Protein 8ZXN (pdb70)

Solvent-accessible surface area: 20548 Å² total; per-residue (Å²): 176,33,100,21,2,78,59,0,7,97,9,0,0,60,1,1,0,17,4,21,0,4,2,8,1,1,1,8,20,0,29,80,68,1,65,46,16,0,56,126,4,47,85,152,102,74,70,149,102,20,85,100,74,38,27,32,86,25,4,0,43,1,0,1,36,2,3,46,0,0,25,53,0,14,81,32,13,102,148,48,35,136,121,67,2,26,18,83,8,0,27,62,3,2,44,69,1,46,53,0,0,99,49,0,16,62,0,63,138,64,17,26,15,73,49,0,30,74,0,0,58,36,2,1,15,3,4,0,3,0,47,25,5,0,57,82,0,2,43,24,2,4,39,135,151,43,97,76,66,6,57,48,35,16,41,36,36,34,8,62,0,0,65,31,1,9,61,36,5,19,53,125,76,42,7,92,132,95,31,6,16,131,0,1,20,52,1,41,83,7,0,58,67,1,65,125,27,0,66,174,18,32,17,0,0,58,11,12,11,30,42,116,148,50,99,80,140,0,47,148,2,12,71,52,3,37,56,98,82,109,5,66,144,38,14,84,69,22,50,40,72,31,128,88,64,202,95,57,161,90,19,59,45,102,62,1,85,182,10,76,65,2,136,50,2,10,43,0,5,57,41,4,1,20,13,34,10,51,0,0,10,17,0,2,5,4,13,0,38,45,3,0,36,122,0,35,4,51,123,84,100,18,31,97,26,5,34,37,0,0,22,52,13,30,102,14,6,71,110,20,19,117,43,36,121,142,98,2,41,60,66,14,0,33,31,6,0,31,84,0,3,95,52,0,22,58,1,8,95,21,9,53,79,41,131,144,24,119,158,11,11,80,82,0,25,96,8,1,32,25,0,0,36,16,17,12,39,4,0,23,29,0,2,82,68,4,1,18,48,2,3,82,61,18,7,93,62,4,2,76,44,14,0,11,42,29,14,19,83,11,1,52,31,8,0,36,89,0,18,55,38,18,125,92,77,100,30,110,2,3,78,46,6,7,87,43,0,78,88,2,8,94,43,2,123,141,19,3,18,64,3,62,144,89,86,77,77,87,2,28,105,38,2,11,164,93,17,180,27,166,136

Nearest PDB structures (foldseek):
  8y66-assembly1_A  TM=9.904E-01  e=1.473E-51  Homo sapiens
  4yb9-assembly1_D  TM=9.701E-01  e=7.821E-31  Bos taurus
  9j2n-assembly1_A  TM=8.328E-01  e=1.764E-30  Homo sapiens
  4ybq-assembly1_A  TM=8.184E-01  e=9.432E-27  Rattus norvegicus
  4ybq-assembly2_B  TM=8.078E-01  e=1.110E-26  Rattus norvegicus

B-factor: mean 96.41, std 41.53, range [41.2, 322.09]

Structure (mmCIF, N/CA/C/O backbone):
data_8ZXN
#
_entry.id   8ZXN
#
_cell.length_a   1.00
_cell.length_b   1.00
_cell.length_c   1.00
_cell.angle_alpha   90.00
_cell.angle_beta   90.00
_cell.angle_gamma   90.00
#
_symmetry.space_group_name_H-M   'P 1'
#
loop_
_entity.id
_entity.type
_entity.pdbx_description
1 polymer 'Solute carrier family 2, facilitated glucose transporter member 9'
2 branched 2-acetamido-2-deoxy-beta-D-glucopyranose-(1-4)-2-acetamido-2-deoxy-beta-D-glucopyranose
#
loop_
_atom_site.group_PDB
_atom_site.id
_atom_site.type_symbol
_atom_site.label_atom_id
_atom_site.label_alt_id
_atom_site.label_comp_id
_atom_site.label_asym_id
_atom_site.label_entity_id
_atom_site.label_seq_id
_atom_site.pdbx_PDB_ins_code
_atom_site.Cartn_x
_atom_site.Cartn_y
_atom_site.Cartn_z
_atom_site.occupancy
_atom_site.B_iso_or_equiv
_atom_site.auth_seq_id
_atom_site.auth_comp_id
_atom_site.auth_asym_id
_atom_site.auth_atom_id
_atom_site.pdbx_PDB_model_num
ATOM 1 N N . TRP A 1 52 ? 85.873 87.657 97.197 1.00 181.07 52 TRP A N 1
ATOM 2 C CA . TRP A 1 52 ? 86.839 88.358 96.312 1.00 177.27 52 TRP A CA 1
ATOM 3 C C . TRP A 1 52 ? 86.672 87.882 94.869 1.00 169.25 52 TRP A C 1
ATOM 4 O O . TRP A 1 52 ? 87.024 86.750 94.542 1.00 165.91 52 TRP A O 1
ATOM 15 N N . SER A 1 53 ? 86.138 88.769 94.017 1.00 161.93 53 SER A N 1
ATOM 16 C CA . SER A 1 53 ? 86.137 88.576 92.574 1.00 153.86 53 SER A CA 1
ATOM 17 C C . SER A 1 53 ? 87.537 88.822 92.011 1.00 142.81 53 SER A C 1
ATOM 18 O O . SER A 1 53 ? 88.420 89.315 92.711 1.00 125.28 53 SER A O 1
ATOM 21 N N . CYS A 1 54 ? 87.716 88.530 90.716 1.00 146.19 54 CYS A N 1
ATOM 22 C CA . CYS A 1 54 ? 89.018 88.614 90.072 1.00 151.44 54 CYS A CA 1
ATOM 23 C C . CYS A 1 54 ? 89.541 90.052 90.067 1.00 131.14 54 CYS A C 1
ATOM 24 O O . CYS A 1 54 ? 90.644 90.317 90.546 1.00 134.05 54 CYS A O 1
ATOM 27 N N . SER A 1 55 ? 88.741 90.984 89.532 1.00 122.39 55 SER A N 1
ATOM 28 C CA . SER A 1 55 ? 89.186 92.350 89.285 1.00 111.38 55 SER A CA 1
ATOM 29 C C . SER A 1 55 ? 89.410 93.138 90.579 1.00 96.02 55 SER A C 1
ATOM 30 O O . SER A 1 55 ? 90.130 94.134 90.562 1.00 97.24 55 SER A O 1
ATOM 33 N N . LEU A 1 56 ? 88.813 92.693 91.697 1.00 93.82 56 LEU A N 1
ATOM 34 C CA . LEU A 1 56 ? 89.002 93.331 92.994 1.00 93.39 56 LEU A CA 1
ATOM 35 C C . LEU A 1 56 ? 90.426 93.066 93.496 1.00 102.53 56 LEU A C 1
ATOM 36 O O . LEU A 1 56 ? 91.026 93.931 94.134 1.00 101.68 56 LEU A O 1
ATOM 41 N N . LEU A 1 57 ? 90.961 91.863 93.229 1.00 100.07 57 LEU A N 1
ATOM 42 C CA . LEU A 1 57 ? 92.299 91.495 93.673 1.00 95.85 57 LEU A CA 1
ATOM 43 C C . LEU A 1 57 ? 93.335 92.299 92.900 1.00 87.63 57 LEU A C 1
ATOM 44 O O . LEU A 1 57 ? 94.221 92.896 93.498 1.00 92.69 57 LEU A O 1
ATOM 49 N N . VAL A 1 58 ? 93.236 92.323 91.563 1.00 72.88 58 VAL A N 1
ATOM 50 C CA . VAL A 1 58 ? 94.218 93.023 90.739 1.00 65.68 58 VAL A CA 1
ATOM 51 C C . VAL A 1 58 ? 94.168 94.533 91.010 1.00 77.94 58 VAL A C 1
ATOM 52 O O . VAL A 1 58 ? 95.220 95.146 91.084 1.00 73.64 58 VAL A O 1
ATOM 56 N N . ALA A 1 59 ? 92.973 95.122 91.236 1.00 84.08 59 ALA A N 1
ATOM 57 C CA . ALA A 1 59 ? 92.841 96.523 91.613 1.00 74.09 59 ALA A CA 1
ATOM 58 C C . ALA A 1 59 ? 93.491 96.816 92.968 1.00 73.41 59 ALA A C 1
ATOM 59 O O . ALA A 1 59 ? 94.121 97.856 93.128 1.00 83.11 59 ALA A O 1
ATOM 61 N N . SER A 1 60 ? 93.349 95.901 93.935 1.00 78.06 60 SER A N 1
ATOM 62 C CA . SER A 1 60 ? 93.920 96.073 95.263 1.00 91.79 60 SER A CA 1
ATOM 63 C C . SER A 1 60 ? 95.442 95.919 95.247 1.00 98.68 60 SER A C 1
ATOM 64 O O . SER A 1 60 ? 96.142 96.707 95.877 1.00 94.01 60 SER A O 1
ATOM 67 N N . LEU A 1 61 ? 95.946 94.897 94.532 1.00 100.87 61 LEU A N 1
ATOM 68 C CA . LEU A 1 61 ? 97.363 94.544 94.523 1.00 87.48 61 LEU A CA 1
ATOM 69 C C . LEU A 1 61 ? 98.160 95.520 93.663 1.00 85.77 61 LEU A C 1
ATOM 70 O O . LEU A 1 61 ? 99.171 96.026 94.128 1.00 107.92 61 LEU A O 1
ATOM 75 N N . ALA A 1 62 ? 97.729 95.790 92.422 1.00 92.68 62 ALA A N 1
ATOM 76 C CA . ALA A 1 62 ? 98.423 96.721 91.532 1.00 86.65 62 ALA A CA 1
ATOM 77 C C . ALA A 1 62 ? 98.192 98.177 91.943 1.00 75.92 62 ALA A C 1
ATOM 78 O O . ALA A 1 62 ? 99.035 99.034 91.688 1.00 87.06 62 ALA A O 1
ATOM 80 N N . GLY A 1 63 ? 97.048 98.459 92.567 1.00 80.31 63 GLY A N 1
ATOM 81 C CA . GLY A 1 63 ? 96.808 99.749 93.194 1.00 83.34 63 GLY A CA 1
ATOM 82 C C . GLY A 1 63 ? 97.806 100.037 94.314 1.00 71.01 63 GLY A C 1
ATOM 83 O O . GLY A 1 63 ? 98.421 101.086 94.323 1.00 78.34 63 GLY A O 1
ATOM 84 N N . ALA A 1 64 ? 97.975 99.098 95.244 1.00 75.12 64 ALA A N 1
ATOM 85 C CA . ALA A 1 64 ? 98.857 99.269 96.386 1.00 83.02 64 ALA A CA 1
ATOM 86 C C . ALA A 1 64 ? 100.331 99.194 95.983 1.00 91.41 64 ALA A C 1
ATOM 87 O O . ALA A 1 64 ? 101.108 100.037 96.409 1.00 114.86 64 ALA A O 1
ATOM 89 N N . PHE A 1 65 ? 100.735 98.214 95.164 1.00 87.89 65 PHE A N 1
ATOM 90 C CA . PHE A 1 65 ? 102.139 97.992 94.825 1.00 89.81 65 PHE A CA 1
ATOM 91 C C . PHE A 1 65 ? 102.790 99.227 94.192 1.00 86.53 65 PHE A C 1
ATOM 92 O O . PHE A 1 65 ? 103.928 99.568 94.511 1.00 106.26 65 PHE A O 1
ATOM 100 N N . GLY A 1 66 ? 102.080 99.924 93.311 1.00 86.51 66 GLY A N 1
ATOM 101 C CA . GLY A 1 66 ? 102.643 101.095 92.663 1.00 81.53 66 GLY A CA 1
ATOM 102 C C . GLY A 1 66 ? 102.471 102.397 93.448 1.00 79.57 66 GLY A C 1
ATOM 103 O O . GLY A 1 66 ? 102.867 103.451 92.945 1.00 98.39 66 GLY A O 1
ATOM 104 N N . SER A 1 67 ? 101.906 102.348 94.666 1.00 77.18 67 SER A N 1
ATOM 105 C CA . SER A 1 67 ? 101.423 103.558 95.329 1.00 87.51 67 SER A CA 1
ATOM 106 C C . SER A 1 67 ? 101.857 103.643 96.791 1.00 72.32 67 SER A C 1
ATOM 107 O O . SER A 1 67 ? 102.644 104.514 97.140 1.00 87.98 67 SER A O 1
ATOM 110 N N . SER A 1 68 ? 101.300 102.768 97.631 1.00 69.60 68 SER A N 1
ATOM 111 C CA . SER A 1 68 ? 101.566 102.783 99.063 1.00 70.78 68 SER A CA 1
ATOM 112 C C . SER A 1 68 ? 102.871 102.047 99.372 1.00 69.38 68 SER A C 1
ATOM 113 O O . SER A 1 68 ? 103.627 102.459 100.241 1.00 56.54 68 SER A O 1
ATOM 116 N N . PHE A 1 69 ? 103.163 100.978 98.623 1.00 72.56 69 PHE A N 1
ATOM 117 C CA . PHE A 1 69 ? 104.435 100.280 98.737 1.00 64.25 69 PHE A CA 1
ATOM 118 C C . PHE A 1 69 ? 105.607 101.205 98.398 1.00 64.17 69 PHE A C 1
ATOM 119 O O . PHE A 1 69 ? 106.625 101.151 99.080 1.00 67.55 69 PHE A O 1
ATOM 127 N N . LEU A 1 70 ? 105.466 102.080 97.385 1.00 64.51 70 LEU A N 1
ATOM 128 C CA . LEU A 1 70 ? 106.517 103.030 97.051 1.00 64.30 70 LEU A CA 1
ATOM 129 C C . LEU A 1 70 ? 106.673 104.116 98.119 1.00 61.35 70 LEU A C 1
ATOM 130 O O . LEU A 1 70 ? 107.770 104.638 98.272 1.00 68.02 70 LEU A O 1
ATOM 135 N N . TYR A 1 71 ? 105.605 104.509 98.817 1.00 52.91 71 TYR A N 1
ATOM 136 C CA . TYR A 1 71 ? 105.764 105.417 99.933 1.00 56.45 71 TYR A CA 1
ATOM 137 C C . TYR A 1 71 ? 106.636 104.734 100.990 1.00 55.08 71 TYR A C 1
ATOM 138 O O . TYR A 1 71 ? 107.635 105.290 101.445 1.00 57.20 71 TYR A O 1
ATOM 147 N N . GLY A 1 72 ? 106.254 103.516 101.376 1.00 51.27 72 GLY A N 1
ATOM 148 C CA . GLY A 1 72 ? 106.978 102.755 102.375 1.00 47.45 72 GLY A CA 1
ATOM 149 C C . GLY A 1 72 ? 108.427 102.466 101.996 1.00 46.18 72 GLY A C 1
ATOM 150 O O . GLY A 1 72 ? 109.311 102.586 102.827 1.00 47.62 72 GLY A O 1
ATOM 151 N N . TYR A 1 73 ? 108.688 102.091 100.744 1.00 51.55 73 TYR A N 1
ATOM 152 C CA . TYR A 1 73 ? 110.048 101.883 100.254 1.00 48.36 73 TYR A CA 1
ATOM 153 C C . TYR A 1 73 ? 110.894 103.154 100.399 1.00 43.78 73 TYR A C 1
ATOM 154 O O . TYR A 1 73 ? 112.022 103.105 100.850 1.00 52.75 73 TYR A O 1
ATOM 163 N N . ASN A 1 74 ? 110.324 104.310 100.076 1.00 48.50 74 ASN A N 1
ATOM 164 C CA . ASN A 1 74 ? 111.048 105.563 100.090 1.00 48.06 74 ASN A CA 1
ATOM 165 C C . ASN A 1 74 ? 111.340 106.083 101.502 1.00 51.89 74 ASN A C 1
ATOM 166 O O . ASN A 1 74 ? 112.107 107.027 101.640 1.00 66.67 74 ASN A O 1
ATOM 171 N N . LEU A 1 75 ? 110.772 105.494 102.557 1.00 56.05 75 LEU A N 1
ATOM 172 C CA . LEU A 1 75 ? 111.176 105.810 103.923 1.00 60.48 75 LEU A CA 1
ATOM 173 C C . LEU A 1 75 ? 112.509 105.145 104.256 1.00 61.40 75 LEU A C 1
ATOM 174 O O . LEU A 1 75 ? 113.353 105.754 104.905 1.00 74.16 75 LEU A O 1
ATOM 179 N N . SER A 1 76 ? 112.690 103.885 103.843 1.00 61.22 76 SER A N 1
ATOM 180 C CA . SER A 1 76 ? 113.797 103.068 104.310 1.00 55.08 76 SER A CA 1
ATOM 181 C C . SER A 1 76 ? 114.925 102.913 103.283 1.00 49.48 76 SER A C 1
ATOM 182 O O . SER A 1 76 ? 116.016 102.484 103.668 1.00 61.03 76 SER A O 1
ATOM 185 N N . VAL A 1 77 ? 114.689 103.239 102.006 1.00 51.44 77 VAL A N 1
ATOM 186 C CA . VAL A 1 77 ? 115.714 103.106 100.973 1.00 61.77 77 VAL A CA 1
ATOM 187 C C . VAL A 1 77 ? 116.906 104.010 101.283 1.00 64.14 77 VAL A C 1
ATOM 188 O O . VAL A 1 77 ? 118.027 103.728 100.872 1.00 73.87 77 VAL A O 1
ATOM 192 N N . VAL A 1 78 ? 116.646 105.114 101.988 1.00 65.98 78 VAL A N 1
ATOM 193 C CA . VAL A 1 78 ? 117.612 106.193 102.158 1.00 62.63 78 VAL A CA 1
ATOM 194 C C . VAL A 1 78 ? 118.629 105.842 103.250 1.00 56.33 78 VAL A C 1
ATOM 195 O O . VAL A 1 78 ? 119.704 106.430 103.287 1.00 56.42 78 VAL A O 1
ATOM 199 N N . ASN A 1 79 ? 118.321 104.843 104.096 1.00 55.29 79 ASN A N 1
ATOM 200 C CA . ASN A 1 79 ? 119.141 104.444 105.235 1.00 51.51 79 ASN A CA 1
ATOM 201 C C . ASN A 1 79 ? 120.466 103.773 104.820 1.00 53.21 79 ASN A C 1
ATOM 202 O O . ASN A 1 79 ? 121.539 104.285 105.114 1.00 59.28 79 ASN A O 1
ATOM 207 N N . ALA A 1 80 ? 120.407 102.640 104.124 1.00 64.31 80 ALA A N 1
ATOM 208 C CA . ALA A 1 80 ? 121.581 101.803 103.866 1.00 66.14 80 ALA A CA 1
ATOM 209 C C . ALA A 1 80 ? 122.646 102.478 102.989 1.00 74.39 80 ALA A C 1
ATOM 210 O O . ALA A 1 80 ? 123.830 102.282 103.261 1.00 88.25 80 ALA A O 1
ATOM 212 N N . PRO A 1 81 ? 122.338 103.258 101.910 1.00 66.04 81 PRO A N 1
ATOM 213 C CA . PRO A 1 81 ? 123.373 103.945 101.145 1.00 61.96 81 PRO A CA 1
ATOM 214 C C . PRO A 1 81 ? 123.954 105.218 101.768 1.00 55.86 81 PRO A C 1
ATOM 215 O O . PRO A 1 81 ? 124.794 105.853 101.152 1.00 59.46 81 PRO A O 1
ATOM 219 N N . THR A 1 82 ? 123.581 105.571 103.009 1.00 59.54 82 THR A N 1
ATOM 220 C CA . THR A 1 82 ? 124.000 106.824 103.644 1.00 53.89 82 THR A CA 1
ATOM 221 C C . THR A 1 82 ? 125.509 107.094 103.535 1.00 57.35 82 THR A C 1
ATOM 222 O O . THR A 1 82 ? 125.879 108.200 103.165 1.00 65.96 82 THR A O 1
ATOM 226 N N . PRO A 1 83 ? 126.447 106.176 103.882 1.00 58.48 83 PRO A N 1
ATOM 227 C CA . PRO A 1 83 ? 127.873 106.471 103.788 1.00 60.95 83 PRO A CA 1
ATOM 228 C C . PRO A 1 83 ? 128.418 106.675 102.370 1.00 57.85 83 PRO A C 1
ATOM 229 O O . PRO A 1 83 ? 129.417 107.357 102.194 1.00 66.28 83 PRO A O 1
ATOM 233 N N . TYR A 1 84 ? 127.756 106.081 101.365 1.00 61.63 84 TYR A N 1
ATOM 234 C CA . TYR A 1 84 ? 128.121 106.198 99.965 1.00 59.42 84 TYR A CA 1
ATOM 235 C C . TYR A 1 84 ? 127.611 107.519 99.396 1.00 61.11 84 TYR A C 1
ATOM 236 O O . TYR A 1 84 ? 128.318 108.154 98.615 1.00 70.40 84 TYR A O 1
ATOM 245 N N . ILE A 1 85 ? 126.407 107.950 99.797 1.00 58.83 85 ILE A N 1
ATOM 246 C CA . ILE A 1 85 ? 125.863 109.222 99.344 1.00 60.00 85 ILE A CA 1
ATOM 247 C C . ILE A 1 85 ? 126.627 110.388 99.984 1.00 58.12 85 ILE A C 1
ATOM 248 O O . ILE A 1 85 ? 126.921 111.360 99.304 1.00 65.37 85 ILE A O 1
ATOM 253 N N . LYS A 1 86 ? 126.979 110.321 101.267 1.00 58.06 86 LYS A N 1
ATOM 254 C CA . LYS A 1 86 ? 127.746 111.392 101.894 1.00 56.91 86 LYS A CA 1
ATOM 255 C C . LYS A 1 86 ? 129.137 111.510 101.273 1.00 57.22 86 LYS A C 1
ATOM 256 O O . LYS A 1 86 ? 129.630 112.624 101.105 1.00 60.16 86 LYS A O 1
ATOM 262 N N . ALA A 1 87 ? 129.777 110.383 100.928 1.00 54.95 87 ALA A N 1
ATOM 263 C CA . ALA A 1 87 ? 131.070 110.413 100.261 1.00 59.32 87 ALA A CA 1
ATOM 264 C C . ALA A 1 87 ? 130.975 111.081 98.889 1.00 61.16 87 ALA A C 1
ATOM 265 O O . ALA A 1 87 ? 131.883 111.803 98.487 1.00 65.64 87 ALA A O 1
ATOM 267 N N . PHE A 1 88 ? 129.846 110.879 98.195 1.00 64.74 88 PHE A N 1
ATOM 268 C CA . PHE A 1 88 ? 129.540 111.516 96.916 1.00 55.96 88 PHE A CA 1
ATOM 269 C C . PHE A 1 88 ? 129.331 113.020 97.073 1.00 61.93 88 PHE A C 1
ATOM 270 O O . PHE A 1 88 ? 129.832 113.780 96.248 1.00 70.53 88 PHE A O 1
ATOM 278 N N . TYR A 1 89 ? 128.612 113.473 98.119 1.00 62.11 89 TYR A N 1
ATOM 279 C CA . TYR A 1 89 ? 128.391 114.892 98.352 1.00 49.72 89 TYR A CA 1
ATOM 280 C C . TYR A 1 89 ? 129.717 115.595 98.646 1.00 54.84 89 TYR A C 1
ATOM 281 O O . TYR A 1 89 ? 129.979 116.672 98.118 1.00 66.71 89 TYR A O 1
ATOM 290 N N . ASN A 1 90 ? 130.535 114.999 99.514 1.00 56.97 90 ASN A N 1
ATOM 291 C CA . ASN A 1 90 ? 131.846 115.500 99.879 1.00 65.94 90 ASN A CA 1
ATOM 292 C C . ASN A 1 90 ? 132.695 115.673 98.620 1.00 64.75 90 ASN A C 1
ATOM 293 O O . ASN A 1 90 ? 133.142 116.781 98.319 1.00 82.70 90 ASN A O 1
ATOM 298 N N . GLU A 1 91 ? 132.879 114.602 97.849 1.00 73.86 91 GLU A N 1
ATOM 299 C CA . GLU A 1 91 ? 133.760 114.629 96.687 1.00 99.44 91 GLU A CA 1
ATOM 300 C C . GLU A 1 91 ? 133.211 115.502 95.551 1.00 91.23 91 GLU A C 1
ATOM 301 O O . GLU A 1 91 ? 133.979 115.893 94.678 1.00 110.43 91 GLU A O 1
ATOM 307 N N . SER A 1 92 ? 131.898 115.792 95.539 1.00 90.98 92 SER A N 1
ATOM 308 C CA . SER A 1 92 ? 131.289 116.748 94.620 1.00 89.78 92 SER A CA 1
ATOM 309 C C . SER A 1 92 ? 131.569 118.189 95.043 1.00 83.52 92 SER A C 1
ATOM 310 O O . SER A 1 92 ? 131.829 119.047 94.201 1.00 94.62 92 SER A O 1
ATOM 313 N N . TRP A 1 93 ? 131.478 118.454 96.349 1.00 85.57 93 TRP A N 1
ATOM 314 C CA . TRP A 1 93 ? 131.600 119.795 96.891 1.00 81.87 93 TRP A CA 1
ATOM 315 C C . TRP A 1 93 ? 133.026 120.314 96.741 1.00 79.54 93 TRP A C 1
ATOM 316 O O . TRP A 1 93 ? 133.219 121.418 96.247 1.00 92.68 93 TRP A O 1
ATOM 327 N N . GLU A 1 94 ? 134.038 119.528 97.129 1.00 91.82 94 GLU A N 1
ATOM 328 C CA . GLU A 1 94 ? 135.418 119.991 97.053 1.00 108.02 94 GLU A CA 1
ATOM 329 C C . GLU A 1 94 ? 135.819 120.197 95.591 1.00 124.07 94 GLU A C 1
ATOM 330 O O . GLU A 1 94 ? 136.520 121.160 95.283 1.00 147.17 94 GLU A O 1
ATOM 336 N N . ARG A 1 95 ? 135.356 119.323 94.684 1.00 124.71 95 ARG A N 1
ATOM 337 C CA . ARG A 1 95 ? 135.699 119.401 93.269 1.00 137.36 95 ARG A CA 1
ATOM 338 C C . ARG A 1 95 ? 135.064 120.622 92.594 1.00 121.73 95 ARG A C 1
ATOM 339 O O . ARG A 1 95 ? 135.616 121.126 91.616 1.00 143.52 95 ARG A O 1
ATOM 347 N N . ARG A 1 96 ? 133.927 121.111 93.112 1.00 110.58 96 ARG A N 1
ATOM 348 C CA . ARG A 1 96 ? 133.240 122.273 92.555 1.00 107.82 96 ARG A CA 1
ATOM 349 C C . ARG A 1 96 ? 133.738 123.584 93.170 1.00 122.95 96 ARG A C 1
ATOM 350 O O . ARG A 1 96 ? 133.947 124.550 92.439 1.00 141.16 96 ARG A O 1
ATOM 358 N N . HIS A 1 97 ? 133.902 123.629 94.506 1.00 125.38 97 HIS A N 1
ATOM 359 C CA . HIS A 1 97 ? 134.175 124.865 95.235 1.00 106.63 97 HIS A CA 1
ATOM 360 C C . HIS A 1 97 ? 135.662 125.060 95.544 1.00 109.13 97 HIS A C 1
ATOM 361 O O . HIS A 1 97 ? 136.067 126.159 95.913 1.00 134.27 97 HIS A O 1
ATOM 368 N N . GLY A 1 98 ? 136.474 124.004 95.428 1.00 111.70 98 GLY A N 1
ATOM 369 C CA . GLY A 1 98 ? 137.917 124.116 95.602 1.00 129.88 98 GLY A CA 1
ATOM 370 C C . GLY A 1 98 ? 138.366 124.116 97.064 1.00 152.51 98 GLY A C 1
ATOM 371 O O . GLY A 1 98 ? 139.557 124.279 97.332 1.00 180.59 98 GLY A O 1
ATOM 372 N N . ARG A 1 99 ? 137.415 123.926 97.997 1.00 157.26 99 ARG A N 1
ATOM 373 C CA . ARG A 1 99 ? 137.675 123.919 99.437 1.00 140.40 99 ARG A CA 1
ATOM 374 C C . ARG A 1 99 ? 136.892 122.773 100.087 1.00 119.67 99 ARG A C 1
ATOM 375 O O . ARG A 1 99 ? 135.745 122.518 99.715 1.00 118.53 99 ARG A O 1
ATOM 383 N N . PRO A 1 100 ? 137.476 122.004 101.040 1.00 123.85 100 PRO A N 1
ATOM 384 C CA . PRO A 1 100 ? 136.783 120.852 101.632 1.00 128.02 100 PRO A CA 1
ATOM 385 C C . PRO A 1 100 ? 135.500 121.202 102.385 1.00 120.59 100 PRO A C 1
ATOM 386 O O . PRO A 1 100 ? 135.399 122.273 102.985 1.00 123.18 100 PRO A O 1
ATOM 390 N N . ILE A 1 101 ? 134.526 120.278 102.347 1.00 106.05 101 ILE A N 1
ATOM 391 C CA . ILE A 1 101 ? 133.260 120.443 103.045 1.00 91.63 101 ILE A CA 1
ATOM 392 C C . ILE A 1 101 ? 133.480 120.199 104.538 1.00 101.05 101 ILE A C 1
ATOM 393 O O . ILE A 1 101 ? 134.236 119.304 104.921 1.00 115.20 101 ILE A O 1
ATOM 398 N N . ASP A 1 102 ? 132.803 121.004 105.380 1.00 109.38 102 ASP A N 1
ATOM 399 C CA . ASP A 1 102 ? 132.875 120.875 106.831 1.00 108.10 102 ASP A CA 1
ATOM 400 C C . ASP A 1 102 ? 131.743 119.979 107.345 1.00 101.97 102 ASP A C 1
ATOM 401 O O . ASP A 1 102 ? 130.669 119.900 106.741 1.00 130.34 102 ASP A O 1
ATOM 406 N N . PRO A 1 103 ? 131.941 119.262 108.477 1.00 99.34 103 PRO A N 1
ATOM 407 C CA . PRO A 1 103 ? 130.986 118.255 108.949 1.00 112.73 103 PRO A CA 1
ATOM 408 C C . PRO A 1 103 ? 129.531 118.691 109.109 1.00 111.26 103 PRO A C 1
ATOM 409 O O . PRO A 1 103 ? 128.629 117.880 108.887 1.00 125.58 103 PRO A O 1
ATOM 413 N N . ASP A 1 104 ? 129.307 119.964 109.481 1.00 101.95 104 ASP A N 1
ATOM 414 C CA . ASP A 1 104 ? 127.969 120.475 109.737 1.00 98.23 104 ASP A CA 1
ATOM 415 C C . ASP A 1 104 ? 127.232 120.768 108.430 1.00 78.22 104 ASP A C 1
ATOM 416 O O . ASP A 1 104 ? 126.013 120.587 108.370 1.00 73.80 104 ASP A O 1
ATOM 421 N N . THR A 1 105 ? 127.957 121.214 107.389 1.00 73.40 105 THR A N 1
ATOM 422 C CA . THR A 1 105 ? 127.361 121.421 106.073 1.00 62.98 105 THR A CA 1
ATOM 423 C C . THR A 1 105 ? 126.922 120.077 105.501 1.00 64.28 105 THR A C 1
ATOM 424 O O . THR A 1 105 ? 125.826 119.972 104.955 1.00 61.96 105 THR A O 1
ATOM 428 N N . LEU A 1 106 ? 127.798 119.059 105.592 1.00 66.57 106 LEU A N 1
ATOM 429 C CA . LEU A 1 106 ? 127.519 117.737 105.064 1.00 62.70 106 LEU A CA 1
ATOM 430 C C . LEU A 1 106 ? 126.368 117.064 105.825 1.00 67.09 106 LEU A C 1
ATOM 431 O O . LEU A 1 106 ? 125.592 116.306 105.231 1.00 67.98 106 LEU A O 1
ATOM 436 N N . THR A 1 107 ? 126.243 117.325 107.135 1.00 66.46 107 THR A N 1
ATOM 437 C CA . THR A 1 107 ? 125.130 116.821 107.935 1.00 71.33 107 THR A CA 1
ATOM 438 C C . THR A 1 107 ? 123.813 117.501 107.541 1.00 62.71 107 THR A C 1
ATOM 439 O O . THR A 1 107 ? 122.772 116.850 107.488 1.00 67.36 107 THR A O 1
ATOM 443 N N . LEU A 1 108 ? 123.856 118.798 107.238 1.00 60.54 108 LEU A N 1
ATOM 444 C CA . LEU A 1 108 ? 122.668 119.502 106.780 1.00 71.21 108 LEU A CA 1
ATOM 445 C C . LEU A 1 108 ? 122.229 119.029 105.379 1.00 67.74 108 LEU A C 1
ATOM 446 O O . LEU A 1 108 ? 121.037 118.826 105.175 1.00 73.30 108 LEU A O 1
ATOM 451 N N . LEU A 1 109 ? 123.145 118.865 104.407 1.00 51.78 109 LEU A N 1
ATOM 452 C CA . LEU A 1 109 ? 122.791 118.393 103.081 1.00 51.42 109 LEU A CA 1
ATOM 453 C C . LEU A 1 109 ? 122.137 117.014 103.137 1.00 51.55 109 LEU A C 1
ATOM 454 O O . LEU A 1 109 ? 121.252 116.713 102.331 1.00 56.21 109 LEU A O 1
ATOM 459 N N . TRP A 1 110 ? 122.609 116.148 104.037 1.00 55.75 110 TRP A N 1
ATOM 460 C CA . TRP A 1 110 ? 122.031 114.826 104.174 1.00 52.43 110 TRP A CA 1
ATOM 461 C C . TRP A 1 110 ? 120.650 114.920 104.840 1.00 54.55 110 TRP A C 1
ATOM 462 O O . TRP A 1 110 ? 119.701 114.268 104.414 1.00 54.56 110 TRP A O 1
ATOM 473 N N . SER A 1 111 ? 120.508 115.761 105.871 1.00 58.54 111 SER A N 1
ATOM 474 C CA . SER A 1 111 ? 119.229 115.981 106.528 1.00 59.32 111 SER A CA 1
ATOM 475 C C . SER A 1 111 ? 118.176 116.540 105.564 1.00 60.04 111 SER A C 1
ATOM 476 O O . SER A 1 111 ? 117.006 116.188 105.657 1.00 62.56 111 SER A O 1
ATOM 479 N N . VAL A 1 112 ? 118.573 117.463 104.680 1.00 57.70 112 VAL A N 1
ATOM 480 C CA . VAL A 1 112 ? 117.703 118.007 103.644 1.00 54.56 112 VAL A CA 1
ATOM 481 C C . VAL A 1 112 ? 117.363 116.936 102.594 1.00 56.37 112 VAL A C 1
ATOM 482 O O . VAL A 1 112 ? 116.215 116.818 102.208 1.00 59.99 112 VAL A O 1
ATOM 486 N N . THR A 1 113 ? 118.322 116.114 102.155 1.00 61.59 113 THR A N 1
ATOM 487 C CA . THR A 1 113 ? 118.034 115.038 101.218 1.00 55.53 113 THR A CA 1
ATOM 488 C C . THR A 1 113 ? 116.983 114.087 101.790 1.00 50.61 113 THR A C 1
ATOM 489 O O . THR A 1 113 ? 116.078 113.666 101.084 1.00 63.24 113 THR A O 1
ATOM 493 N N . VAL A 1 114 ? 117.140 113.673 103.044 1.00 54.67 114 VAL A N 1
ATOM 494 C CA . VAL A 1 114 ? 116.226 112.742 103.702 1.00 59.34 114 VAL A CA 1
ATOM 495 C C . VAL A 1 114 ? 114.824 113.335 103.854 1.00 51.54 114 VAL A C 1
ATOM 496 O O . VAL A 1 114 ? 113.854 112.689 103.491 1.00 53.13 114 VAL A O 1
ATOM 500 N N . SER A 1 115 ? 114.727 114.576 104.344 1.00 57.80 115 SER A N 1
ATOM 501 C CA . SER A 1 115 ? 113.468 115.163 104.781 1.00 60.34 115 SER A CA 1
ATOM 502 C C . SER A 1 115 ? 112.683 115.903 103.687 1.00 53.24 115 SER A C 1
ATOM 503 O O . SER A 1 115 ? 111.487 116.068 103.848 1.00 57.79 115 SER A O 1
ATOM 506 N N . ILE A 1 116 ? 113.312 116.358 102.596 1.00 55.95 116 ILE A N 1
ATOM 507 C CA . ILE A 1 116 ? 112.631 117.123 101.547 1.00 59.75 116 ILE A CA 1
ATOM 508 C C . ILE A 1 116 ? 111.461 116.329 100.934 1.00 60.55 116 ILE A C 1
ATOM 509 O O . ILE A 1 116 ? 110.504 116.915 100.430 1.00 71.14 116 ILE A O 1
ATOM 514 N N . PHE A 1 117 ? 111.514 115.002 101.044 1.00 57.71 117 PHE A N 1
ATOM 515 C CA . PHE A 1 117 ? 110.440 114.101 100.672 1.00 57.66 117 PHE A CA 1
ATOM 516 C C . PHE A 1 117 ? 109.110 114.461 101.341 1.00 64.70 117 PHE A C 1
ATOM 517 O O . PHE A 1 117 ? 108.048 114.293 100.734 1.00 78.69 117 PHE A O 1
ATOM 525 N N . ALA A 1 118 ? 109.146 114.951 102.594 1.00 61.57 118 ALA A N 1
ATOM 526 C CA . ALA A 1 118 ? 107.940 115.293 103.331 1.00 60.33 118 ALA A CA 1
ATOM 527 C C . ALA A 1 118 ? 107.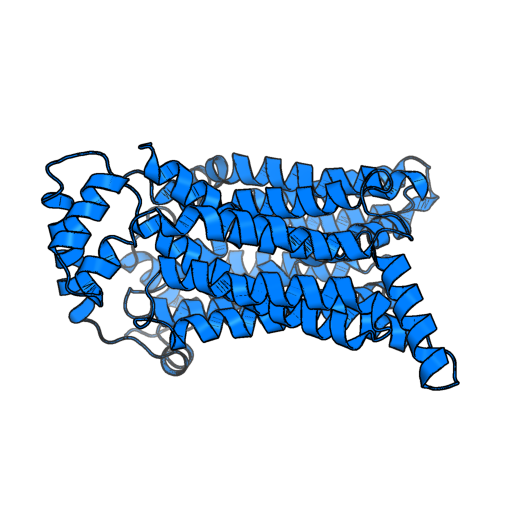331 116.613 102.849 1.00 60.23 118 ALA A C 1
ATOM 528 O O . ALA A 1 118 ? 106.108 116.789 102.933 1.00 66.10 118 ALA A O 1
ATOM 530 N N . ILE A 1 119 ? 108.161 117.544 102.348 1.00 56.49 119 ILE A N 1
ATOM 531 C CA . ILE A 1 119 ? 107.668 118.758 101.698 1.00 59.23 119 ILE A CA 1
ATOM 532 C C . ILE A 1 119 ? 107.069 118.394 100.333 1.00 58.37 119 ILE A C 1
ATOM 533 O O . ILE A 1 119 ? 106.087 118.994 99.902 1.00 65.13 119 ILE A O 1
ATOM 538 N N . GLY A 1 120 ? 107.646 117.404 99.654 1.00 55.06 120 GLY A N 1
ATOM 539 C CA . GLY A 1 120 ? 107.031 116.813 98.484 1.00 55.87 120 GLY A CA 1
ATOM 540 C C . GLY A 1 120 ? 105.642 116.270 98.780 1.00 56.18 120 GLY A C 1
ATOM 541 O O . GLY A 1 120 ? 104.689 116.592 98.076 1.00 58.64 120 GLY A O 1
ATOM 542 N N . GLY A 1 121 ? 105.526 115.459 99.836 1.00 57.33 121 GLY A N 1
ATOM 543 C CA . GLY A 1 121 ? 104.254 114.862 100.222 1.00 59.24 121 GLY A CA 1
ATOM 544 C C . GLY A 1 121 ? 103.164 115.884 100.546 1.00 55.32 121 GLY A C 1
ATOM 545 O O . GLY A 1 121 ? 101.993 115.640 100.264 1.00 61.13 121 GLY A O 1
ATOM 546 N N . LEU A 1 122 ? 103.548 117.024 101.130 1.00 53.43 122 LEU A N 1
ATOM 547 C CA . LEU A 1 122 ? 102.618 118.108 101.409 1.00 52.69 122 LEU A CA 1
ATOM 548 C C . LEU A 1 122 ? 102.103 118.734 100.107 1.00 51.82 122 LEU A C 1
ATOM 549 O O . LEU A 1 122 ? 100.899 118.965 99.975 1.00 55.40 122 LEU A O 1
ATOM 554 N N . VAL A 1 123 ? 102.993 118.991 99.136 1.00 50.93 123 VAL A N 1
ATOM 555 C CA . VAL A 1 123 ? 102.589 119.471 97.824 1.00 54.90 123 VAL A CA 1
ATOM 556 C C . VAL A 1 123 ? 101.671 118.446 97.150 1.00 56.13 123 VAL A C 1
ATOM 557 O O . VAL A 1 123 ? 100.640 118.814 96.601 1.00 67.24 123 VAL A O 1
ATOM 561 N N . GLY A 1 124 ? 102.009 117.153 97.200 1.00 63.18 124 GLY A N 1
ATOM 562 C CA . GLY A 1 124 ? 101.156 116.119 96.633 1.00 60.61 124 GLY A CA 1
ATOM 563 C C . GLY A 1 124 ? 99.779 116.031 97.294 1.00 64.84 124 GLY A C 1
ATOM 564 O O . GLY A 1 124 ? 98.796 115.814 96.613 1.00 76.95 124 GLY A O 1
ATOM 565 N N . THR A 1 125 ? 99.688 116.257 98.611 1.00 71.65 125 THR A N 1
ATOM 566 C CA . THR A 1 125 ? 98.416 116.271 99.336 1.00 64.52 125 THR A CA 1
ATOM 567 C C . THR A 1 125 ? 97.529 117.457 98.939 1.00 64.20 125 THR A C 1
ATOM 568 O O . THR A 1 125 ? 96.310 117.364 99.048 1.00 78.56 125 THR A O 1
ATOM 572 N N . LEU A 1 126 ? 98.123 118.566 98.474 1.00 59.86 126 LEU A N 1
ATOM 573 C CA . LEU A 1 126 ? 97.380 119.745 98.049 1.00 66.11 126 LEU A CA 1
ATOM 574 C C . LEU A 1 126 ? 97.030 119.687 96.557 1.00 72.98 126 LEU A C 1
ATOM 575 O O . LEU A 1 126 ? 95.965 120.155 96.158 1.00 84.70 126 LEU A O 1
ATOM 580 N N . ILE A 1 127 ? 97.885 119.085 95.716 1.00 82.60 127 ILE A N 1
ATOM 581 C CA . ILE A 1 127 ? 97.614 118.918 94.289 1.00 77.99 127 ILE A CA 1
ATOM 582 C C . ILE A 1 127 ? 96.320 118.127 94.056 1.00 86.75 127 ILE A C 1
ATOM 583 O O . ILE A 1 127 ? 95.570 118.459 93.143 1.00 99.44 127 ILE A O 1
ATOM 588 N N . VAL A 1 128 ? 96.007 117.130 94.897 1.00 87.92 128 VAL A N 1
ATOM 589 C CA . VAL A 1 128 ? 94.809 116.308 94.747 1.00 92.24 128 VAL A CA 1
ATOM 590 C C . VAL A 1 128 ? 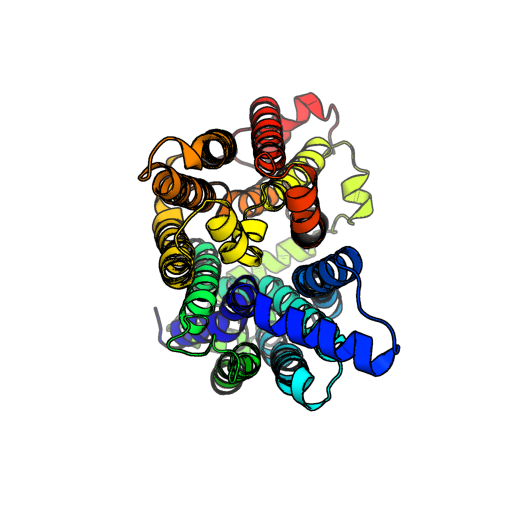93.519 117.134 94.866 1.00 118.65 128 VAL A C 1
ATOM 591 O O . VAL A 1 128 ? 92.512 116.772 94.244 1.00 137.99 128 VAL A O 1
ATOM 595 N N . LYS A 1 129 ? 93.541 118.261 95.603 1.00 126.16 129 LYS A N 1
ATOM 596 C CA . LYS A 1 129 ? 92.405 119.170 95.687 1.00 142.47 129 LYS A CA 1
ATOM 597 C C . LYS A 1 129 ? 92.189 119.899 94.354 1.00 140.44 129 LYS A C 1
ATOM 598 O O . LYS A 1 129 ? 91.045 120.076 93.934 1.00 148.65 129 LYS A O 1
ATOM 604 N N . MET A 1 130 ? 93.278 120.326 93.691 1.00 125.87 130 MET A N 1
ATOM 605 C CA . MET A 1 130 ? 93.222 121.020 92.411 1.00 130.30 130 MET A CA 1
ATOM 606 C C . MET A 1 130 ? 92.804 120.079 91.276 1.00 130.87 130 MET A C 1
ATOM 607 O O . MET A 1 130 ? 92.052 120.495 90.395 1.00 162.46 130 MET A O 1
ATOM 612 N N . ILE A 1 131 ? 93.309 118.832 91.267 1.00 128.93 131 ILE A N 1
ATOM 613 C CA . ILE A 1 131 ? 92.948 117.827 90.270 1.00 122.22 131 ILE A CA 1
ATOM 614 C C . ILE A 1 131 ? 91.472 117.456 90.437 1.00 151.48 131 ILE A C 1
ATOM 615 O O . ILE A 1 131 ? 90.708 117.577 89.487 1.00 176.85 131 ILE A O 1
ATOM 620 N N . GLY A 1 132 ? 91.078 116.987 91.630 1.00 167.24 132 GLY A N 1
ATOM 621 C CA . GLY A 1 132 ? 89.682 116.737 91.978 1.00 182.70 132 GLY A CA 1
ATOM 622 C C . GLY A 1 132 ? 88.872 116.021 90.892 1.00 189.68 132 GLY A C 1
ATOM 623 O O . GLY A 1 132 ? 89.222 114.915 90.480 1.00 194.71 132 GLY A O 1
ATOM 624 N N . LYS A 1 133 ? 87.790 116.683 90.441 1.00 180.71 133 LYS A N 1
ATOM 625 C CA . LYS A 1 133 ? 86.793 116.150 89.521 1.00 183.82 133 LYS A CA 1
ATOM 626 C C . LYS A 1 133 ? 87.346 115.855 88.116 1.00 161.94 133 LYS A C 1
ATOM 627 O O . LYS A 1 133 ? 86.723 115.101 87.367 1.00 163.35 133 LYS A O 1
ATOM 633 N N . VAL A 1 134 ? 88.509 116.423 87.742 1.00 133.53 134 VAL A N 1
ATOM 634 C CA . VAL A 1 134 ? 88.991 116.448 86.358 1.00 120.04 134 VAL A CA 1
ATOM 635 C C . VAL A 1 134 ? 89.399 115.056 85.831 1.00 132.24 134 VAL A C 1
ATOM 636 O O . VAL A 1 134 ? 88.965 114.688 84.733 1.00 134.51 134 VAL A O 1
ATOM 640 N N . LEU A 1 135 ? 90.229 114.283 86.559 1.00 104.36 135 LEU A N 1
ATOM 641 C CA . LEU A 1 135 ? 90.720 113.004 86.055 1.00 96.30 135 LEU A CA 1
ATOM 642 C C . LEU A 1 135 ? 89.880 111.801 86.515 1.00 108.01 135 LEU A C 1
ATOM 643 O O . LEU A 1 135 ? 89.665 110.871 85.731 1.00 132.42 135 LEU A O 1
ATOM 648 N N . GLY A 1 136 ? 89.446 111.770 87.777 1.00 90.99 136 GLY A N 1
ATOM 649 C C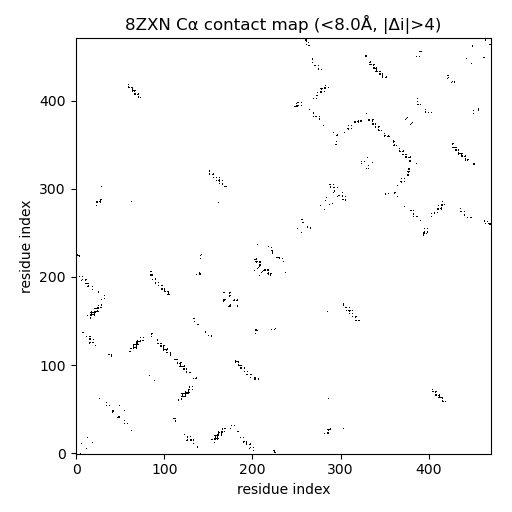A . GLY A 1 136 ? 88.903 110.534 88.329 1.00 88.81 136 GLY A CA 1
ATOM 650 C C . GLY A 1 136 ? 89.989 109.706 89.021 1.00 87.25 136 GLY A C 1
ATOM 651 O O . GLY A 1 136 ? 91.169 110.025 88.928 1.00 86.81 136 GLY A O 1
ATOM 652 N N . ARG A 1 137 ? 89.591 108.642 89.744 1.00 89.18 137 ARG A N 1
ATOM 653 C CA . ARG A 1 137 ? 90.476 108.032 90.730 1.00 78.45 137 ARG A CA 1
ATOM 654 C C . ARG A 1 137 ? 91.517 107.146 90.042 1.00 82.09 137 ARG A C 1
ATOM 655 O O . ARG A 1 137 ? 92.662 107.114 90.473 1.00 87.42 137 ARG A O 1
ATOM 663 N N . LYS A 1 138 ? 91.144 106.423 88.973 1.00 90.06 138 LYS A N 1
ATOM 664 C CA . LYS A 1 138 ? 92.090 105.545 88.296 1.00 78.42 138 LYS A CA 1
ATOM 665 C C . LYS A 1 138 ? 93.143 106.380 87.570 1.00 76.01 138 LYS A C 1
ATOM 666 O O . LYS A 1 138 ? 94.335 106.139 87.737 1.00 88.14 138 LYS A O 1
ATOM 672 N N . HIS A 1 139 ? 92.712 107.340 86.738 1.00 73.07 139 HIS A N 1
ATOM 673 C CA . HIS A 1 139 ? 93.609 108.128 85.914 1.00 64.88 139 HIS A CA 1
ATOM 674 C C . HIS A 1 139 ? 94.530 109.004 86.760 1.00 73.99 139 HIS A C 1
ATOM 675 O O . HIS A 1 139 ? 95.641 109.286 86.318 1.00 94.18 139 HIS A O 1
ATOM 682 N N . THR A 1 140 ? 94.117 109.444 87.958 1.00 65.58 140 THR A N 1
ATOM 683 C CA . THR A 1 140 ? 95.052 110.088 88.868 1.00 59.11 140 THR A CA 1
ATOM 684 C C . THR A 1 140 ? 96.144 109.112 89.314 1.00 57.22 140 THR A C 1
ATOM 685 O O . THR A 1 140 ? 97.297 109.506 89.355 1.00 76.83 140 THR A O 1
ATOM 689 N N . LEU A 1 141 ? 95.836 107.841 89.613 1.00 62.23 141 LEU A N 1
ATOM 690 C CA . LEU A 1 141 ? 96.862 106.875 89.986 1.00 64.33 141 LEU A CA 1
ATOM 691 C C . LEU A 1 141 ? 97.746 106.490 88.793 1.00 73.30 141 LEU A C 1
ATOM 692 O O . LEU A 1 141 ? 98.931 106.250 88.991 1.00 80.10 141 LEU A O 1
ATOM 697 N N . LEU A 1 142 ? 97.211 106.419 87.560 1.00 76.82 142 LEU A N 1
ATOM 698 C CA . LEU A 1 142 ? 98.047 106.209 86.387 1.00 70.67 142 LEU A CA 1
ATOM 699 C C . LEU A 1 142 ? 98.998 107.398 86.198 1.00 79.37 142 LEU A C 1
ATOM 700 O O . LEU A 1 142 ? 100.201 107.201 86.089 1.00 78.87 142 LEU A O 1
ATOM 705 N N . ALA A 1 143 ? 98.463 108.626 86.147 1.00 72.65 143 ALA A N 1
ATOM 706 C CA . ALA A 1 143 ? 99.231 109.827 85.862 1.00 78.92 143 ALA A CA 1
ATOM 707 C C . ALA A 1 143 ? 100.304 110.094 86.919 1.00 67.16 143 ALA A C 1
ATOM 708 O O . ALA A 1 143 ? 101.322 110.723 86.639 1.00 82.02 143 ALA A O 1
ATOM 710 N N . ASN A 1 144 ? 100.093 109.608 88.136 1.00 66.53 144 ASN A N 1
ATOM 711 C CA . ASN A 1 144 ? 101.021 109.733 89.248 1.00 70.45 144 ASN A CA 1
ATOM 712 C C . ASN A 1 144 ? 102.369 109.063 88.965 1.00 71.95 144 ASN A C 1
ATOM 713 O O . ASN A 1 144 ? 103.388 109.469 89.522 1.00 74.33 144 ASN A O 1
ATOM 718 N N . ASN A 1 145 ? 102.400 108.056 88.086 1.00 83.65 145 ASN A N 1
ATOM 719 C CA . ASN A 1 145 ? 103.642 107.372 87.730 1.00 78.39 145 ASN A CA 1
ATOM 720 C C . ASN A 1 145 ? 104.583 108.268 86.916 1.00 79.11 145 ASN A C 1
ATOM 721 O O . ASN A 1 145 ? 105.737 107.921 86.740 1.00 84.29 145 ASN A O 1
ATOM 726 N N . GLY A 1 146 ? 104.122 109.423 86.433 1.00 77.05 146 GLY A N 1
ATOM 727 C CA . GLY A 1 146 ? 105.020 110.409 85.861 1.00 78.59 146 GLY A CA 1
ATOM 728 C C . GLY A 1 146 ? 106.035 110.930 86.879 1.00 71.59 146 GLY A C 1
ATOM 729 O O . GLY A 1 146 ? 107.123 111.340 86.502 1.00 90.01 146 GLY A O 1
ATOM 730 N N . PHE A 1 147 ? 105.643 110.993 88.158 1.00 66.45 147 PHE A N 1
ATOM 731 C CA . PHE A 1 147 ? 106.495 111.460 89.233 1.00 69.39 147 PHE A CA 1
ATOM 732 C C . PHE A 1 147 ? 107.391 110.330 89.743 1.00 74.80 147 PHE A C 1
ATOM 733 O O . PHE A 1 147 ? 108.562 110.554 90.014 1.00 99.61 147 PHE A O 1
ATOM 741 N N . ALA A 1 148 ? 106.884 109.100 89.838 1.00 77.82 148 ALA A N 1
ATOM 742 C CA . ALA A 1 148 ? 107.690 107.952 90.238 1.00 65.39 148 ALA A CA 1
ATOM 743 C C . ALA A 1 148 ? 108.849 107.729 89.273 1.00 60.18 148 ALA A C 1
ATOM 744 O O . ALA A 1 148 ? 109.978 107.551 89.707 1.00 71.81 148 ALA A O 1
ATOM 746 N N . ILE A 1 149 ? 108.575 107.687 87.963 1.00 65.99 149 ILE A N 1
ATOM 747 C CA . ILE A 1 149 ? 109.567 107.331 86.962 1.00 63.31 149 ILE A CA 1
ATOM 748 C C . ILE A 1 149 ? 110.573 108.473 86.779 1.00 73.29 149 ILE A C 1
ATOM 749 O O . ILE A 1 149 ? 111.765 108.219 86.650 1.00 86.68 149 ILE A O 1
ATOM 754 N N . SER A 1 150 ? 110.120 109.735 86.799 1.00 73.21 150 SER A N 1
ATOM 755 C CA . SER A 1 150 ? 110.996 110.882 86.668 1.00 70.33 150 SER A CA 1
ATOM 756 C C . SER A 1 150 ? 111.915 111.008 87.878 1.00 72.12 150 SER A C 1
ATOM 757 O O . SER A 1 150 ? 113.088 111.336 87.727 1.00 91.62 150 SER A O 1
ATOM 760 N N . ALA A 1 151 ? 111.392 110.782 89.082 1.00 70.68 151 ALA A N 1
ATOM 761 C CA . ALA A 1 151 ? 112.185 110.872 90.297 1.00 66.70 151 ALA A CA 1
ATOM 762 C C . ALA A 1 151 ? 113.184 109.722 90.378 1.00 73.67 151 ALA A C 1
ATOM 763 O O . ALA A 1 151 ? 114.336 109.948 90.727 1.00 96.47 151 ALA A O 1
ATOM 765 N N . ALA A 1 152 ? 112.773 108.497 90.030 1.00 73.22 152 ALA A N 1
ATOM 766 C CA . ALA A 1 152 ? 113.672 107.356 89.961 1.00 64.63 152 ALA A CA 1
ATOM 767 C C . ALA A 1 152 ? 114.848 107.624 89.020 1.00 70.66 152 ALA A C 1
ATOM 768 O O . ALA A 1 152 ? 115.982 107.325 89.379 1.00 93.86 152 ALA A O 1
ATOM 770 N N . LEU A 1 153 ? 114.610 108.231 87.851 1.00 76.29 153 LEU A N 1
ATOM 771 C CA . LEU A 1 153 ? 115.671 108.523 86.896 1.00 80.88 153 LEU A CA 1
ATOM 772 C C . LEU A 1 153 ? 116.554 109.695 87.342 1.00 69.92 153 LEU A C 1
ATOM 773 O O . LEU A 1 153 ? 117.753 109.669 87.093 1.00 86.71 153 LEU A O 1
ATOM 778 N N . LEU A 1 154 ? 115.999 110.710 88.007 1.00 69.23 154 LEU A N 1
ATOM 779 C CA . LEU A 1 154 ? 116.806 111.808 88.544 1.00 74.62 154 LEU A CA 1
ATOM 780 C C . LEU A 1 154 ? 117.747 111.307 89.639 1.00 73.62 154 LEU A C 1
ATOM 781 O O . LEU A 1 154 ? 118.898 111.709 89.694 1.00 85.80 154 LEU A O 1
ATOM 786 N N . MET A 1 155 ? 117.259 110.433 90.528 1.00 63.25 155 MET A N 1
ATOM 787 C CA . MET A 1 155 ? 118.044 109.983 91.657 1.00 59.38 155 MET A CA 1
ATOM 788 C C . MET A 1 155 ? 119.103 108.965 91.221 1.00 60.14 155 MET A C 1
ATOM 789 O O . MET A 1 155 ? 120.243 109.042 91.664 1.00 68.27 155 MET A O 1
ATOM 794 N N . ALA A 1 156 ? 118.754 108.049 90.318 1.00 62.14 156 ALA A N 1
ATOM 795 C CA . ALA A 1 156 ? 119.682 107.047 89.822 1.00 69.16 156 ALA A CA 1
ATOM 796 C C . ALA A 1 156 ? 120.835 107.679 89.040 1.00 82.78 156 ALA A C 1
ATOM 797 O O . ALA A 1 156 ? 121.995 107.300 89.241 1.00 100.20 156 ALA A O 1
ATOM 799 N N . CYS A 1 157 ? 120.544 108.633 88.144 1.00 75.65 157 CYS A N 1
ATOM 800 C CA . CYS A 1 157 ? 121.568 109.203 87.280 1.00 80.92 157 CYS A CA 1
ATOM 801 C C . CYS A 1 157 ? 122.307 110.386 87.908 1.00 78.81 157 CYS A C 1
ATOM 802 O O . CYS A 1 157 ? 123.136 111.010 87.240 1.00 95.38 157 CYS A O 1
ATOM 805 N N . SER A 1 158 ? 122.064 110.664 89.196 1.00 78.75 158 SER A N 1
ATOM 806 C CA . SER A 1 158 ? 122.701 111.773 89.892 1.00 80.24 158 SER A CA 1
ATOM 807 C C . SER A 1 158 ? 124.217 111.588 89.954 1.00 77.81 158 SER A C 1
ATOM 808 O O . SER A 1 158 ? 124.965 112.539 89.774 1.00 85.44 158 SER A O 1
ATOM 811 N N . LEU A 1 159 ? 124.671 110.358 90.217 1.00 82.69 159 LEU A N 1
ATOM 812 C CA . LEU A 1 159 ? 126.087 110.061 90.378 1.00 75.44 159 LEU A CA 1
ATOM 813 C C . LEU A 1 159 ? 126.849 110.184 89.054 1.00 66.86 159 LEU A C 1
ATOM 814 O O . LEU A 1 159 ? 128.005 110.594 89.055 1.00 70.56 159 LEU A O 1
ATOM 819 N N . GLN A 1 160 ? 126.220 109.832 87.926 1.00 79.06 160 GLN A N 1
ATOM 820 C CA . GLN A 1 160 ? 126.856 109.936 86.616 1.00 87.61 160 GLN A CA 1
ATOM 821 C C . GLN A 1 160 ? 126.915 111.390 86.150 1.00 86.37 160 GLN A C 1
ATOM 822 O O . GLN A 1 160 ? 127.896 111.788 85.513 1.00 95.54 160 GLN A O 1
ATOM 828 N N . ALA A 1 161 ? 125.865 112.170 86.451 1.00 91.05 161 ALA A N 1
ATOM 829 C CA . ALA A 1 161 ? 125.840 113.601 86.180 1.00 93.74 161 ALA A CA 1
ATOM 830 C C . ALA A 1 161 ? 126.899 114.335 87.002 1.00 85.64 161 ALA A C 1
ATOM 831 O O . ALA A 1 161 ? 127.438 115.349 86.556 1.00 96.84 161 ALA A O 1
ATOM 833 N N . GLY A 1 162 ? 127.158 113.842 88.219 1.00 100.18 162 GLY A N 1
ATOM 834 C CA . GLY A 1 162 ? 128.125 114.429 89.134 1.00 98.62 162 GLY A CA 1
ATOM 835 C C . GLY A 1 162 ? 127.569 115.650 89.866 1.00 95.07 162 GLY A C 1
ATOM 836 O O . GLY A 1 162 ? 128.327 116.549 90.256 1.00 116.02 162 GLY A O 1
ATOM 837 N N . ALA A 1 163 ? 126.244 115.665 90.059 1.00 82.27 163 ALA A N 1
ATOM 838 C CA . ALA A 1 163 ? 125.538 116.772 90.694 1.00 82.82 163 ALA A CA 1
ATOM 839 C C . ALA A 1 163 ? 124.658 116.250 91.819 1.00 73.62 163 ALA A C 1
ATOM 840 O O . ALA A 1 163 ? 123.774 115.446 91.562 1.00 66.00 163 ALA A O 1
ATOM 842 N N . PHE A 1 164 ? 124.870 116.748 93.050 1.00 77.44 164 PHE A N 1
ATOM 843 C CA . PHE A 1 164 ? 124.094 116.298 94.198 1.00 76.26 164 PHE A CA 1
ATOM 844 C C . PHE A 1 164 ? 122.692 116.917 94.213 1.00 83.37 164 PHE A C 1
ATOM 845 O O . PHE A 1 164 ? 121.798 116.374 94.850 1.00 84.64 164 PHE A O 1
ATOM 853 N N . GLU A 1 165 ? 122.474 118.026 93.485 1.00 84.36 165 GLU A N 1
ATOM 854 C CA . GLU A 1 165 ? 121.171 118.664 93.450 1.00 75.31 165 GLU A CA 1
ATOM 855 C C . GLU A 1 165 ? 120.121 117.738 92.826 1.00 75.39 165 GLU A C 1
ATOM 856 O O . GLU A 1 165 ? 118.954 117.817 93.196 1.00 96.46 165 GLU A O 1
ATOM 862 N N . MET A 1 166 ? 120.516 116.869 91.891 1.00 61.00 166 MET A N 1
ATOM 863 C CA . MET A 1 166 ? 119.588 115.952 91.256 1.00 56.52 166 MET A CA 1
ATOM 864 C C . MET A 1 166 ? 118.991 114.979 92.270 1.00 55.13 166 MET A C 1
ATOM 865 O O . MET A 1 166 ? 117.870 114.511 92.088 1.00 75.77 166 MET A O 1
ATOM 870 N N . LEU A 1 167 ? 119.746 114.609 93.306 1.00 58.76 167 LEU A N 1
ATOM 871 C CA . LEU A 1 167 ? 119.287 113.647 94.294 1.00 59.31 167 LEU A CA 1
ATOM 872 C C . LEU A 1 167 ? 118.354 114.320 95.299 1.00 58.60 167 LEU A C 1
ATOM 873 O O . LEU A 1 167 ? 117.413 113.682 95.770 1.00 64.55 167 LEU A O 1
ATOM 878 N N . ILE A 1 168 ? 118.558 115.617 95.591 1.00 72.40 168 ILE A N 1
ATOM 879 C CA . ILE A 1 168 ? 117.645 116.393 96.438 1.00 71.62 168 ILE A CA 1
ATOM 880 C C . ILE A 1 168 ? 116.341 116.698 95.689 1.00 69.62 168 ILE A C 1
ATOM 881 O O . ILE A 1 168 ? 115.263 116.554 96.261 1.00 74.62 168 ILE A O 1
ATOM 886 N N . VAL A 1 169 ? 116.424 117.081 94.406 1.00 68.25 169 VAL A N 1
ATOM 887 C CA . VAL A 1 169 ? 115.257 117.332 93.561 1.00 60.40 169 VAL A CA 1
ATOM 888 C C . VAL A 1 169 ? 114.495 116.030 93.260 1.00 54.84 169 VAL A C 1
ATOM 889 O O . VAL A 1 169 ? 113.276 116.042 93.154 1.00 68.97 169 VAL A O 1
ATOM 893 N N . GLY A 1 170 ? 115.188 114.901 93.150 1.00 57.74 170 GLY A N 1
ATOM 894 C CA . GLY A 1 170 ? 114.539 113.614 92.961 1.00 57.18 170 GLY A CA 1
ATOM 895 C C . GLY A 1 170 ? 113.743 113.173 94.190 1.00 54.86 170 GLY A C 1
ATOM 896 O O . GLY A 1 170 ? 112.626 112.702 94.057 1.00 57.08 170 GLY A O 1
ATOM 897 N N . ARG A 1 171 ? 114.295 113.345 95.397 1.00 53.73 171 ARG A N 1
ATOM 898 C CA . ARG A 1 171 ? 113.582 113.038 96.626 1.00 48.73 171 ARG A CA 1
ATOM 899 C C . ARG A 1 171 ? 112.320 113.875 96.751 1.00 50.41 171 ARG A C 1
ATOM 900 O O . ARG A 1 171 ? 111.316 113.392 97.274 1.00 57.77 171 ARG A O 1
ATOM 908 N N . PHE A 1 172 ? 112.366 115.137 96.301 1.00 55.39 172 PHE A N 1
ATOM 909 C CA . PHE A 1 172 ? 111.204 116.019 96.336 1.00 50.36 172 PHE A CA 1
ATOM 910 C C . PHE A 1 172 ? 110.070 115.470 95.479 1.00 54.54 172 PHE A C 1
ATOM 911 O O . PHE A 1 172 ? 108.956 115.303 95.987 1.00 60.04 172 PHE A O 1
ATOM 919 N N . ILE A 1 173 ? 110.335 115.173 94.189 1.00 60.13 173 ILE A N 1
ATOM 920 C CA . ILE A 1 173 ? 109.310 114.722 93.251 1.00 53.37 173 ILE A CA 1
ATOM 921 C C . ILE A 1 173 ? 108.732 113.376 93.690 1.00 50.62 173 ILE A C 1
ATOM 922 O O . ILE A 1 173 ? 107.527 113.166 93.559 1.00 65.26 173 ILE A O 1
ATOM 927 N N . MET A 1 174 ? 109.571 112.482 94.211 1.00 52.34 174 MET A N 1
ATOM 928 C CA . MET A 1 174 ? 109.134 111.219 94.783 1.00 59.14 174 MET A CA 1
ATOM 929 C C . MET A 1 174 ? 108.233 111.460 96.006 1.00 55.61 174 MET A C 1
ATOM 930 O O . MET A 1 174 ? 107.389 110.628 96.341 1.00 59.69 174 MET A O 1
ATOM 935 N N . GLY A 1 175 ? 108.420 112.591 96.687 1.00 52.49 175 GLY A N 1
ATOM 936 C CA . GLY A 1 175 ? 107.528 113.018 97.753 1.00 51.49 175 GLY A CA 1
ATOM 937 C C . GLY A 1 175 ? 106.147 113.380 97.226 1.00 50.06 175 GLY A C 1
ATOM 938 O O . GLY A 1 175 ? 105.158 112.949 97.801 1.00 61.95 175 GLY A O 1
ATOM 939 N N . ILE A 1 176 ? 106.083 114.170 96.146 1.00 51.53 176 ILE A N 1
ATOM 940 C CA . ILE A 1 176 ? 104.816 114.542 95.530 1.00 55.00 176 ILE A CA 1
ATOM 941 C C . ILE A 1 176 ? 104.027 113.280 95.196 1.00 56.50 176 ILE A C 1
ATOM 942 O O . ILE A 1 176 ? 102.849 113.193 95.527 1.00 64.57 176 ILE A O 1
ATOM 947 N N . ASP A 1 177 ? 104.675 112.319 94.537 1.00 62.61 177 ASP A N 1
ATOM 948 C CA . ASP A 1 177 ? 104.122 111.004 94.242 1.00 66.61 177 ASP A CA 1
ATOM 949 C C . ASP A 1 177 ? 103.495 110.391 95.502 1.00 55.71 177 ASP A C 1
ATOM 950 O O . ASP A 1 177 ? 102.327 110.025 95.521 1.00 56.24 177 ASP A O 1
ATOM 955 N N . GLY A 1 178 ? 104.271 110.261 96.573 1.00 62.10 178 GLY A N 1
ATOM 956 C CA . GLY A 1 178 ? 103.767 109.680 97.803 1.00 63.40 178 GLY A CA 1
ATOM 957 C C . GLY A 1 178 ? 102.577 110.427 98.399 1.00 58.70 178 GLY A C 1
ATOM 958 O O . GLY A 1 178 ? 101.775 109.821 99.085 1.00 62.25 178 GLY A O 1
ATOM 959 N N . GLY A 1 179 ? 102.479 111.749 98.183 1.00 56.84 179 GLY A N 1
ATOM 960 C CA . GLY A 1 179 ? 101.364 112.549 98.664 1.00 60.42 179 GLY A CA 1
ATOM 961 C C . GLY A 1 179 ? 100.068 112.297 97.889 1.00 63.00 179 GLY A C 1
ATOM 962 O O . GLY A 1 179 ? 98.997 112.208 98.487 1.00 79.04 179 GLY A O 1
ATOM 963 N N . VAL A 1 180 ? 100.172 112.178 96.558 1.00 58.11 180 VAL A N 1
ATOM 964 C CA . VAL A 1 180 ? 99.052 111.850 95.689 1.00 57.58 180 VAL A CA 1
ATOM 965 C C . VAL A 1 180 ? 98.631 110.385 95.874 1.00 68.28 180 VAL A C 1
ATOM 966 O O . VAL A 1 180 ? 97.445 110.093 95.949 1.00 78.01 180 VAL A O 1
ATOM 970 N N . ALA A 1 181 ? 99.591 109.464 95.982 1.00 75.69 181 ALA A N 1
ATOM 971 C CA . ALA A 1 181 ? 99.336 108.049 96.198 1.00 71.50 181 ALA A CA 1
ATOM 972 C C . ALA A 1 181 ? 98.482 107.810 97.435 1.00 73.67 181 ALA A C 1
ATOM 973 O O . ALA A 1 181 ? 97.517 107.044 97.359 1.00 90.46 181 ALA A O 1
ATOM 975 N N . LEU A 1 182 ? 98.831 108.434 98.573 1.00 63.14 182 LEU A N 1
ATOM 976 C CA . LEU A 1 182 ? 98.184 108.164 99.851 1.00 56.91 182 LEU A CA 1
ATOM 977 C C . LEU A 1 182 ? 96.845 108.877 99.993 1.00 57.56 182 LEU A C 1
ATOM 978 O O . LEU A 1 182 ? 96.087 108.544 100.906 1.00 73.38 182 LEU A O 1
ATOM 983 N N . SER A 1 183 ? 96.564 109.872 99.141 1.00 59.76 183 SER A N 1
ATOM 984 C CA . SER A 1 183 ? 95.309 110.611 99.172 1.00 66.35 183 SER A CA 1
ATOM 985 C C . SER A 1 183 ? 94.254 109.942 98.299 1.00 67.96 183 SER A C 1
ATOM 986 O O . SER A 1 183 ? 93.078 109.946 98.659 1.00 91.39 183 SER A O 1
ATOM 989 N N . VAL A 1 184 ? 94.661 109.366 97.154 1.00 68.34 184 VAL A N 1
ATOM 990 C CA . VAL A 1 184 ? 93.747 108.820 96.152 1.00 60.24 184 VAL A CA 1
ATOM 991 C C . VAL A 1 184 ? 93.578 107.305 96.290 1.00 67.94 184 VAL A C 1
ATOM 992 O O . VAL A 1 184 ? 92.534 106.790 95.897 1.00 73.55 184 VAL A O 1
ATOM 996 N N . LEU A 1 185 ? 94.546 106.554 96.843 1.00 75.35 185 LEU A N 1
ATOM 997 C CA . LEU A 1 185 ? 94.381 105.103 96.883 1.00 76.93 185 LEU A CA 1
ATOM 998 C C . LEU A 1 185 ? 93.275 104.732 97.879 1.00 80.96 185 LEU A C 1
ATOM 999 O O . LEU A 1 185 ? 92.446 103.894 97.555 1.00 89.41 185 LEU A O 1
ATOM 1004 N N . PRO A 1 186 ? 93.183 105.297 99.114 1.00 71.96 186 PRO A N 1
ATOM 1005 C CA . PRO A 1 186 ? 92.047 105.027 99.990 1.00 73.35 186 PRO A CA 1
ATOM 1006 C C . PRO A 1 186 ? 90.676 105.364 99.398 1.00 76.17 186 PRO A C 1
ATOM 1007 O O . PRO A 1 186 ? 89.713 104.663 99.684 1.00 76.73 186 PRO A O 1
ATOM 1011 N N . MET A 1 187 ? 90.582 106.431 98.583 1.00 68.95 187 MET A N 1
ATOM 1012 C CA . MET A 1 187 ? 89.361 106.741 97.855 1.00 69.14 187 MET A CA 1
ATOM 1013 C C . MET A 1 187 ? 89.040 105.604 96.880 1.00 66.94 187 MET A C 1
ATOM 1014 O O . MET A 1 187 ? 87.980 105.006 96.969 1.00 65.75 187 MET A O 1
ATOM 1019 N N . TYR A 1 188 ? 89.976 105.244 95.998 1.00 77.33 188 TYR A N 1
ATOM 1020 C CA . TYR A 1 188 ? 89.742 104.222 94.981 1.00 75.37 188 TYR A CA 1
ATOM 1021 C C . TYR A 1 188 ? 89.338 102.886 95.617 1.00 75.75 188 TYR A C 1
ATOM 1022 O O . TYR A 1 188 ? 88.353 102.295 95.203 1.00 74.07 188 TYR A O 1
ATOM 1031 N N . LEU A 1 189 ? 90.075 102.405 96.630 1.00 73.95 189 LEU A N 1
ATOM 1032 C CA . LEU A 1 189 ? 89.836 101.095 97.220 1.00 71.70 189 LEU A CA 1
ATOM 1033 C C . LEU A 1 189 ? 88.505 101.044 97.976 1.00 77.09 189 LEU A C 1
ATOM 1034 O O . LEU A 1 189 ? 87.833 100.028 97.920 1.00 79.28 189 LEU A O 1
ATOM 1039 N N . SER A 1 190 ? 88.115 102.110 98.685 1.00 74.70 190 SER A N 1
ATOM 1040 C CA . SER A 1 190 ? 86.831 102.116 99.374 1.00 74.75 190 SER A CA 1
ATOM 1041 C C . SER A 1 190 ? 85.665 102.249 98.393 1.00 73.22 190 SER A C 1
ATOM 1042 O O . SER A 1 190 ? 84.583 101.764 98.686 1.00 95.91 190 SER A O 1
ATOM 1045 N N . GLU A 1 191 ? 85.864 102.870 97.222 1.00 71.57 191 GLU A N 1
ATOM 1046 C CA . GLU A 1 191 ? 84.786 103.089 96.265 1.00 72.20 191 GLU A CA 1
ATOM 1047 C C . GLU A 1 191 ? 84.487 101.842 95.428 1.00 62.65 191 GLU A C 1
ATOM 1048 O O . GLU A 1 191 ? 83.326 101.636 95.069 1.00 64.47 191 GLU A O 1
ATOM 1054 N N . ILE A 1 192 ? 85.496 101.020 95.097 1.00 69.92 192 ILE A N 1
ATOM 1055 C CA . ILE A 1 192 ? 85.297 99.847 94.236 1.00 92.54 192 ILE A CA 1
ATOM 1056 C C . ILE A 1 192 ? 84.750 98.654 95.025 1.00 93.56 192 ILE A C 1
ATOM 1057 O O . ILE A 1 192 ? 84.146 97.762 94.427 1.00 93.79 192 ILE A O 1
ATOM 1062 N N . SER A 1 193 ? 84.945 98.639 96.353 1.00 82.46 193 SER A N 1
ATOM 1063 C CA . SER A 1 193 ? 84.782 97.434 97.156 1.00 85.28 193 SER A CA 1
ATOM 1064 C C . SER A 1 193 ? 83.337 97.183 97.595 1.00 90.78 193 SER A C 1
ATOM 1065 O O . SER A 1 193 ? 82.539 98.114 97.750 1.00 89.27 193 SER A O 1
ATOM 1068 N N . PRO A 1 194 ? 82.982 95.898 97.861 1.00 73.49 194 PRO A N 1
ATOM 1069 C CA . PRO A 1 194 ? 81.711 95.552 98.480 1.00 76.33 194 PRO A CA 1
ATOM 1070 C C . PRO A 1 194 ? 81.536 96.265 99.821 1.00 102.43 194 PRO A C 1
ATOM 1071 O O . PRO A 1 194 ? 82.509 96.512 100.529 1.00 117.53 194 PRO A O 1
ATOM 1075 N N . LYS A 1 195 ? 80.279 96.537 100.180 1.00 116.62 195 LYS A N 1
ATOM 1076 C CA . LYS A 1 195 ? 79.930 97.249 101.399 1.00 124.25 195 LYS A CA 1
ATOM 1077 C C . LYS A 1 195 ? 80.529 96.569 102.631 1.00 123.74 195 LYS A C 1
ATOM 1078 O O . LYS A 1 195 ? 80.900 97.251 103.588 1.00 125.09 195 LYS A O 1
ATOM 1084 N N . GLU A 1 196 ? 80.606 95.227 102.612 1.00 137.37 196 GLU A N 1
ATOM 1085 C CA . GLU A 1 196 ? 80.964 94.429 103.779 1.00 135.02 196 GLU A CA 1
ATOM 1086 C C . GLU A 1 196 ? 82.435 94.587 104.167 1.00 118.15 196 GLU A C 1
ATOM 1087 O O . GLU A 1 196 ? 82.767 94.387 105.338 1.00 143.00 196 GLU A O 1
ATOM 1093 N N . ILE A 1 197 ? 83.320 94.913 103.209 1.00 100.70 197 ILE A N 1
ATOM 1094 C CA . ILE A 1 197 ? 84.759 94.823 103.452 1.00 91.99 197 ILE A CA 1
ATOM 1095 C C . ILE A 1 197 ? 85.449 96.200 103.436 1.00 86.83 197 ILE A C 1
ATOM 1096 O O . ILE A 1 197 ? 86.662 96.261 103.577 1.00 97.79 197 ILE A O 1
ATOM 1101 N N . ARG A 1 198 ? 84.709 97.311 103.325 1.00 77.88 198 ARG A N 1
ATOM 1102 C CA . ARG A 1 198 ? 85.314 98.635 103.314 1.00 84.51 198 ARG A CA 1
ATOM 1103 C C . ARG A 1 198 ? 86.056 98.931 104.622 1.00 104.86 198 ARG A C 1
ATOM 1104 O O . ARG A 1 198 ? 86.889 99.841 104.662 1.00 121.09 198 ARG A O 1
ATOM 1112 N N . GLY A 1 199 ? 85.751 98.181 105.695 1.00 118.56 199 GLY A N 1
ATOM 1113 C CA . GLY A 1 199 ? 86.419 98.324 106.982 1.00 127.21 199 GLY A CA 1
ATOM 1114 C C . GLY A 1 199 ? 87.825 97.718 107.016 1.00 110.60 199 GLY A C 1
ATOM 1115 O O . GLY A 1 199 ? 88.672 98.201 107.769 1.00 121.04 199 GLY A O 1
ATOM 1116 N N . SER A 1 200 ? 88.058 96.667 106.217 1.00 93.62 200 SER A N 1
ATOM 1117 C CA . SER A 1 200 ? 89.328 95.953 106.170 1.00 98.53 200 SER A CA 1
ATOM 1118 C C . SER A 1 200 ? 90.412 96.733 105.419 1.00 97.78 200 SER A C 1
ATOM 1119 O O . SER A 1 200 ? 91.602 96.549 105.674 1.00 107.75 200 SER A O 1
ATOM 1122 N N . LEU A 1 201 ? 90.011 97.586 104.472 1.00 98.32 201 LEU A N 1
ATOM 1123 C CA . LEU A 1 201 ? 90.931 98.097 103.468 1.00 105.29 201 LEU A CA 1
ATOM 1124 C C . LEU A 1 201 ? 91.767 99.270 103.991 1.00 95.82 201 LEU A C 1
ATOM 1125 O O . LEU A 1 201 ? 92.798 99.595 103.397 1.00 116.31 201 LEU A O 1
ATOM 1130 N N . GLY A 1 202 ? 91.364 99.889 105.102 1.00 96.90 202 GLY A N 1
ATOM 1131 C CA . GLY A 1 202 ? 92.239 100.829 105.791 1.00 126.88 202 GLY A CA 1
ATOM 1132 C C . GLY A 1 202 ? 93.505 100.157 106.335 1.00 126.27 202 GLY A C 1
ATOM 1133 O O . GLY A 1 202 ? 94.494 100.837 106.626 1.00 101.32 202 GLY A O 1
ATOM 1134 N N . GLN A 1 203 ? 93.446 98.826 106.496 1.00 122.77 203 GLN A N 1
ATOM 1135 C CA . GLN A 1 203 ? 94.565 98.030 106.971 1.00 119.31 203 GLN A CA 1
ATOM 1136 C C . GLN A 1 203 ? 95.405 97.516 105.795 1.00 97.39 203 GLN A C 1
ATOM 1137 O O . GLN A 1 203 ? 96.609 97.331 105.964 1.00 107.78 203 GLN A O 1
ATOM 1143 N N . VAL A 1 204 ? 94.811 97.324 104.612 1.00 81.33 204 VAL A N 1
ATOM 1144 C CA . VAL A 1 204 ? 95.563 96.932 103.424 1.00 93.07 204 VAL A CA 1
ATOM 1145 C C . VAL A 1 204 ? 96.531 98.042 102.998 1.00 85.64 204 VAL A C 1
ATOM 1146 O O . VAL A 1 204 ? 97.672 97.746 102.658 1.00 96.11 204 VAL A O 1
ATOM 1150 N N . THR A 1 205 ? 96.135 99.317 103.052 1.00 88.57 205 THR A N 1
ATOM 1151 C CA . THR A 1 205 ? 97.065 100.386 102.691 1.00 89.15 205 THR A CA 1
ATOM 1152 C C . THR A 1 205 ? 98.128 100.583 103.775 1.00 87.55 205 THR A C 1
ATOM 1153 O O . THR A 1 205 ? 99.124 101.247 103.511 1.00 100.29 205 THR A O 1
ATOM 1157 N N . ALA A 1 206 ? 97.915 100.044 104.992 1.00 76.78 206 ALA A N 1
ATOM 1158 C CA . ALA A 1 206 ? 98.891 100.107 106.073 1.00 69.27 206 ALA A CA 1
ATOM 1159 C C . ALA A 1 206 ? 99.914 98.980 105.958 1.00 63.41 206 ALA A C 1
ATOM 1160 O O . ALA A 1 206 ? 101.109 99.224 106.135 1.00 59.29 206 ALA A O 1
ATOM 1162 N N . ILE A 1 207 ? 99.452 97.756 105.646 1.00 70.72 207 ILE A N 1
ATOM 1163 C CA . ILE A 1 207 ? 100.314 96.594 105.478 1.00 63.99 207 ILE A CA 1
ATOM 1164 C C . ILE A 1 207 ? 101.282 96.812 104.324 1.00 67.76 207 ILE A C 1
ATOM 1165 O O . ILE A 1 207 ? 102.464 96.500 104.466 1.00 76.40 207 ILE A O 1
ATOM 1170 N N . PHE A 1 208 ? 100.815 97.355 103.192 1.00 73.95 208 PHE A N 1
ATOM 1171 C CA . PHE A 1 208 ? 101.692 97.516 102.038 1.00 75.88 208 PHE A CA 1
ATOM 1172 C C . PHE A 1 208 ? 102.762 98.582 102.272 1.00 67.90 208 PHE A C 1
ATOM 1173 O O . PHE A 1 208 ? 103.835 98.475 101.688 1.00 79.35 208 PHE A O 1
ATOM 1181 N N . ILE A 1 209 ? 102.521 99.568 103.144 1.00 59.87 209 ILE A N 1
ATOM 1182 C CA . ILE A 1 209 ? 103.581 100.489 103.544 1.00 54.36 209 ILE A CA 1
ATOM 1183 C C . ILE A 1 209 ? 104.685 99.739 104.290 1.00 58.19 209 ILE A C 1
ATOM 1184 O O . ILE A 1 209 ? 105.862 99.948 104.017 1.00 63.62 209 ILE A O 1
ATOM 1189 N N . CYS A 1 210 ? 104.304 98.806 105.177 1.00 62.49 210 CYS A N 1
ATOM 1190 C CA . CYS A 1 210 ? 105.247 98.031 105.960 1.00 63.24 210 CYS A CA 1
ATOM 1191 C C . CYS A 1 210 ? 106.054 97.058 105.092 1.00 64.34 210 CYS A C 1
ATOM 1192 O O . CYS A 1 210 ? 107.263 96.908 105.302 1.00 59.98 210 CYS A O 1
ATOM 1195 N N . ILE A 1 211 ? 105.402 96.381 104.135 1.00 56.92 211 ILE A N 1
ATOM 1196 C CA . ILE A 1 211 ? 106.106 95.541 103.169 1.00 57.03 211 ILE A CA 1
ATOM 1197 C C . ILE A 1 211 ? 107.052 96.403 102.330 1.00 51.25 211 ILE A C 1
ATOM 1198 O O . ILE A 1 211 ? 108.092 95.928 101.873 1.00 43.31 211 ILE A O 1
ATOM 1203 N N . GLY A 1 212 ? 106.692 97.682 102.147 1.00 54.17 212 GLY A N 1
ATOM 1204 C CA . GLY A 1 212 ? 107.568 98.688 101.556 1.00 52.35 212 GLY A CA 1
ATOM 1205 C C . GLY A 1 212 ? 108.820 98.944 102.386 1.00 51.04 212 GLY A C 1
ATOM 1206 O O . GLY A 1 212 ? 109.914 98.758 101.872 1.00 57.56 212 GLY A O 1
ATOM 1207 N N . VAL A 1 213 ? 108.678 99.331 103.673 1.00 55.42 213 VAL A N 1
ATOM 1208 C CA . VAL A 1 213 ? 109.848 99.642 104.493 1.00 56.75 213 VAL A CA 1
ATOM 1209 C C . VAL A 1 213 ? 110.733 98.402 104.636 1.00 51.75 213 VAL A C 1
ATOM 1210 O O . VAL A 1 213 ? 111.946 98.543 104.606 1.00 57.72 213 VAL A O 1
ATOM 1214 N N . PHE A 1 214 ? 110.142 97.212 104.748 1.00 48.21 214 PHE A N 1
ATOM 1215 C CA . PHE A 1 214 ? 110.910 95.978 104.806 1.00 52.86 214 PHE A CA 1
ATOM 1216 C C . PHE A 1 214 ? 111.707 95.764 103.521 1.00 49.82 214 PHE A C 1
ATOM 1217 O O . PHE A 1 214 ? 112.887 95.430 103.582 1.00 62.32 214 PHE A O 1
ATOM 1225 N N . THR A 1 215 ? 111.088 95.939 102.346 1.00 55.95 215 THR A N 1
ATOM 1226 C CA . THR A 1 215 ? 111.765 95.683 101.075 1.00 52.86 215 THR A CA 1
ATOM 1227 C C . THR A 1 215 ? 112.913 96.673 100.843 1.00 53.26 215 THR A C 1
ATOM 1228 O O . THR A 1 215 ? 113.947 96.281 100.319 1.00 55.31 215 THR A O 1
ATOM 1232 N N . GLY A 1 216 ? 112.755 97.940 101.250 1.00 51.25 216 GLY A N 1
ATOM 1233 C CA . GLY A 1 216 ? 113.843 98.901 101.223 1.00 49.34 216 GLY A CA 1
ATOM 1234 C C . GLY A 1 216 ? 115.038 98.448 102.056 1.00 55.42 216 GLY A C 1
ATOM 1235 O O . GLY A 1 216 ? 116.185 98.633 101.639 1.00 69.84 216 GLY A O 1
ATOM 1236 N N . GLN A 1 217 ? 114.772 97.861 103.237 1.00 52.18 217 GLN A N 1
ATOM 1237 C CA . GLN A 1 217 ? 115.798 97.347 104.127 1.00 49.95 217 GLN A CA 1
ATOM 1238 C C . GLN A 1 217 ? 116.414 96.044 103.622 1.00 54.98 217 GLN A C 1
ATOM 1239 O O . GLN A 1 217 ? 117.594 95.796 103.883 1.00 67.88 217 GLN A O 1
ATOM 1245 N N . LEU A 1 218 ? 115.629 95.215 102.926 1.00 53.02 218 LEU A N 1
ATOM 1246 C CA . LEU A 1 218 ? 116.116 93.990 102.315 1.00 59.23 218 LEU A CA 1
ATOM 1247 C C . LEU A 1 218 ? 117.050 94.279 101.130 1.00 67.48 218 LEU A C 1
ATOM 1248 O O . LEU A 1 218 ? 118.157 93.752 101.113 1.00 75.75 218 LEU A O 1
ATOM 1253 N N . LEU A 1 219 ? 116.665 95.104 100.143 1.00 66.26 219 LEU A N 1
ATOM 1254 C CA . LEU A 1 219 ? 117.545 95.412 99.013 1.00 64.95 219 LEU A CA 1
ATOM 1255 C C . LEU A 1 219 ? 118.827 96.134 99.450 1.00 61.03 219 LEU A C 1
ATOM 1256 O O . LEU A 1 219 ? 119.861 95.985 98.809 1.00 65.84 219 LEU A O 1
ATOM 1261 N N . GLY A 1 220 ? 118.768 96.891 100.545 1.00 60.14 220 GLY A N 1
ATOM 1262 C CA . GLY A 1 220 ? 119.920 97.588 101.101 1.00 56.60 220 GLY A CA 1
ATOM 1263 C C . GLY A 1 220 ? 120.915 96.697 101.852 1.00 59.66 220 GLY A C 1
ATOM 1264 O O . GLY A 1 220 ? 121.892 97.221 102.377 1.00 75.41 220 GLY A O 1
ATOM 1265 N N . LEU A 1 221 ? 120.715 95.371 101.925 1.00 61.47 221 LEU A N 1
ATOM 1266 C CA . LEU A 1 221 ? 121.734 94.470 102.458 1.00 57.56 221 LEU A CA 1
ATOM 1267 C C . LEU A 1 221 ? 122.962 94.501 101.544 1.00 74.05 221 LEU A C 1
ATOM 1268 O O . LEU A 1 221 ? 122.831 94.630 100.324 1.00 74.89 221 LEU A O 1
ATOM 1273 N N . PRO A 1 222 ? 124.196 94.304 102.077 1.00 79.33 222 PRO A N 1
ATOM 1274 C CA . PRO A 1 222 ? 125.406 94.340 101.259 1.00 85.38 222 PRO A CA 1
ATOM 1275 C C . PRO A 1 222 ? 125.562 93.169 100.291 1.00 91.95 222 PRO A C 1
ATOM 1276 O O . PRO A 1 222 ? 126.428 93.218 99.409 1.00 124.81 222 PRO A O 1
ATOM 1280 N N . GLU A 1 223 ? 124.704 92.145 100.425 1.00 91.55 223 GLU A N 1
ATOM 1281 C CA . GLU A 1 223 ? 124.661 91.011 99.507 1.00 103.16 223 GLU A CA 1
ATOM 1282 C C . GLU A 1 223 ? 123.760 91.268 98.297 1.00 82.45 223 GLU A C 1
ATOM 1283 O O . GLU A 1 223 ? 123.874 90.556 97.303 1.00 86.36 223 GLU A O 1
ATOM 1289 N N . LEU A 1 224 ? 122.850 92.253 98.392 1.00 83.06 224 LEU A N 1
ATOM 1290 C CA . LEU A 1 224 ? 122.036 92.694 97.260 1.00 82.64 224 LEU A CA 1
ATOM 1291 C C . LEU A 1 224 ? 122.585 94.020 96.692 1.00 73.42 224 LEU A C 1
ATOM 1292 O O . LEU A 1 224 ? 123.651 93.993 96.075 1.00 90.35 224 LEU A O 1
ATOM 1297 N N . LEU A 1 225 ? 121.900 95.160 96.887 1.00 53.66 225 LEU A N 1
ATOM 1298 C CA . LEU A 1 225 ? 122.235 96.385 96.180 1.00 63.98 225 LEU A CA 1
ATOM 1299 C C . LEU A 1 225 ? 122.973 97.422 97.055 1.00 73.49 225 LEU A C 1
ATOM 1300 O O . LEU A 1 225 ? 123.494 98.405 96.528 1.00 74.88 225 LEU A O 1
ATOM 1305 N N . GLY A 1 226 ? 123.081 97.212 98.366 1.00 76.26 226 GLY A N 1
ATOM 1306 C CA . GLY A 1 226 ? 123.686 98.194 99.253 1.00 75.56 226 GLY A CA 1
ATOM 1307 C C . GLY A 1 226 ? 125.221 98.140 99.295 1.00 73.16 226 GLY A C 1
ATOM 1308 O O . GLY A 1 226 ? 125.822 98.290 100.359 1.00 91.60 226 GLY A O 1
ATOM 1309 N N . LYS A 1 227 ? 125.855 98.011 98.125 1.00 65.97 227 LYS A N 1
ATOM 1310 C CA . LYS A 1 227 ? 127.300 98.082 97.962 1.00 70.79 227 LYS A CA 1
ATOM 1311 C C . LYS A 1 227 ? 127.709 99.460 97.432 1.00 74.61 227 LYS A C 1
ATOM 1312 O O . LYS A 1 227 ? 126.902 100.194 96.876 1.00 77.80 227 LYS A O 1
ATOM 1318 N N . GLU A 1 228 ? 129.009 99.766 97.477 1.00 90.35 228 GLU A N 1
ATOM 1319 C CA . GLU A 1 228 ? 129.522 101.053 97.025 1.00 97.09 228 GLU A CA 1
ATOM 1320 C C . GLU A 1 228 ? 129.300 101.227 95.519 1.00 100.07 228 GLU A C 1
ATOM 1321 O O . GLU A 1 228 ? 128.994 102.327 95.056 1.00 121.01 228 GLU A O 1
ATOM 1327 N N . SER A 1 229 ? 129.437 100.140 94.744 1.00 101.16 229 SER A N 1
ATOM 1328 C CA . SER A 1 229 ? 129.393 100.178 93.284 1.00 104.19 229 SER A CA 1
ATOM 1329 C C . SER A 1 229 ? 127.982 100.033 92.707 1.00 83.11 229 SER A C 1
ATOM 1330 O O . SER A 1 229 ? 127.821 100.134 91.494 1.00 101.29 229 SER A O 1
ATOM 1333 N N . THR A 1 230 ? 126.959 99.804 93.554 1.00 75.48 230 THR A N 1
ATOM 1334 C CA . THR A 1 230 ? 125.595 99.568 93.092 1.00 68.38 230 THR A CA 1
ATOM 1335 C C . THR A 1 230 ? 124.538 100.344 93.891 1.00 57.64 230 THR A C 1
ATOM 1336 O O . THR A 1 230 ? 123.348 100.092 93.721 1.00 65.55 230 THR A O 1
ATOM 1340 N N . TRP A 1 231 ? 124.916 101.347 94.676 1.00 46.90 231 TRP A N 1
ATOM 1341 C CA . TRP A 1 231 ? 123.907 102.098 95.409 1.00 52.83 231 TRP A CA 1
ATOM 1342 C C . TRP A 1 231 ? 122.941 102.839 94.487 1.00 58.05 231 TRP A C 1
ATOM 1343 O O . TRP A 1 231 ? 121.771 102.944 94.846 1.00 64.73 231 TRP A O 1
ATOM 1354 N N . PRO A 1 232 ? 123.308 103.366 93.283 1.00 63.09 232 PRO A N 1
ATOM 1355 C CA . PRO A 1 232 ? 122.335 104.047 92.424 1.00 57.79 232 PRO A CA 1
ATOM 1356 C C . PRO A 1 232 ? 121.124 103.205 91.999 1.00 60.94 232 PRO A C 1
ATOM 1357 O O . PRO A 1 232 ? 120.055 103.752 91.749 1.00 63.63 232 PRO A O 1
ATOM 1361 N N . TYR A 1 233 ? 121.275 101.874 91.941 1.00 52.48 233 TYR A N 1
ATOM 1362 C CA . TYR A 1 233 ? 120.166 101.015 91.590 1.00 53.08 233 TYR A CA 1
ATOM 1363 C C . TYR A 1 233 ? 119.121 100.927 92.703 1.00 49.38 233 TYR A C 1
ATOM 1364 O O . TYR A 1 233 ? 117.987 100.578 92.421 1.00 63.82 233 TYR A O 1
ATOM 1373 N N . LEU A 1 234 ? 119.445 101.258 93.958 1.00 60.02 234 LEU A N 1
ATOM 1374 C CA . LEU A 1 234 ? 118.440 101.308 95.014 1.00 61.08 234 LEU A CA 1
ATOM 1375 C C . LEU A 1 234 ? 117.327 102.304 94.668 1.00 60.10 234 LEU A C 1
ATOM 1376 O O . LEU 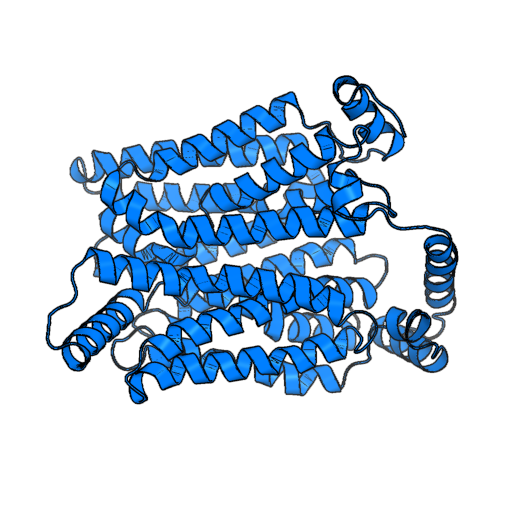A 1 234 ? 116.167 102.052 94.986 1.00 58.61 234 LEU A O 1
ATOM 1381 N N . PHE A 1 235 ? 117.677 103.409 94.001 1.00 62.27 235 PHE A N 1
ATOM 1382 C CA . PHE A 1 235 ? 116.711 104.400 93.534 1.00 69.29 235 PHE A CA 1
ATOM 1383 C C . PHE A 1 235 ? 116.201 104.057 92.128 1.00 65.55 235 PHE A C 1
ATOM 1384 O O . PHE A 1 235 ? 115.045 104.292 91.822 1.00 65.17 235 PHE A O 1
ATOM 1392 N N . GLY A 1 236 ? 117.055 103.492 91.278 1.00 71.06 236 GLY A N 1
ATOM 1393 C CA . GLY A 1 236 ? 116.659 103.098 89.939 1.00 76.95 236 GLY A CA 1
ATOM 1394 C C . GLY A 1 236 ? 115.591 102.002 89.884 1.00 65.31 236 GLY A C 1
ATOM 1395 O O . GLY A 1 236 ? 114.842 101.940 88.921 1.00 70.29 236 GLY A O 1
ATOM 1396 N N . VAL A 1 237 ? 115.542 101.104 90.876 1.00 77.88 237 VAL A N 1
ATOM 1397 C CA . VAL A 1 237 ? 114.603 99.976 90.925 1.00 71.63 237 VAL A CA 1
ATOM 1398 C C . VAL A 1 237 ? 113.163 100.457 91.163 1.00 76.88 237 VAL A C 1
ATOM 1399 O O . VAL A 1 237 ? 112.222 99.712 90.899 1.00 68.79 237 VAL A O 1
ATOM 1403 N N . ILE A 1 238 ? 112.967 101.717 91.588 1.00 76.02 238 ILE A N 1
ATOM 1404 C CA . ILE A 1 238 ? 111.632 102.269 91.801 1.00 67.10 238 ILE A CA 1
ATOM 1405 C C . ILE A 1 238 ? 110.829 102.313 90.495 1.00 71.53 238 ILE A C 1
ATOM 1406 O O . ILE A 1 238 ? 109.609 102.458 90.530 1.00 84.22 238 ILE A O 1
ATOM 1411 N N . VAL A 1 239 ? 111.492 102.177 89.334 1.00 74.60 239 VAL A N 1
ATOM 1412 C CA . VAL A 1 239 ? 110.818 102.092 88.049 1.00 77.54 239 VAL A CA 1
ATOM 1413 C C . VAL A 1 239 ? 109.953 100.822 87.949 1.00 86.00 239 VAL A C 1
ATOM 1414 O O . VAL A 1 239 ? 108.970 100.824 87.214 1.00 98.40 239 VAL A O 1
ATOM 1418 N N . VAL A 1 240 ? 110.268 99.739 88.680 1.00 80.07 240 VAL A N 1
ATOM 1419 C CA . VAL A 1 240 ? 109.552 98.479 88.501 1.00 78.94 240 VAL A CA 1
ATOM 1420 C C . VAL A 1 240 ? 108.138 98.536 89.102 1.00 87.82 240 VAL A C 1
ATOM 1421 O O . VAL A 1 240 ? 107.192 98.196 88.397 1.00 94.18 240 VAL A O 1
ATOM 1425 N N . PRO A 1 241 ? 107.892 98.955 90.370 1.00 88.74 241 PRO A N 1
ATOM 1426 C CA . PRO A 1 241 ? 106.530 99.198 90.844 1.00 83.16 241 PRO A CA 1
ATOM 1427 C C . PRO A 1 241 ? 105.679 100.111 89.969 1.00 87.61 241 PRO A C 1
ATOM 1428 O O . PRO A 1 241 ? 104.485 99.866 89.815 1.00 109.07 241 PRO A O 1
ATOM 1432 N N . ALA A 1 242 ? 106.287 101.161 89.405 1.00 85.04 242 ALA A N 1
ATOM 1433 C CA . ALA A 1 242 ? 105.593 102.091 88.532 1.00 75.40 242 ALA A CA 1
ATOM 1434 C C . ALA A 1 242 ? 105.189 101.409 87.223 1.00 73.24 242 ALA A C 1
ATOM 1435 O O . ALA A 1 242 ? 104.052 101.548 86.792 1.00 102.25 242 ALA A O 1
ATOM 1437 N N . VAL A 1 243 ? 106.081 100.632 86.601 1.00 72.07 243 VAL A N 1
ATOM 1438 C CA . VAL A 1 243 ? 105.783 99.984 85.330 1.00 76.75 243 VAL A CA 1
ATOM 1439 C C . VAL A 1 243 ? 104.789 98.832 85.511 1.00 75.35 243 VAL A C 1
ATOM 1440 O O . VAL A 1 243 ? 103.935 98.632 84.648 1.00 94.47 243 VAL A O 1
ATOM 1444 N N . VAL A 1 244 ? 104.839 98.104 86.635 1.00 81.55 244 VAL A N 1
ATOM 1445 C CA . VAL A 1 244 ? 103.874 97.039 86.913 1.00 90.56 244 VAL A CA 1
ATOM 1446 C C . VAL A 1 244 ? 102.467 97.608 87.149 1.00 87.40 244 VAL A C 1
ATOM 1447 O O . VAL A 1 244 ? 101.478 96.965 86.818 1.00 77.19 244 VAL A O 1
ATOM 1451 N N . GLN A 1 245 ? 102.369 98.837 87.663 1.00 87.79 245 GLN A N 1
ATOM 1452 C CA . GLN A 1 245 ? 101.082 99.500 87.791 1.00 81.16 245 GLN A CA 1
ATOM 1453 C C . GLN A 1 245 ? 100.582 99.992 86.431 1.00 74.62 245 GLN A C 1
ATOM 1454 O O . GLN A 1 245 ? 99.448 99.705 86.072 1.00 84.86 245 GLN A O 1
ATOM 1460 N N . LEU A 1 246 ? 101.423 100.695 85.662 1.00 78.33 246 LEU A N 1
ATOM 1461 C CA . LEU A 1 246 ? 101.055 101.233 84.353 1.00 82.66 246 LEU A CA 1
ATOM 1462 C C . LEU A 1 246 ? 100.616 100.145 83.373 1.00 84.44 246 LEU A C 1
ATOM 1463 O O . LEU A 1 246 ? 99.853 100.442 82.458 1.00 94.47 246 LEU A O 1
ATOM 1468 N N . LEU A 1 247 ? 101.123 98.912 83.521 1.00 86.68 247 LEU A N 1
ATOM 1469 C CA . LEU A 1 247 ? 100.778 97.828 82.611 1.00 105.14 247 LEU A CA 1
ATOM 1470 C C . LEU A 1 247 ? 99.525 97.072 83.054 1.00 97.61 247 LEU A C 1
ATOM 1471 O O . LEU A 1 247 ? 99.037 96.257 82.277 1.00 117.39 247 LEU A O 1
ATOM 1476 N N . SER A 1 248 ? 99.007 97.313 84.271 1.00 94.75 248 SER A N 1
ATOM 1477 C CA . SER A 1 248 ? 97.885 96.528 84.793 1.00 110.23 248 SER A CA 1
ATOM 1478 C C . SER A 1 248 ? 96.636 97.354 85.124 1.00 109.24 248 SER A C 1
ATOM 1479 O O . SER A 1 248 ? 95.536 96.840 84.922 1.00 124.56 248 SER A O 1
ATOM 1482 N N . LEU A 1 249 ? 96.762 98.612 85.585 1.00 107.01 249 LEU A N 1
ATOM 1483 C CA . LEU A 1 249 ? 95.579 99.394 85.935 1.00 91.91 249 LEU A CA 1
ATOM 1484 C C . LEU A 1 249 ? 94.753 99.730 84.690 1.00 95.26 249 LEU A C 1
ATOM 1485 O O . LEU A 1 249 ? 93.533 99.714 84.784 1.00 118.53 249 LEU A O 1
ATOM 1490 N N . PRO A 1 250 ? 95.319 100.095 83.514 1.00 81.79 250 PRO A N 1
ATOM 1491 C CA . PRO A 1 250 ? 94.492 100.458 82.364 1.00 87.04 250 PRO A CA 1
ATOM 1492 C C . PRO A 1 250 ? 93.461 99.436 81.876 1.00 98.14 250 PRO A C 1
ATOM 1493 O O . PRO A 1 250 ? 92.549 99.810 81.140 1.00 122.31 250 PRO A O 1
ATOM 1497 N N . PHE A 1 251 ? 93.585 98.166 82.283 1.00 98.12 251 PHE A N 1
ATOM 1498 C CA . PHE A 1 251 ? 92.636 97.129 81.894 1.00 110.49 251 PHE A CA 1
ATOM 1499 C C . PHE A 1 251 ? 91.448 97.017 82.854 1.00 98.76 251 PHE A C 1
ATOM 1500 O O . PHE A 1 251 ? 90.470 96.353 82.523 1.00 122.59 251 PHE A O 1
ATOM 1508 N N . LEU A 1 252 ? 91.523 97.653 84.030 1.00 90.76 252 LEU A N 1
ATOM 1509 C CA . LEU A 1 252 ? 90.460 97.595 85.025 1.00 99.65 252 LEU A CA 1
ATOM 1510 C C . LEU A 1 252 ? 89.481 98.762 84.852 1.00 120.22 252 LEU A C 1
ATOM 1511 O O . LEU A 1 252 ? 89.838 99.826 84.336 1.00 128.76 252 LEU A O 1
ATOM 1516 N N . PRO A 1 253 ? 88.215 98.620 85.319 1.00 107.58 253 PRO A N 1
ATOM 1517 C CA . PRO A 1 253 ? 87.271 99.736 85.332 1.00 101.96 253 PRO A CA 1
ATOM 1518 C C . PRO A 1 253 ? 87.678 100.887 86.251 1.00 102.66 253 PRO A C 1
ATOM 1519 O O . PRO A 1 253 ? 88.413 100.689 87.219 1.00 95.29 253 PRO A O 1
ATOM 1523 N N . ASP A 1 254 ? 87.221 102.099 85.894 1.00 104.27 254 ASP A N 1
ATOM 1524 C CA . ASP A 1 254 ? 87.303 103.258 86.771 1.00 103.73 254 ASP A CA 1
ATOM 1525 C C . ASP A 1 254 ? 86.339 103.066 87.943 1.00 92.47 254 ASP A C 1
ATOM 1526 O O . ASP A 1 254 ? 85.483 102.183 87.914 1.00 109.47 254 ASP A O 1
ATOM 1531 N N . SER A 1 255 ? 86.466 103.890 88.989 1.00 89.79 255 SER A N 1
ATOM 1532 C CA . SER A 1 255 ? 85.610 103.787 90.165 1.00 81.69 255 SER A CA 1
ATOM 1533 C C . SER A 1 255 ? 84.134 103.960 89.797 1.00 81.46 255 SER A C 1
ATOM 1534 O O . SER A 1 255 ? 83.754 104.920 89.126 1.00 83.53 255 SER A O 1
ATOM 1537 N N . PRO A 1 256 ? 83.232 103.057 90.251 1.00 95.17 256 PRO A N 1
ATOM 1538 C CA . PRO A 1 256 ? 81.832 103.109 89.832 1.00 89.52 256 PRO A CA 1
ATOM 1539 C C . PRO A 1 256 ? 81.013 104.240 90.442 1.00 80.52 256 PRO A C 1
ATOM 1540 O O . PRO A 1 256 ? 79.866 104.415 90.049 1.00 90.89 256 PRO A O 1
ATOM 1544 N N . ARG A 1 257 ? 81.581 104.977 91.410 1.00 79.22 257 ARG A N 1
ATOM 1545 C CA . ARG A 1 257 ? 80.939 106.172 91.955 1.00 85.78 257 ARG A CA 1
ATOM 1546 C C . ARG A 1 257 ? 81.276 107.375 91.075 1.00 88.10 257 ARG A C 1
ATOM 1547 O O . ARG A 1 257 ? 80.372 108.078 90.626 1.00 81.37 257 ARG A O 1
ATOM 1555 N N . TYR A 1 258 ? 82.578 107.573 90.815 1.00 86.62 258 TYR A N 1
ATOM 1556 C CA . TYR A 1 258 ? 83.058 108.610 89.919 1.00 84.37 258 TYR A CA 1
ATOM 1557 C C . TYR A 1 258 ? 82.329 108.524 88.574 1.00 72.81 258 TYR A C 1
ATOM 1558 O O . TYR A 1 258 ? 81.805 109.521 88.093 1.00 98.71 258 TYR A O 1
ATOM 1567 N N . LEU A 1 259 ? 82.233 107.338 87.981 1.00 72.73 259 LEU A N 1
ATOM 1568 C CA . LEU A 1 259 ? 81.522 107.184 86.720 1.00 82.85 259 LEU A CA 1
ATOM 1569 C C . LEU A 1 259 ? 80.068 107.649 86.825 1.00 87.05 259 LEU A C 1
ATOM 1570 O O . LEU A 1 259 ? 79.522 108.143 85.847 1.00 101.14 259 LEU A O 1
ATOM 1575 N N . LEU A 1 260 ? 79.429 107.445 87.986 1.00 86.44 260 LEU A N 1
ATOM 1576 C CA . LEU A 1 260 ? 78.011 107.713 88.170 1.00 89.35 260 LEU A CA 1
ATOM 1577 C C . LEU A 1 260 ? 77.753 109.174 88.555 1.00 90.93 260 LEU A C 1
ATOM 1578 O O . LEU A 1 260 ? 76.899 109.823 87.952 1.00 105.04 260 LEU A O 1
ATOM 1583 N N . LEU A 1 261 ? 78.471 109.688 89.562 1.00 92.00 261 LEU A N 1
ATOM 1584 C CA . LEU A 1 261 ? 78.207 111.008 90.129 1.00 96.48 261 LEU A CA 1
ATOM 1585 C C . LEU A 1 261 ? 78.902 112.121 89.343 1.00 107.32 261 LEU A C 1
ATOM 1586 O O . LEU A 1 261 ? 78.287 113.150 89.068 1.00 122.66 261 LEU A O 1
ATOM 1591 N N . GLU A 1 262 ? 80.192 111.920 89.029 1.00 123.54 262 GLU A N 1
ATOM 1592 C CA . GLU A 1 262 ? 81.080 112.977 88.556 1.00 116.56 262 GLU A CA 1
ATOM 1593 C C . GLU A 1 262 ? 81.223 112.939 87.027 1.00 113.01 262 GLU A C 1
ATOM 1594 O O . GLU A 1 262 ? 81.441 113.985 86.419 1.00 127.29 262 GLU A O 1
ATOM 1600 N N . LYS A 1 263 ? 81.071 111.755 86.404 1.00 114.40 263 LYS A N 1
ATOM 1601 C CA . LYS A 1 263 ? 81.138 111.600 84.953 1.00 120.31 263 LYS A CA 1
ATOM 1602 C C . LYS A 1 263 ? 79.756 111.496 84.292 1.00 116.97 263 LYS A C 1
ATOM 1603 O O . LYS A 1 263 ? 79.674 111.566 83.066 1.00 98.57 263 LYS A O 1
ATOM 1609 N N . HIS A 1 264 ? 78.693 111.319 85.098 1.00 129.02 264 HIS A N 1
ATOM 1610 C CA . HIS A 1 264 ? 77.291 111.265 84.676 1.00 133.31 264 HIS A CA 1
ATOM 1611 C C . HIS A 1 264 ? 77.000 110.145 83.671 1.00 132.09 264 HIS A C 1
ATOM 1612 O O . HIS A 1 264 ? 76.070 110.264 82.871 1.00 149.19 264 HIS A O 1
ATOM 1619 N N . ASN A 1 265 ? 77.732 109.024 83.766 1.00 146.60 265 ASN A N 1
ATOM 1620 C CA . ASN A 1 265 ? 77.632 107.938 82.798 1.00 144.92 265 ASN A CA 1
ATOM 1621 C C . ASN A 1 265 ? 77.160 106.661 83.498 1.00 135.43 265 ASN A C 1
ATOM 1622 O O . ASN A 1 265 ? 77.975 105.819 83.883 1.00 135.92 265 ASN A O 1
ATOM 1627 N N . GLU A 1 266 ? 75.832 106.489 83.594 1.00 136.60 266 GLU A N 1
ATOM 1628 C CA . GLU A 1 266 ? 75.233 105.447 84.417 1.00 146.00 266 GLU A CA 1
ATOM 1629 C C . GLU A 1 266 ? 75.508 104.055 83.842 1.00 141.14 266 GLU A C 1
ATOM 1630 O O . GLU A 1 266 ? 75.690 103.103 84.601 1.00 145.38 266 GLU A O 1
ATOM 1636 N N . ALA A 1 267 ? 75.572 103.936 82.507 1.00 138.79 267 ALA A N 1
ATOM 1637 C CA . ALA A 1 267 ? 75.786 102.653 81.848 1.00 131.73 267 ALA A CA 1
ATOM 1638 C C . ALA A 1 267 ? 77.171 102.083 82.171 1.00 106.19 267 ALA A C 1
ATOM 1639 O O . ALA A 1 267 ? 77.308 100.878 82.370 1.00 113.01 267 ALA A O 1
ATOM 1641 N N . ARG A 1 268 ? 78.197 102.945 82.232 1.00 100.54 268 ARG A N 1
ATOM 1642 C CA . ARG A 1 268 ? 79.541 102.533 82.607 1.00 106.55 268 ARG A CA 1
ATOM 1643 C C . ARG A 1 268 ? 79.618 102.210 84.098 1.00 99.48 268 ARG A C 1
ATOM 1644 O O . ARG A 1 268 ? 80.315 101.270 84.478 1.00 107.86 268 ARG A O 1
ATOM 1652 N N . ALA A 1 269 ? 78.912 102.979 84.937 1.00 89.06 269 ALA A N 1
ATOM 1653 C CA . ALA A 1 269 ? 78.884 102.737 86.374 1.00 87.54 269 ALA A CA 1
ATOM 1654 C C . ALA A 1 269 ? 78.274 101.367 86.679 1.00 93.14 269 ALA A C 1
ATOM 1655 O O . ALA A 1 269 ? 78.795 100.633 87.512 1.00 97.50 269 ALA A O 1
ATOM 1657 N N . VAL A 1 270 ? 77.178 101.006 85.998 1.00 94.65 270 VAL A N 1
ATOM 1658 C CA . VAL A 1 270 ? 76.591 99.682 86.129 1.00 90.23 270 VAL A CA 1
ATOM 1659 C C . VAL A 1 270 ? 77.615 98.617 85.736 1.00 105.07 270 VAL A C 1
ATOM 1660 O O . VAL A 1 270 ? 77.791 97.652 86.475 1.00 118.55 270 VAL A O 1
ATOM 1664 N N . LYS A 1 271 ? 78.313 98.794 84.604 1.00 110.47 271 LYS A N 1
ATOM 1665 C CA . LYS A 1 271 ? 79.261 97.801 84.109 1.00 116.64 271 LYS A CA 1
ATOM 1666 C C . LYS A 1 271 ? 80.468 97.644 85.046 1.00 100.05 271 LYS A C 1
ATOM 1667 O O . LYS A 1 271 ? 81.028 96.552 85.159 1.00 94.12 271 LYS A O 1
ATOM 1673 N N . ALA A 1 272 ? 80.861 98.728 85.731 1.00 83.50 272 ALA A N 1
ATOM 1674 C CA . ALA A 1 272 ? 81.943 98.688 86.701 1.00 76.25 272 ALA A CA 1
ATOM 1675 C C . ALA A 1 272 ? 81.506 97.982 87.990 1.00 83.39 272 ALA A C 1
ATOM 1676 O O . ALA A 1 272 ? 82.248 97.152 88.504 1.00 91.35 272 ALA A O 1
ATOM 1678 N N . PHE A 1 273 ? 80.301 98.273 88.509 1.00 92.24 273 PHE A N 1
ATOM 1679 C CA . PHE A 1 273 ? 79.744 97.530 89.634 1.00 90.59 273 PHE A CA 1
ATOM 1680 C C . PHE A 1 273 ? 79.630 96.039 89.295 1.00 96.20 273 PHE A C 1
ATOM 1681 O O . PHE A 1 273 ? 80.007 95.200 90.108 1.00 96.16 273 PHE A O 1
ATOM 1689 N N . GLN A 1 274 ? 79.113 95.704 88.103 1.00 92.54 274 GLN A N 1
ATOM 1690 C CA . GLN A 1 274 ? 78.953 94.319 87.685 1.00 99.95 274 GLN A CA 1
ATOM 1691 C C . GLN A 1 274 ? 80.301 93.600 87.602 1.00 98.24 274 GLN A C 1
ATOM 1692 O O . GLN A 1 274 ? 80.363 92.396 87.839 1.00 124.87 274 GLN A O 1
ATOM 1698 N N . THR A 1 275 ? 81.377 94.319 87.251 1.00 92.97 275 THR A N 1
ATOM 1699 C CA . THR A 1 275 ? 82.712 93.738 87.129 1.00 89.45 275 THR A CA 1
ATOM 1700 C C . THR A 1 275 ? 83.362 93.526 88.501 1.00 82.73 275 THR A C 1
ATOM 1701 O O . THR A 1 275 ? 83.883 92.446 88.766 1.00 106.65 275 THR A O 1
ATOM 1705 N N . PHE A 1 276 ? 83.338 94.543 89.369 1.00 75.61 276 PHE A N 1
ATOM 1706 C CA . PHE A 1 276 ? 83.997 94.475 90.660 1.00 81.31 276 PHE A CA 1
ATOM 1707 C C . PHE A 1 276 ? 83.238 93.591 91.658 1.00 86.08 276 PHE A C 1
ATOM 1708 O O . PHE A 1 276 ? 83.867 92.854 92.412 1.00 104.94 276 PHE A O 1
ATOM 1716 N N . LEU A 1 277 ? 81.902 93.651 91.698 1.00 88.57 277 LEU A N 1
ATOM 1717 C CA . LEU A 1 277 ? 81.144 92.881 92.681 1.00 99.44 277 LEU A CA 1
ATOM 1718 C C . LEU A 1 277 ? 80.887 91.449 92.197 1.00 109.71 277 LEU A C 1
ATOM 1719 O O . LEU A 1 277 ? 80.640 90.565 93.017 1.00 105.92 277 LEU A O 1
ATOM 1724 N N . GLY A 1 278 ? 80.930 91.222 90.877 1.00 108.66 278 GLY A N 1
ATOM 1725 C CA . GLY A 1 278 ? 80.818 89.890 90.299 1.00 122.15 278 GLY A CA 1
ATOM 1726 C C . GLY A 1 278 ? 79.383 89.356 90.275 1.00 139.99 278 GLY A C 1
ATOM 1727 O O . GLY A 1 278 ? 79.176 88.147 90.393 1.00 161.07 278 GLY A O 1
ATOM 1728 N N . LYS A 1 279 ? 78.402 90.259 90.095 1.00 132.60 279 LYS A N 1
ATOM 1729 C CA . LYS A 1 279 ? 76.989 89.899 90.052 1.00 139.36 279 LYS A CA 1
ATOM 1730 C C . LYS A 1 279 ? 76.247 90.763 89.025 1.00 150.82 279 LYS A C 1
ATOM 1731 O O . LYS A 1 279 ? 76.722 91.830 88.651 1.00 148.66 279 LYS A O 1
ATOM 1737 N N . ALA A 1 280 ? 75.054 90.311 88.608 1.00 161.08 280 ALA A N 1
ATOM 1738 C CA . ALA A 1 280 ? 74.306 90.947 87.529 1.00 167.52 280 ALA A CA 1
ATOM 1739 C C . ALA A 1 280 ? 73.415 92.079 88.051 1.00 169.13 280 ALA A C 1
ATOM 1740 O O . ALA A 1 280 ? 73.419 93.170 87.485 1.00 169.09 280 ALA A O 1
ATOM 1742 N N . ASP A 1 281 ? 72.632 91.819 89.109 1.00 177.42 281 ASP A N 1
ATOM 1743 C CA . ASP A 1 281 ? 71.639 92.774 89.588 1.00 181.96 281 ASP A CA 1
ATOM 1744 C C . ASP A 1 281 ? 72.271 93.724 90.607 1.00 141.37 281 ASP A C 1
ATOM 1745 O O . ASP A 1 281 ? 72.101 93.547 91.816 1.00 141.88 281 ASP A O 1
ATOM 1750 N N . VAL A 1 282 ? 72.945 94.770 90.104 1.00 103.14 282 VAL A N 1
ATOM 1751 C CA . VAL A 1 282 ? 73.622 95.743 90.953 1.00 103.67 282 VAL A CA 1
ATOM 1752 C C . VAL A 1 282 ? 72.713 96.945 91.252 1.00 120.08 282 VAL A C 1
ATOM 1753 O O . VAL A 1 282 ? 73.205 97.984 91.701 1.00 122.95 282 VAL A O 1
ATOM 1757 N N . SER A 1 283 ? 71.388 96.794 91.083 1.00 124.22 283 SER A N 1
ATOM 1758 C CA . SER A 1 283 ? 70.441 97.900 91.170 1.00 128.15 283 SER A CA 1
ATOM 1759 C C . SER A 1 283 ? 70.532 98.623 92.515 1.00 125.43 283 SER A C 1
ATOM 1760 O O . SER A 1 283 ? 70.437 99.855 92.568 1.00 145.96 283 SER A O 1
ATOM 1763 N N . GLN A 1 284 ? 70.702 97.849 93.596 1.00 121.32 284 GLN A N 1
ATOM 1764 C CA . GLN A 1 284 ? 70.724 98.371 94.955 1.00 135.70 284 GLN A CA 1
ATOM 1765 C C . GLN A 1 284 ? 72.018 99.136 95.242 1.00 133.33 284 GLN A C 1
ATOM 1766 O O . GLN A 1 284 ? 72.056 99.966 96.149 1.00 151.61 284 GLN A O 1
ATOM 1772 N N . GLU A 1 285 ? 73.080 98.848 94.476 1.00 131.74 285 GLU A N 1
ATOM 1773 C CA . GLU A 1 285 ? 74.382 99.481 94.643 1.00 129.85 285 GLU A CA 1
ATOM 1774 C C . GLU A 1 285 ? 74.357 100.887 94.039 1.00 107.83 285 GLU A C 1
ATOM 1775 O O . GLU A 1 285 ? 74.867 101.830 94.639 1.00 94.12 285 GLU A O 1
ATOM 1781 N N . VAL A 1 286 ? 73.749 101.016 92.851 1.00 101.03 286 VAL A N 1
ATOM 1782 C CA . VAL A 1 286 ? 73.600 102.289 92.160 1.00 96.16 286 VAL A CA 1
ATOM 1783 C C . VAL A 1 286 ? 72.717 103.228 92.980 1.00 112.10 286 VAL A C 1
ATOM 1784 O O . VAL A 1 286 ? 73.089 104.383 93.179 1.00 109.30 286 VAL A O 1
ATOM 1788 N N . GLU A 1 287 ? 71.568 102.745 93.482 1.00 123.90 287 GLU A N 1
ATOM 1789 C CA . GLU A 1 287 ? 70.629 103.613 94.182 1.00 125.16 287 GLU A CA 1
ATOM 1790 C C . GLU A 1 287 ? 71.205 104.081 95.522 1.00 113.70 287 GLU A C 1
ATOM 1791 O O . GLU A 1 287 ? 70.918 105.199 95.945 1.00 129.93 287 GLU A O 1
ATOM 1797 N N . GLU A 1 288 ? 72.030 103.263 96.190 1.00 118.70 288 GLU A N 1
ATOM 1798 C CA . GLU A 1 288 ? 72.680 103.664 97.433 1.00 129.77 288 GLU A CA 1
ATOM 1799 C C . GLU A 1 288 ? 73.630 104.847 97.205 1.00 122.27 288 GLU A C 1
ATOM 1800 O O . GLU A 1 288 ? 73.687 105.762 98.028 1.00 136.18 288 GLU A O 1
ATOM 1806 N N . VAL A 1 289 ? 74.366 104.841 96.086 1.00 106.43 289 VAL A N 1
ATOM 1807 C CA . VAL A 1 289 ? 75.308 105.905 95.762 1.00 103.52 289 VAL A CA 1
ATOM 1808 C C . VAL A 1 289 ? 74.564 107.171 95.325 1.00 86.94 289 VAL A C 1
ATOM 1809 O O . VAL A 1 289 ? 74.966 108.268 95.704 1.00 96.45 289 VAL A O 1
ATOM 1813 N N . LEU A 1 290 ? 73.485 107.043 94.544 1.00 84.83 290 LEU A N 1
ATOM 1814 C CA . LEU A 1 290 ? 72.678 108.199 94.180 1.00 91.88 290 LEU A CA 1
ATOM 1815 C C . LEU A 1 290 ? 72.026 108.812 95.423 1.00 112.20 290 LEU A C 1
ATOM 1816 O O . LEU A 1 290 ? 71.980 110.034 95.531 1.00 126.42 290 LEU A O 1
ATOM 1821 N N . ALA A 1 291 ? 71.542 107.978 96.360 1.00 116.33 291 ALA A N 1
ATOM 1822 C CA . ALA A 1 291 ? 70.936 108.456 97.595 1.00 121.24 291 ALA A CA 1
ATOM 1823 C C . ALA A 1 291 ? 71.925 109.294 98.405 1.00 110.79 291 ALA A C 1
ATOM 1824 O O . ALA A 1 291 ? 71.594 110.407 98.812 1.00 109.47 291 ALA A O 1
ATOM 1826 N N . GLU A 1 292 ? 73.138 108.768 98.623 1.00 106.09 292 GLU A N 1
ATOM 1827 C CA . GLU A 1 292 ? 74.151 109.441 99.424 1.00 103.72 292 GLU A CA 1
ATOM 1828 C C . GLU A 1 292 ? 74.578 110.758 98.765 1.00 97.39 292 GLU A C 1
ATOM 1829 O O . GLU A 1 292 ? 74.840 111.737 99.465 1.00 135.41 292 GLU A O 1
ATOM 1835 N N . SER A 1 293 ? 74.591 110.815 97.429 1.00 98.76 293 SER A N 1
ATOM 1836 C CA . SER A 1 293 ? 74.853 112.052 96.702 1.00 110.11 293 SER A CA 1
ATOM 1837 C C . SER A 1 293 ? 73.707 113.060 96.855 1.00 116.30 293 SER A C 1
ATOM 1838 O O . SER A 1 293 ? 73.973 114.243 97.060 1.00 124.20 293 SER A O 1
ATOM 1841 N N . ARG A 1 294 ? 72.443 112.611 96.765 1.00 132.58 294 ARG A N 1
ATOM 1842 C CA . ARG A 1 294 ? 71.291 113.489 96.961 1.00 151.20 294 ARG A CA 1
ATOM 1843 C C . ARG A 1 294 ? 71.314 114.117 98.360 1.00 146.32 294 ARG A C 1
ATOM 1844 O O . ARG A 1 294 ? 70.858 115.248 98.530 1.00 158.00 294 ARG A O 1
ATOM 1852 N N . VAL A 1 295 ? 71.842 113.389 99.360 1.00 139.29 295 VAL A N 1
ATOM 1853 C CA . VAL A 1 295 ? 72.077 11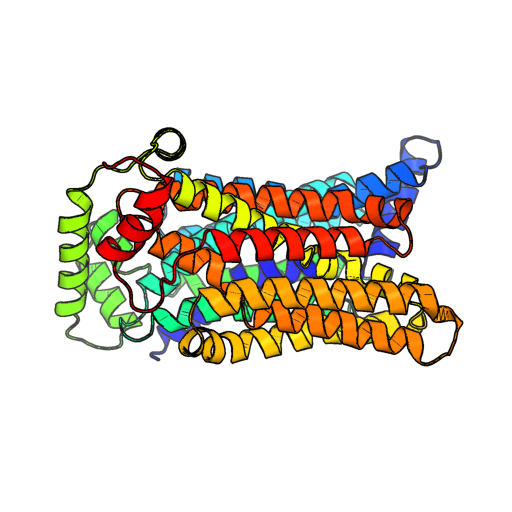3.927 100.697 1.00 126.40 295 VAL A CA 1
ATOM 1854 C C . VAL A 1 295 ? 73.216 114.949 100.661 1.00 124.13 295 VAL A C 1
ATOM 1855 O O . VAL A 1 295 ? 73.015 116.083 101.092 1.00 132.35 295 VAL A O 1
ATOM 1859 N N . GLN A 1 296 ? 74.390 114.575 100.121 1.00 125.52 296 GLN A N 1
ATOM 1860 C CA . GLN A 1 296 ? 75.589 115.406 100.185 1.00 127.96 296 GLN A CA 1
ATOM 1861 C C . GLN A 1 296 ? 75.428 116.715 99.394 1.00 123.37 296 GLN A C 1
ATOM 1862 O O . GLN A 1 296 ? 76.021 117.726 99.761 1.00 115.41 296 GLN A O 1
ATOM 1868 N N . ARG A 1 297 ? 74.607 116.720 98.333 1.00 148.76 297 ARG A N 1
ATOM 1869 C CA . ARG A 1 297 ? 74.361 117.911 97.525 1.00 168.54 297 ARG A CA 1
ATOM 1870 C C . ARG A 1 297 ? 73.707 119.027 98.349 1.00 163.23 297 ARG A C 1
ATOM 1871 O O . ARG A 1 297 ? 73.816 120.201 97.992 1.00 176.22 297 ARG A O 1
ATOM 1879 N N . SER A 1 298 ? 73.026 118.668 99.449 1.00 170.70 298 SER A N 1
ATOM 1880 C CA . SER A 1 298 ? 72.320 119.628 100.294 1.00 184.64 298 SER A CA 1
ATOM 1881 C C . SER A 1 298 ? 73.255 120.379 101.251 1.00 175.47 298 SER A C 1
ATOM 1882 O O . SER A 1 298 ? 72.822 121.339 101.889 1.00 178.19 298 SER A O 1
ATOM 1885 N N . ILE A 1 299 ? 74.532 119.966 101.334 1.00 164.02 299 ILE A N 1
ATOM 1886 C CA . ILE A 1 299 ? 75.458 120.392 102.382 1.00 147.11 299 ILE A CA 1
ATOM 1887 C C . ILE A 1 299 ? 76.460 121.413 101.836 1.00 142.12 299 ILE A C 1
ATOM 1888 O O . ILE A 1 299 ? 77.055 121.202 100.775 1.00 169.22 299 ILE A O 1
ATOM 1893 N N . ARG A 1 300 ? 76.658 122.507 102.594 1.00 136.41 300 ARG A N 1
ATOM 1894 C CA . ARG A 1 300 ? 77.652 123.532 102.294 1.00 132.85 300 ARG A CA 1
ATOM 1895 C C . ARG A 1 300 ? 78.869 123.330 103.201 1.00 102.48 300 ARG A C 1
ATOM 1896 O O . ARG A 1 300 ? 78.726 123.303 104.420 1.00 115.37 300 ARG A O 1
ATOM 1904 N N . LEU A 1 301 ? 80.064 123.194 102.602 1.00 84.84 301 LEU A N 1
ATOM 1905 C CA . LEU A 1 301 ? 81.259 122.768 103.314 1.00 82.29 301 LEU A CA 1
ATOM 1906 C C . LEU A 1 301 ? 81.878 123.921 104.115 1.00 91.77 301 LEU A C 1
ATOM 1907 O O . LEU A 1 301 ? 81.978 125.047 103.634 1.00 100.13 301 LEU A O 1
ATOM 1912 N N . VAL A 1 302 ? 82.332 123.608 105.341 1.00 90.93 302 VAL A N 1
ATOM 1913 C CA . VAL A 1 302 ? 83.016 124.558 106.197 1.00 85.68 302 VAL A CA 1
ATOM 1914 C C . VAL A 1 302 ? 84.460 124.673 105.710 1.00 105.97 302 VAL A C 1
ATOM 1915 O O . VAL A 1 302 ? 85.154 123.661 105.611 1.00 119.36 302 VAL A O 1
ATOM 1919 N N . SER A 1 303 ? 84.911 125.912 105.431 1.00 103.83 303 SER A N 1
ATOM 1920 C CA . SER A 1 303 ? 86.243 126.168 104.894 1.00 95.44 303 SER A CA 1
ATOM 1921 C C . SER A 1 303 ? 87.307 126.033 105.983 1.00 83.78 303 SER A C 1
ATOM 1922 O O . SER A 1 303 ? 86.989 126.108 107.168 1.00 98.65 303 SER A O 1
ATOM 1925 N N . VAL A 1 304 ? 88.588 125.879 105.602 1.00 81.95 304 VAL A N 1
ATOM 1926 C CA . VAL A 1 304 ? 89.638 125.510 106.550 1.00 73.60 304 VAL A CA 1
ATOM 1927 C C . VAL A 1 304 ? 89.858 126.604 107.592 1.00 70.04 304 VAL A C 1
ATOM 1928 O O . VAL A 1 304 ? 90.012 126.302 108.772 1.00 76.13 304 VAL A O 1
ATOM 1932 N N . LEU A 1 305 ? 89.851 127.873 107.169 1.00 83.26 305 LEU A N 1
ATOM 1933 C CA . LEU A 1 305 ? 90.074 128.994 108.072 1.00 86.22 305 LEU A CA 1
ATOM 1934 C C . LEU A 1 305 ? 88.868 129.192 109.000 1.00 92.97 305 LEU A C 1
ATOM 1935 O O . LEU A 1 305 ? 89.016 129.661 110.130 1.00 109.72 305 LEU A O 1
ATOM 1940 N N . GLU A 1 306 ? 87.677 128.826 108.519 1.00 94.58 306 GLU A N 1
ATOM 1941 C CA . GLU A 1 306 ? 86.408 128.943 109.228 1.00 102.61 306 GLU A CA 1
ATOM 1942 C C . GLU A 1 306 ? 86.262 127.828 110.271 1.00 86.09 306 GLU A C 1
ATOM 1943 O O . GLU A 1 306 ? 85.682 128.047 111.333 1.00 82.21 306 GLU A O 1
ATOM 1949 N N . LEU A 1 307 ? 86.820 126.643 109.984 1.00 77.52 307 LEU A N 1
ATOM 1950 C CA . LEU A 1 307 ? 86.919 125.547 110.945 1.00 68.25 307 LEU A CA 1
ATOM 1951 C C . LEU A 1 307 ? 87.899 125.900 112.062 1.00 75.67 307 LEU A C 1
ATOM 1952 O O . LEU A 1 307 ? 87.604 125.633 113.217 1.00 95.26 307 LEU A O 1
ATOM 1957 N N . LEU A 1 308 ? 89.040 126.534 111.747 1.00 81.09 308 LEU A N 1
ATOM 1958 C CA . LEU A 1 308 ? 89.984 127.002 112.760 1.00 74.28 308 LEU A CA 1
ATOM 1959 C C . LEU A 1 308 ? 89.350 128.050 113.677 1.00 76.81 308 LEU A C 1
ATOM 1960 O O . LEU A 1 308 ? 89.532 127.975 114.892 1.00 96.82 308 LEU A O 1
ATOM 1965 N N . ARG A 1 309 ? 88.612 129.009 113.105 1.00 81.66 309 ARG A N 1
ATOM 1966 C CA . ARG A 1 309 ? 88.047 130.130 113.850 1.00 108.54 309 ARG A CA 1
ATOM 1967 C C . ARG A 1 309 ? 86.837 129.752 114.710 1.00 111.63 309 ARG A C 1
ATOM 1968 O O . ARG A 1 309 ? 86.616 130.379 115.743 1.00 127.10 309 ARG A O 1
ATOM 1976 N N . ALA A 1 310 ? 86.043 128.758 114.288 1.00 121.51 310 ALA A N 1
ATOM 1977 C CA . ALA A 1 310 ? 84.809 128.377 114.976 1.00 121.31 310 ALA A CA 1
ATOM 1978 C C . ALA A 1 310 ? 85.075 127.901 116.408 1.00 108.52 310 ALA A C 1
ATOM 1979 O O . ALA A 1 310 ? 85.807 126.931 116.615 1.00 115.21 310 ALA A O 1
ATOM 1981 N N . PRO A 1 311 ? 84.477 128.532 117.451 1.00 98.60 311 PRO A N 1
ATOM 1982 C CA . PRO A 1 311 ? 84.701 128.105 118.834 1.00 99.79 311 PRO A CA 1
ATOM 1983 C C . PRO A 1 311 ? 84.027 126.783 119.204 1.00 88.38 311 PRO A C 1
ATOM 1984 O O . PRO A 1 311 ? 84.533 126.058 120.046 1.00 83.69 311 PRO A O 1
ATOM 1988 N N . TYR A 1 312 ? 82.909 126.464 118.541 1.00 96.77 312 TYR A N 1
ATOM 1989 C CA . TYR A 1 312 ? 82.107 125.287 118.843 1.00 86.91 312 TYR A CA 1
ATOM 1990 C C . TYR A 1 312 ? 82.755 123.996 118.328 1.00 73.79 312 TYR A C 1
ATOM 1991 O O . TYR A 1 312 ? 82.135 122.937 118.446 1.00 87.23 312 TYR A O 1
ATOM 2000 N N . VAL A 1 313 ? 83.988 124.060 117.787 1.00 69.51 313 VAL A N 1
ATOM 2001 C CA . VAL A 1 313 ? 84.794 122.875 117.499 1.00 71.25 313 VAL A CA 1
ATOM 2002 C C . VAL A 1 313 ? 86.254 123.037 117.980 1.00 87.57 313 VAL A C 1
ATOM 2003 O O . VAL A 1 313 ? 87.120 122.263 117.578 1.00 89.10 313 VAL A O 1
ATOM 2007 N N . ARG A 1 314 ? 86.536 123.983 118.884 1.00 79.57 314 ARG A N 1
ATOM 2008 C CA . ARG A 1 314 ? 87.907 124.332 119.229 1.00 78.81 314 ARG A CA 1
ATOM 2009 C C . ARG A 1 314 ? 88.713 123.128 119.729 1.00 75.27 314 ARG A C 1
ATOM 2010 O O . ARG A 1 314 ? 89.801 122.876 119.213 1.00 85.26 314 ARG A O 1
ATOM 2018 N N . TRP A 1 315 ? 88.221 122.383 120.720 1.00 68.99 315 TRP A N 1
ATOM 2019 C CA . TRP A 1 315 ? 88.997 121.283 121.288 1.00 60.49 315 TRP A CA 1
ATOM 2020 C C . TRP A 1 315 ? 89.043 120.032 120.396 1.00 62.00 315 TRP A C 1
ATOM 2021 O O . TRP A 1 315 ? 89.905 119.181 120.605 1.00 58.53 315 TRP A O 1
ATOM 2032 N N . GLN A 1 316 ? 88.163 119.936 119.382 1.00 53.23 316 GLN A N 1
ATOM 2033 C CA . GLN A 1 316 ? 88.284 118.909 118.368 1.00 53.78 316 GLN A CA 1
ATOM 2034 C C . GLN A 1 316 ? 89.450 119.233 117.440 1.00 55.36 316 GLN A C 1
ATOM 2035 O O . GLN A 1 316 ? 90.238 118.346 117.092 1.00 59.85 316 GLN A O 1
ATOM 2041 N N . VAL A 1 317 ? 89.574 120.505 117.046 1.00 56.04 317 VAL A N 1
ATOM 2042 C CA . VAL A 1 317 ? 90.674 120.951 116.194 1.00 62.76 317 VAL A CA 1
ATOM 2043 C C . VAL A 1 317 ? 92.002 120.796 116.933 1.00 60.20 317 VAL A C 1
ATOM 2044 O O . VAL A 1 317 ? 92.940 120.205 116.389 1.00 61.79 317 VAL A O 1
ATOM 2048 N N . VAL A 1 318 ? 92.071 121.284 118.185 1.00 57.63 318 VAL A N 1
ATOM 2049 C CA . VAL A 1 318 ? 93.286 121.179 118.986 1.00 56.79 318 VAL A CA 1
ATOM 2050 C C . VAL A 1 318 ? 93.680 119.712 119.235 1.00 56.25 318 VAL A C 1
ATOM 2051 O O . VAL A 1 318 ? 94.859 119.399 119.162 1.00 57.79 318 VAL A O 1
ATOM 2055 N N . THR A 1 319 ? 92.714 118.807 119.462 1.00 60.80 319 THR A N 1
ATOM 2056 C CA . THR A 1 319 ? 93.003 117.391 119.669 1.00 64.21 319 THR A CA 1
ATOM 2057 C C . THR A 1 319 ? 93.546 116.727 118.401 1.00 57.86 319 THR A C 1
ATOM 2058 O O . THR A 1 319 ? 94.374 115.819 118.495 1.00 58.85 319 THR A O 1
ATOM 2062 N N . VAL A 1 320 ? 93.104 117.180 117.215 1.00 60.56 320 VAL A N 1
ATOM 2063 C CA . VAL A 1 320 ? 93.614 116.651 115.953 1.00 60.63 320 VAL A CA 1
ATOM 2064 C C . VAL A 1 320 ? 95.041 117.147 115.704 1.00 64.60 320 VAL A C 1
ATOM 2065 O O . VAL A 1 320 ? 95.908 116.366 115.313 1.00 64.73 320 VAL A O 1
ATOM 2069 N N . ILE A 1 321 ? 95.311 118.431 115.981 1.00 71.28 321 ILE A N 1
ATOM 2070 C CA . ILE A 1 321 ? 96.641 118.989 115.769 1.00 62.78 321 ILE A CA 1
ATOM 2071 C C . ILE A 1 321 ? 97.630 118.322 116.730 1.00 65.73 321 ILE A C 1
ATOM 2072 O O . ILE A 1 321 ? 98.700 117.911 116.302 1.00 84.56 321 ILE A O 1
ATOM 2077 N N . VAL A 1 322 ? 97.284 118.171 118.0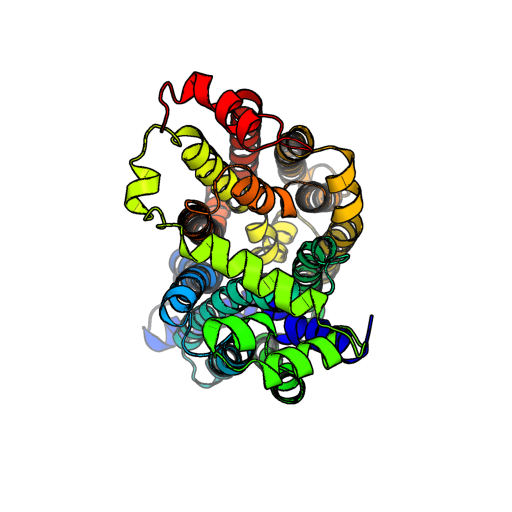17 1.00 67.28 322 VAL A N 1
ATOM 2078 C CA . VAL A 1 322 ? 98.177 117.565 119.005 1.00 59.02 322 VAL A CA 1
ATOM 2079 C C . VAL A 1 322 ? 98.429 116.083 118.691 1.00 59.44 322 VAL A C 1
ATOM 2080 O O . VAL A 1 322 ? 99.549 115.612 118.874 1.00 74.20 322 VAL A O 1
ATOM 2084 N N . THR A 1 323 ? 97.412 115.343 118.226 1.00 60.14 323 THR A N 1
ATOM 2085 C CA . THR A 1 323 ? 97.557 113.923 117.969 1.00 67.46 323 THR A CA 1
ATOM 2086 C C . THR A 1 323 ? 98.385 113.689 116.707 1.00 67.17 323 THR A C 1
ATOM 2087 O O . THR A 1 323 ? 99.204 112.775 116.682 1.00 66.76 323 THR A O 1
ATOM 2091 N N . MET A 1 324 ? 98.173 114.496 115.657 1.00 69.57 324 MET A N 1
ATOM 2092 C CA . MET A 1 324 ? 98.910 114.348 114.405 1.00 72.56 324 MET A CA 1
ATOM 2093 C C . MET A 1 324 ? 100.362 114.833 114.536 1.00 66.95 324 MET A C 1
ATOM 2094 O O . MET A 1 324 ? 101.236 114.327 113.844 1.00 70.21 324 MET A O 1
ATOM 2099 N N . ALA A 1 325 ? 100.617 115.794 115.428 1.00 62.24 325 ALA A N 1
ATOM 2100 C CA . ALA A 1 325 ? 101.966 116.172 115.796 1.00 65.69 325 ALA A CA 1
ATOM 2101 C C . ALA A 1 325 ? 102.664 115.012 116.528 1.00 72.70 325 ALA A C 1
ATOM 2102 O O . ALA A 1 325 ? 103.723 114.580 116.094 1.00 82.63 325 ALA A O 1
ATOM 2104 N N . CYS A 1 326 ? 102.081 114.467 117.600 1.00 66.88 326 CYS A N 1
ATOM 2105 C CA . CYS A 1 326 ? 102.743 113.429 118.376 1.00 69.96 326 CYS A CA 1
ATOM 2106 C C . CYS A 1 326 ? 102.895 112.117 117.597 1.00 67.56 326 CYS A C 1
ATOM 2107 O O . CYS A 1 326 ? 103.831 111.372 117.845 1.00 79.59 326 CYS A O 1
ATOM 2110 N N . TYR A 1 327 ? 102.027 111.852 116.623 1.00 66.42 327 TYR A N 1
ATOM 2111 C CA . TYR A 1 327 ? 102.132 110.685 115.755 1.00 64.46 327 TYR A CA 1
ATOM 2112 C C . TYR A 1 327 ? 103.426 110.700 114.947 1.00 64.42 327 TYR A C 1
ATOM 2113 O O . TYR A 1 327 ? 103.974 109.636 114.659 1.00 82.06 327 TYR A O 1
ATOM 2122 N N . GLN A 1 328 ? 103.919 111.892 114.571 1.00 65.01 328 GLN A N 1
ATOM 2123 C CA . GLN A 1 328 ? 105.156 112.034 113.813 1.00 76.58 328 GLN A CA 1
ATOM 2124 C C . GLN A 1 328 ? 106.339 112.394 114.721 1.00 71.64 328 GLN A C 1
ATOM 2125 O O . GLN A 1 328 ? 107.412 111.807 114.577 1.00 83.77 328 GLN A O 1
ATOM 2131 N N . LEU A 1 329 ? 106.146 113.359 115.623 1.00 69.10 329 LEU A N 1
ATOM 2132 C CA . LEU A 1 329 ? 107.204 113.854 116.499 1.00 67.20 329 LEU A CA 1
ATOM 2133 C C . LEU A 1 329 ? 107.584 112.833 117.572 1.00 70.88 329 LEU A C 1
ATOM 2134 O O . LEU A 1 329 ? 108.553 113.073 118.287 1.00 87.31 329 LEU A O 1
ATOM 2139 N N . CYS A 1 330 ? 106.864 111.704 117.693 1.00 73.91 330 CYS A N 1
ATOM 2140 C CA . CYS A 1 330 ? 107.332 110.594 118.523 1.00 82.86 330 CYS A CA 1
ATOM 2141 C C . CYS A 1 330 ? 108.589 109.947 117.925 1.00 85.65 330 CYS A C 1
ATOM 2142 O O . CYS A 1 330 ? 109.186 109.078 118.557 1.00 92.15 330 CYS A O 1
ATOM 2145 N N . GLY A 1 331 ? 108.967 110.328 116.696 1.00 80.04 331 GLY A N 1
ATOM 2146 C CA . GLY A 1 331 ? 110.271 110.009 116.134 1.00 80.94 331 GLY A CA 1
ATOM 2147 C C . GLY A 1 331 ? 110.350 108.618 115.498 1.00 81.36 331 GLY A C 1
ATOM 2148 O O . GLY A 1 331 ? 111.451 108.125 115.264 1.00 93.98 331 GLY A O 1
ATOM 2149 N N . LEU A 1 332 ? 109.219 107.990 115.178 1.00 78.37 332 LEU A N 1
ATOM 2150 C CA . LEU A 1 332 ? 109.285 106.662 114.595 1.00 84.40 332 LEU A CA 1
ATOM 2151 C C . LEU A 1 332 ? 109.880 106.718 113.181 1.00 90.89 332 LEU A C 1
ATOM 2152 O O . LEU A 1 332 ? 110.550 105.773 112.757 1.00 85.46 332 LEU A O 1
ATOM 2157 N N . ASN A 1 333 ? 109.671 107.819 112.448 1.00 93.28 333 ASN A N 1
ATOM 2158 C CA . ASN A 1 333 ? 110.285 107.964 111.135 1.00 88.34 333 ASN A CA 1
ATOM 2159 C C . ASN A 1 333 ? 111.806 108.142 111.239 1.00 78.37 333 ASN A C 1
ATOM 2160 O O . ASN A 1 333 ? 112.520 107.728 110.331 1.00 89.63 333 ASN A O 1
ATOM 2165 N N . ALA A 1 334 ? 112.314 108.728 112.329 1.00 65.09 334 ALA A N 1
ATOM 2166 C CA . ALA A 1 334 ? 113.749 108.789 112.544 1.00 73.51 334 ALA A CA 1
ATOM 2167 C C . ALA A 1 334 ? 114.338 107.386 112.684 1.00 74.65 334 ALA A C 1
ATOM 2168 O O . ALA A 1 334 ? 115.534 107.204 112.501 1.00 80.81 334 ALA A O 1
ATOM 2170 N N . ILE A 1 335 ? 113.533 106.380 113.050 1.00 76.30 335 ILE A N 1
ATOM 2171 C CA . ILE A 1 335 ? 113.994 104.998 113.091 1.00 74.44 335 ILE A CA 1
ATOM 2172 C C . ILE A 1 335 ? 114.120 104.439 111.664 1.00 66.31 335 ILE A C 1
ATOM 2173 O O . ILE A 1 335 ? 115.009 103.630 111.437 1.00 69.04 335 ILE A O 1
ATOM 2178 N N . TRP A 1 336 ? 113.285 104.863 110.696 1.00 57.10 336 TRP A N 1
ATOM 2179 C CA . TRP A 1 336 ? 113.398 104.340 109.337 1.00 54.63 336 TRP A CA 1
ATOM 2180 C C . TRP A 1 336 ? 114.501 105.059 108.556 1.00 65.73 336 TRP A C 1
ATOM 2181 O O . TRP A 1 336 ? 115.263 104.411 107.841 1.00 68.60 336 TRP A O 1
ATOM 2192 N N . PHE A 1 337 ? 114.584 106.392 108.678 1.00 62.37 337 PHE A N 1
ATOM 2193 C CA . PHE A 1 337 ? 115.544 107.183 107.936 1.00 51.90 337 PHE A CA 1
ATOM 2194 C C . PHE A 1 337 ? 116.974 106.972 108.433 1.00 54.85 337 PHE A C 1
ATOM 2195 O O . PHE A 1 337 ? 117.916 107.199 107.662 1.00 74.24 337 PHE A O 1
ATOM 2203 N N . TYR A 1 338 ? 117.168 106.588 109.710 1.00 49.62 338 TYR A N 1
ATOM 2204 C CA . TYR A 1 338 ? 118.477 106.694 110.351 1.00 53.56 338 TYR A CA 1
ATOM 2205 C C . TYR A 1 338 ? 118.885 105.440 111.123 1.00 52.75 338 TYR A C 1
ATOM 2206 O O . TYR A 1 338 ? 119.799 105.535 111.934 1.00 54.18 338 TYR A O 1
ATOM 2215 N N . THR A 1 339 ? 118.324 104.260 110.801 1.00 55.79 339 THR A N 1
ATOM 2216 C CA . THR A 1 339 ? 118.456 103.084 111.660 1.00 60.99 339 THR A CA 1
ATOM 2217 C C . THR A 1 339 ? 119.911 102.648 111.849 1.00 55.20 339 THR A C 1
ATOM 2218 O O . THR A 1 339 ? 120.297 102.292 112.957 1.00 67.66 339 THR A O 1
ATOM 2222 N N . ASN A 1 340 ? 120.706 102.613 110.779 1.00 54.51 340 ASN A N 1
ATOM 2223 C CA . ASN A 1 340 ? 122.040 102.037 110.838 1.00 56.56 340 ASN A CA 1
ATOM 2224 C C . ASN A 1 340 ? 122.982 102.931 111.644 1.00 60.83 340 ASN A C 1
ATOM 2225 O O . ASN A 1 340 ? 123.987 102.434 112.161 1.00 66.85 340 ASN A O 1
ATOM 2230 N N . SER A 1 341 ? 122.691 104.239 111.751 1.00 67.27 341 SER A N 1
ATOM 2231 C CA . SER A 1 341 ? 123.468 105.131 112.608 1.00 77.08 341 SER A CA 1
ATOM 2232 C C . SER A 1 341 ? 123.109 104.924 114.082 1.00 70.04 341 SER A C 1
ATOM 2233 O O . SER A 1 341 ? 123.993 104.943 114.938 1.00 78.71 341 SER A O 1
ATOM 2236 N N . ILE A 1 342 ? 121.817 104.703 114.364 1.00 61.28 342 ILE A N 1
ATOM 2237 C CA . ILE A 1 342 ? 121.328 104.467 115.714 1.00 60.59 342 ILE A CA 1
ATOM 2238 C C . ILE A 1 342 ? 121.931 103.177 116.270 1.00 58.73 342 ILE A C 1
ATOM 2239 O O . ILE A 1 342 ? 122.418 103.181 117.399 1.00 63.63 342 ILE A O 1
ATOM 2244 N N . PHE A 1 343 ? 121.922 102.083 115.492 1.00 59.79 343 PHE A N 1
ATOM 2245 C CA . PHE A 1 343 ? 122.516 100.823 115.923 1.00 62.72 343 PHE A CA 1
ATOM 2246 C C . PHE A 1 343 ? 124.045 100.918 116.007 1.00 68.84 343 PHE A C 1
ATOM 2247 O O . PHE A 1 343 ? 124.651 100.245 116.834 1.00 76.04 343 PHE A O 1
ATOM 2255 N N . GLY A 1 344 ? 124.668 101.762 115.186 1.00 63.40 344 GLY A N 1
ATOM 2256 C CA . GLY A 1 344 ? 126.097 102.007 115.284 1.00 67.52 344 GLY A CA 1
ATOM 2257 C C . GLY A 1 344 ? 126.504 102.655 116.601 1.00 69.64 344 GLY A C 1
ATOM 2258 O O . GLY A 1 344 ? 127.480 102.216 117.211 1.00 90.78 344 GLY A O 1
ATOM 2259 N N . LYS A 1 345 ? 125.781 103.709 117.017 1.00 75.14 345 LYS A N 1
ATOM 2260 C CA . LYS A 1 345 ? 126.009 104.389 118.288 1.00 81.71 345 LYS A CA 1
ATOM 2261 C C . LYS A 1 345 ? 125.663 103.490 119.480 1.00 91.33 345 LYS A C 1
ATOM 2262 O O . LYS A 1 345 ? 126.225 103.665 120.560 1.00 95.18 345 LYS A O 1
ATOM 2268 N N . ALA A 1 346 ? 124.723 102.551 119.292 1.00 80.51 346 ALA A N 1
ATOM 2269 C CA . ALA A 1 346 ? 124.316 101.615 120.326 1.00 71.03 346 ALA A CA 1
ATOM 2270 C C . ALA A 1 346 ? 125.374 100.554 120.606 1.00 77.31 346 ALA A C 1
ATOM 2271 O O . ALA A 1 346 ? 125.260 99.844 121.602 1.00 104.65 346 ALA A O 1
ATOM 2273 N N . GLY A 1 347 ? 126.360 100.395 119.716 1.00 84.31 347 GLY A N 1
ATOM 2274 C CA . GLY A 1 347 ? 127.481 99.492 119.946 1.00 85.87 347 GLY A CA 1
ATOM 2275 C C . GLY A 1 347 ? 127.292 98.104 119.343 1.00 70.96 347 GLY A C 1
ATOM 2276 O O . GLY A 1 347 ? 128.013 97.182 119.713 1.00 73.26 347 GLY A O 1
ATOM 2277 N N . ILE A 1 348 ? 126.352 97.968 118.400 1.00 74.11 348 ILE A N 1
ATOM 2278 C CA . ILE A 1 348 ? 126.183 96.727 117.647 1.00 76.83 348 ILE A CA 1
ATOM 2279 C C . ILE A 1 348 ? 127.382 96.590 116.711 1.00 85.76 348 ILE A C 1
ATOM 2280 O O . ILE A 1 348 ? 127.728 97.557 116.035 1.00 95.41 348 ILE A O 1
ATOM 2285 N N . PRO A 1 349 ? 128.090 95.428 116.653 1.00 97.31 349 PRO A N 1
ATOM 2286 C CA . PRO A 1 349 ? 129.276 95.284 115.801 1.00 97.31 349 PRO A CA 1
ATOM 2287 C C . PRO A 1 349 ? 129.049 95.704 114.350 1.00 97.52 349 PRO A C 1
ATOM 2288 O O . PRO A 1 349 ? 128.064 95.287 113.747 1.00 121.25 349 PRO A O 1
ATOM 2292 N N . PRO A 1 350 ? 129.963 96.495 113.733 1.00 96.37 350 PRO A N 1
ATOM 2293 C CA . PRO A 1 350 ? 129.745 97.062 112.397 1.00 102.75 350 PRO A CA 1
ATOM 2294 C C . PRO A 1 350 ? 129.284 96.122 111.282 1.00 107.60 350 PRO A C 1
ATOM 2295 O O . PRO A 1 350 ? 128.618 96.578 110.356 1.00 102.45 350 PRO A O 1
ATOM 2299 N N . ALA A 1 351 ? 129.663 94.832 111.358 1.00 105.39 351 ALA A N 1
ATOM 2300 C CA . ALA A 1 351 ? 129.356 93.842 110.334 1.00 95.78 351 ALA A CA 1
ATOM 2301 C C . ALA A 1 351 ? 127.939 93.287 110.481 1.00 84.04 351 ALA A C 1
ATOM 2302 O O . ALA A 1 351 ? 127.399 92.731 109.524 1.00 93.42 351 ALA A O 1
ATOM 2304 N N . LYS A 1 352 ? 127.332 93.432 111.671 1.00 77.12 352 LYS A N 1
ATOM 2305 C CA . LYS A 1 352 ? 126.023 92.867 111.968 1.00 74.74 352 LYS A CA 1
ATOM 2306 C C . LYS A 1 352 ? 124.892 93.844 111.655 1.00 67.17 352 LYS A C 1
ATOM 2307 O O . LYS A 1 352 ? 123.764 93.414 111.460 1.00 78.94 352 LYS A O 1
ATOM 2313 N N . ILE A 1 353 ? 125.185 95.143 111.566 1.00 65.67 353 ILE A N 1
ATOM 2314 C CA . ILE A 1 353 ? 124.143 96.161 111.568 1.00 68.49 353 ILE A CA 1
ATOM 2315 C C . ILE A 1 353 ? 123.167 95.990 110.399 1.00 68.65 353 ILE A C 1
ATOM 2316 O O . ILE A 1 353 ? 121.968 96.113 110.626 1.00 79.90 353 ILE A O 1
ATOM 2321 N N . PRO A 1 354 ? 123.571 95.712 109.134 1.00 69.47 354 PRO A N 1
ATOM 2322 C CA . PRO A 1 354 ? 122.605 95.609 108.040 1.00 76.39 354 PRO A CA 1
ATOM 2323 C C . PRO A 1 354 ? 121.542 94.531 108.241 1.00 84.30 354 PRO A C 1
ATOM 2324 O O . PRO A 1 354 ? 120.393 94.728 107.854 1.00 92.05 354 PRO A O 1
ATOM 2328 N N . TYR A 1 355 ? 121.928 93.410 108.884 1.00 91.69 355 TYR A N 1
ATOM 2329 C CA . TYR A 1 355 ? 121.061 92.267 109.152 1.00 73.14 355 TYR A CA 1
ATOM 2330 C C . TYR A 1 355 ? 120.235 92.463 110.424 1.00 73.85 355 TYR A C 1
ATOM 2331 O O . TYR A 1 355 ? 119.134 91.931 110.512 1.00 89.43 355 TYR A O 1
ATOM 2340 N N . VAL A 1 356 ? 120.744 93.213 111.413 1.00 67.10 356 VAL A N 1
ATOM 2341 C CA . VAL A 1 356 ? 119.999 93.544 112.621 1.00 61.15 356 VAL A CA 1
ATOM 2342 C C . VAL A 1 356 ? 118.901 94.547 112.281 1.00 59.46 356 VAL A C 1
ATOM 2343 O O . VAL A 1 356 ? 117.784 94.413 112.756 1.00 66.69 356 VAL A O 1
ATOM 2347 N N . THR A 1 357 ? 119.192 95.543 111.442 1.00 59.95 357 THR A N 1
ATOM 2348 C CA . THR A 1 357 ? 118.215 96.534 110.994 1.00 62.64 357 THR A CA 1
ATOM 2349 C C . THR A 1 357 ? 117.013 95.886 110.304 1.00 67.78 357 THR A C 1
ATOM 2350 O O . THR A 1 357 ? 115.894 96.359 110.458 1.00 67.29 357 THR A O 1
ATOM 2354 N N . LEU A 1 358 ? 117.234 94.794 109.564 1.00 76.04 358 LEU A N 1
ATOM 2355 C CA . LEU A 1 358 ? 116.193 94.097 108.815 1.00 71.78 358 LEU A CA 1
ATOM 2356 C C . LEU A 1 358 ? 115.086 93.554 109.726 1.00 71.16 358 LEU A C 1
ATOM 2357 O O . LEU A 1 358 ? 113.979 93.295 109.269 1.00 80.10 358 LEU A O 1
ATOM 2362 N N . SER A 1 359 ? 115.351 93.422 111.030 1.00 69.16 359 SER A N 1
ATOM 2363 C CA . SER A 1 359 ? 114.343 92.983 111.981 1.00 67.54 359 SER A CA 1
ATOM 2364 C C . SER A 1 359 ? 113.337 94.091 112.296 1.00 60.01 359 SER A C 1
ATOM 2365 O O . SER A 1 359 ? 112.240 93.785 112.770 1.00 72.54 359 SER A O 1
ATOM 2368 N N . THR A 1 360 ? 113.684 95.359 112.032 1.00 54.34 360 THR A N 1
ATOM 2369 C CA . THR A 1 360 ? 112.824 96.480 112.392 1.00 60.26 360 THR A CA 1
ATOM 2370 C C . THR A 1 360 ? 111.634 96.593 111.429 1.00 62.71 360 THR A C 1
ATOM 2371 O O . THR A 1 360 ? 110.522 96.861 111.880 1.00 77.12 360 THR A O 1
ATOM 2375 N N . GLY A 1 361 ? 111.846 96.383 110.121 1.00 63.73 361 GLY A N 1
ATOM 2376 C CA . GLY A 1 361 ? 110.767 96.274 109.147 1.00 61.32 361 GLY A CA 1
ATOM 2377 C C . GLY A 1 361 ? 109.956 94.979 109.276 1.00 70.84 361 GLY A C 1
ATOM 2378 O O . GLY A 1 361 ? 108.772 94.935 108.910 1.00 87.85 361 GLY A O 1
ATOM 2379 N N . GLY A 1 362 ? 110.609 93.928 109.790 1.00 65.92 362 GLY A N 1
ATOM 2380 C CA . GLY A 1 362 ? 109.959 92.656 110.061 1.00 73.56 362 GLY A CA 1
ATOM 2381 C C . GLY A 1 362 ? 108.902 92.761 111.164 1.00 73.42 362 GLY A C 1
ATOM 2382 O O . GLY A 1 362 ? 107.754 92.360 110.960 1.00 85.83 362 GLY A O 1
ATOM 2383 N N . ILE A 1 363 ? 109.297 93.284 112.332 1.00 68.04 363 ILE A N 1
ATOM 2384 C CA . ILE A 1 363 ? 108.392 93.452 113.460 1.00 67.90 363 ILE A CA 1
ATOM 2385 C C . ILE A 1 363 ? 107.318 94.488 113.129 1.00 59.10 363 ILE A C 1
ATOM 2386 O O . ILE A 1 363 ? 106.182 94.345 113.578 1.00 75.71 363 ILE A O 1
ATOM 2391 N N . GLU A 1 364 ? 107.626 95.524 112.351 1.00 59.36 364 GLU A N 1
ATOM 2392 C CA . GLU A 1 364 ? 106.595 96.465 111.935 1.00 65.91 364 GLU A CA 1
ATOM 2393 C C . GLU A 1 364 ? 105.523 95.754 111.101 1.00 75.57 364 GLU A C 1
ATOM 2394 O O . GLU A 1 364 ? 104.333 95.960 111.319 1.00 81.66 364 GLU A O 1
ATOM 2400 N N . THR A 1 365 ? 105.935 94.897 110.154 1.00 90.05 365 THR A N 1
ATOM 2401 C CA . THR A 1 365 ? 104.990 94.161 109.324 1.00 81.92 365 THR A CA 1
ATOM 2402 C C . THR A 1 365 ? 104.162 93.173 110.156 1.00 70.92 365 THR A C 1
ATOM 2403 O O . THR A 1 365 ? 102.968 93.043 109.922 1.00 75.66 365 THR A O 1
ATOM 2407 N N . LEU A 1 366 ? 104.772 92.461 111.113 1.00 65.67 366 LEU A N 1
ATOM 2408 C CA . LEU A 1 366 ? 104.032 91.582 112.010 1.00 71.66 366 LEU A CA 1
ATOM 2409 C C . LEU A 1 366 ? 102.977 92.364 112.787 1.00 68.19 366 LEU A C 1
ATOM 2410 O O . LEU A 1 366 ? 101.832 91.924 112.887 1.00 80.15 366 LEU A O 1
ATOM 2415 N N . ALA A 1 367 ? 103.375 93.496 113.372 1.00 69.15 367 ALA A N 1
ATOM 2416 C CA . ALA A 1 367 ? 102.497 94.295 114.201 1.00 72.01 367 ALA A CA 1
ATOM 2417 C C . ALA A 1 367 ? 101.377 94.929 113.378 1.00 70.18 367 ALA A C 1
ATOM 2418 O O . ALA A 1 367 ? 100.263 95.044 113.885 1.00 104.36 367 ALA A O 1
ATOM 2420 N N . ALA A 1 368 ? 101.639 95.296 112.119 1.00 74.76 368 ALA A N 1
ATOM 2421 C CA . ALA A 1 368 ? 100.631 95.865 111.229 1.00 79.11 368 ALA A CA 1
ATOM 2422 C C . ALA A 1 368 ? 99.568 94.837 110.825 1.00 73.67 368 ALA A C 1
ATOM 2423 O O . ALA A 1 368 ? 98.414 95.213 110.627 1.00 89.93 368 ALA A O 1
ATOM 2425 N N . VAL A 1 369 ? 99.940 93.559 110.684 1.00 74.24 369 VAL A N 1
ATOM 2426 C CA . VAL A 1 369 ? 99.016 92.496 110.305 1.00 75.63 369 VAL A CA 1
ATOM 2427 C C . VAL A 1 369 ? 98.027 92.211 111.440 1.00 74.08 369 VAL A C 1
ATOM 2428 O O . VAL A 1 369 ? 96.844 92.001 111.178 1.00 89.78 369 VAL A O 1
ATOM 2432 N N . PHE A 1 370 ? 98.489 92.218 112.696 1.00 79.46 370 PHE A N 1
ATOM 2433 C CA . PHE A 1 370 ? 97.620 91.966 113.837 1.00 91.01 370 PHE A CA 1
ATOM 2434 C C . PHE A 1 370 ? 96.978 93.246 114.380 1.00 91.00 370 PHE A C 1
ATOM 2435 O O . PHE A 1 370 ? 96.162 93.156 115.286 1.00 98.65 370 PHE A O 1
ATOM 2443 N N . SER A 1 371 ? 97.287 94.413 113.799 1.00 96.40 371 SER A N 1
ATOM 2444 C CA . SER A 1 371 ? 96.760 95.708 114.227 1.00 96.81 371 SER A CA 1
ATOM 2445 C C . SER A 1 371 ? 95.232 95.714 114.254 1.00 98.93 371 SER A C 1
ATOM 2446 O O . SER A 1 371 ? 94.627 96.255 115.175 1.00 109.47 371 SER A O 1
ATOM 2449 N N . GLY A 1 372 ? 94.608 95.080 113.257 1.00 109.52 372 GLY A N 1
ATOM 2450 C CA . GLY A 1 372 ? 93.156 95.016 113.159 1.00 110.98 372 GLY A CA 1
ATOM 2451 C C . GLY A 1 372 ? 92.479 94.238 114.291 1.00 103.09 372 GLY A C 1
ATOM 2452 O O . GLY A 1 372 ? 91.303 94.451 114.539 1.00 103.54 372 GLY A O 1
ATOM 2453 N N . LEU A 1 373 ? 93.193 93.320 114.951 1.00 103.04 373 LEU A N 1
ATOM 2454 C CA . LEU A 1 373 ? 92.619 92.523 116.027 1.00 105.72 373 LEU A CA 1
ATOM 2455 C C . LEU A 1 373 ? 92.629 93.277 117.355 1.00 98.77 373 LEU A C 1
ATOM 2456 O O . LEU A 1 373 ? 91.926 92.876 118.281 1.00 124.35 373 LEU A O 1
ATOM 2461 N N . VAL A 1 374 ? 93.454 94.325 117.469 1.00 84.11 374 VAL A N 1
ATOM 2462 C CA . VAL A 1 374 ? 93.583 95.070 118.713 1.00 81.58 374 VAL A CA 1
ATOM 2463 C C . VAL A 1 374 ? 92.605 96.248 118.689 1.00 80.54 374 VAL A C 1
ATOM 2464 O O . VAL A 1 374 ? 91.952 96.526 119.684 1.00 102.70 374 VAL A O 1
ATOM 2468 N N . ILE A 1 375 ? 92.483 96.922 117.541 1.00 78.97 375 ILE A N 1
ATOM 2469 C CA . ILE A 1 375 ? 91.690 98.134 117.401 1.00 79.48 375 ILE A CA 1
ATOM 2470 C C . ILE A 1 375 ? 90.188 97.858 117.522 1.00 92.47 375 ILE A C 1
ATOM 2471 O O . ILE A 1 375 ? 89.435 98.765 117.883 1.00 115.52 375 ILE A O 1
ATOM 2476 N N . GLU A 1 376 ? 89.751 96.617 117.256 1.00 103.96 376 GLU A N 1
ATOM 2477 C CA . GLU A 1 376 ? 88.354 96.223 117.392 1.00 111.47 376 GLU A CA 1
ATOM 2478 C C . GLU A 1 376 ? 87.997 95.878 118.838 1.00 98.48 376 GLU A C 1
ATOM 2479 O O . GLU A 1 376 ? 86.813 95.880 119.185 1.00 129.19 376 GLU A O 1
ATOM 2485 N N . HIS A 1 377 ? 88.995 95.607 119.689 1.00 94.83 377 HIS A N 1
ATOM 2486 C CA . HIS A 1 377 ? 88.754 95.095 121.034 1.00 123.44 377 HIS A CA 1
ATOM 2487 C C . HIS A 1 377 ? 88.819 96.188 122.107 1.00 113.54 377 HIS A C 1
ATOM 2488 O O . HIS A 1 377 ? 87.921 96.270 122.943 1.00 127.69 377 HIS A O 1
ATOM 2495 N N . LEU A 1 378 ? 89.862 97.026 122.094 1.00 99.33 378 LEU A N 1
ATOM 2496 C CA . LEU A 1 378 ? 90.160 97.882 123.232 1.00 112.08 378 LEU A CA 1
ATOM 2497 C C . LEU A 1 378 ? 89.390 99.206 123.182 1.00 122.03 378 LEU A C 1
ATOM 2498 O O . LEU A 1 378 ? 89.095 99.779 124.238 1.00 129.49 378 LEU A O 1
ATOM 2503 N N . GLY A 1 379 ? 89.104 99.715 121.979 1.00 104.81 379 GLY A N 1
ATOM 2504 C CA . GLY A 1 379 ? 88.540 101.053 121.865 1.00 121.78 379 GLY A CA 1
ATOM 2505 C C . GLY A 1 379 ? 89.636 102.117 121.847 1.00 110.21 379 GLY A C 1
ATOM 2506 O O . GLY A 1 379 ? 90.762 101.854 122.253 1.00 120.75 379 GLY A O 1
ATOM 2507 N N . ARG A 1 380 ? 89.295 103.335 121.402 1.00 105.47 380 ARG A N 1
ATOM 2508 C CA . ARG A 1 380 ? 90.288 104.277 120.911 1.00 92.56 380 ARG A CA 1
ATOM 2509 C C . ARG A 1 380 ? 91.087 104.878 122.064 1.00 86.84 380 ARG A C 1
ATOM 2510 O O . ARG A 1 380 ? 92.291 105.086 121.938 1.00 92.08 380 ARG A O 1
ATOM 2518 N N . ARG A 1 381 ? 90.433 105.178 123.190 1.00 84.42 381 ARG A N 1
ATOM 2519 C CA . ARG A 1 381 ? 91.068 105.954 124.253 1.00 73.69 381 ARG A CA 1
ATOM 2520 C C . ARG A 1 381 ? 92.211 105.180 124.920 1.00 74.37 381 ARG A C 1
ATOM 2521 O O . ARG A 1 381 ? 93.315 105.709 124.971 1.00 86.39 381 ARG A O 1
ATOM 2529 N N . PRO A 1 382 ? 92.056 103.937 125.460 1.00 84.31 382 PRO A N 1
ATOM 2530 C CA . PRO A 1 382 ? 93.189 103.216 126.042 1.00 73.87 382 PRO A CA 1
ATOM 2531 C C . PRO A 1 382 ? 94.266 102.726 125.073 1.00 62.01 382 PRO A C 1
ATOM 2532 O O . PRO A 1 382 ? 95.401 102.544 125.505 1.00 66.99 382 PRO A O 1
ATOM 2536 N N . LEU A 1 383 ? 93.949 102.547 123.783 1.00 60.00 383 LEU A N 1
ATOM 2537 C CA . LEU A 1 383 ? 94.963 102.239 122.781 1.00 67.68 383 LEU A CA 1
ATOM 2538 C C . LEU A 1 383 ? 95.850 103.440 122.473 1.00 71.50 383 LEU A C 1
ATOM 2539 O O . LEU A 1 383 ? 97.052 103.281 122.306 1.00 86.41 383 LEU A O 1
ATOM 2544 N N . LEU A 1 384 ? 95.268 104.632 122.360 1.00 87.94 384 LEU A N 1
ATOM 2545 C CA . LEU A 1 384 ? 96.044 105.807 121.990 1.00 84.54 384 LEU A CA 1
ATOM 2546 C C . LEU A 1 384 ? 96.864 106.302 123.182 1.00 68.53 384 LEU A C 1
ATOM 2547 O O . LEU A 1 384 ? 98.038 106.598 123.007 1.00 73.74 384 LEU A O 1
ATOM 2552 N N . ILE A 1 385 ? 96.289 106.323 124.393 1.00 61.96 385 ILE A N 1
ATOM 2553 C CA . ILE A 1 385 ? 97.011 106.753 125.587 1.00 60.13 385 ILE A CA 1
ATOM 2554 C C . ILE A 1 385 ? 98.094 105.736 125.939 1.00 69.71 385 ILE A C 1
ATOM 2555 O O . ILE A 1 385 ? 99.242 106.105 126.161 1.00 62.87 385 ILE A O 1
ATOM 2560 N N . GLY A 1 386 ? 97.724 104.453 126.015 1.00 83.69 386 GLY A N 1
ATOM 2561 C CA . GLY A 1 386 ? 98.666 103.400 126.360 1.00 80.67 386 GLY A CA 1
ATOM 2562 C C . GLY A 1 386 ? 99.698 103.129 125.264 1.00 72.48 386 GLY A C 1
ATOM 2563 O O . GLY A 1 386 ? 100.750 102.561 125.549 1.00 91.39 386 GLY A O 1
ATOM 2564 N N . GLY A 1 387 ? 99.403 103.523 124.021 1.00 71.46 387 GLY A N 1
ATOM 2565 C CA . GLY A 1 387 ? 100.363 103.443 122.928 1.00 67.29 387 GLY A CA 1
ATOM 2566 C C . GLY A 1 387 ? 101.504 104.447 123.078 1.00 70.39 387 GLY A C 1
ATOM 2567 O O . GLY A 1 387 ? 102.658 104.046 123.116 1.00 93.07 387 GLY A O 1
ATOM 2568 N N . PHE A 1 388 ? 101.183 105.742 123.186 1.00 67.44 388 PHE A N 1
ATOM 2569 C CA . PHE A 1 388 ? 102.183 106.767 123.432 1.00 67.88 388 PHE A CA 1
ATOM 2570 C C . PHE A 1 388 ? 102.836 106.555 124.800 1.00 63.17 388 PHE A C 1
ATOM 2571 O O . PHE A 1 388 ? 104.044 106.731 124.942 1.00 85.29 388 PHE A O 1
ATOM 2579 N N . GLY A 1 389 ? 102.050 106.187 125.811 1.00 60.50 389 GLY A N 1
ATOM 2580 C CA . GLY A 1 389 ? 102.582 105.936 127.141 1.00 72.65 389 GLY A CA 1
ATOM 2581 C C . GLY A 1 389 ? 103.670 104.859 127.189 1.00 71.20 389 GLY A C 1
ATOM 2582 O O . GLY A 1 389 ? 104.625 105.006 127.953 1.00 80.30 389 GLY A O 1
ATOM 2583 N N . LEU A 1 390 ? 103.515 103.780 126.404 1.00 68.12 390 LEU A N 1
ATOM 2584 C CA . LEU A 1 390 ? 104.498 102.714 126.337 1.00 65.17 390 LEU A CA 1
ATOM 2585 C C . LEU A 1 390 ? 105.720 103.149 125.535 1.00 65.26 390 LEU A C 1
ATOM 2586 O O . LEU A 1 390 ? 106.833 102.836 125.945 1.00 85.43 390 LEU A O 1
ATOM 2591 N N . MET A 1 391 ? 105.552 103.844 124.406 1.00 63.85 391 MET A N 1
ATOM 2592 C CA . MET A 1 391 ? 106.704 104.311 123.654 1.00 79.19 391 MET A CA 1
ATOM 2593 C C . MET A 1 391 ? 107.575 105.229 124.528 1.00 82.93 391 MET A C 1
ATOM 2594 O O . MET A 1 391 ? 108.798 105.131 124.512 1.00 86.75 391 MET A O 1
ATOM 2599 N N . GLY A 1 392 ? 106.951 106.125 125.290 1.00 81.60 392 GLY A N 1
ATOM 2600 C CA . GLY A 1 392 ? 107.669 106.955 126.235 1.00 74.69 392 GLY A CA 1
ATOM 2601 C C . GLY A 1 392 ? 108.448 106.168 127.290 1.00 73.60 392 GLY A C 1
ATOM 2602 O O . GLY A 1 392 ? 109.434 106.662 127.809 1.00 95.16 392 GLY A O 1
ATOM 2603 N N . LEU A 1 393 ? 107.987 104.972 127.669 1.00 71.29 393 LEU A N 1
ATOM 2604 C CA . LEU A 1 393 ? 108.714 104.108 128.590 1.00 74.35 393 LEU A CA 1
ATOM 2605 C C . LEU A 1 393 ? 109.908 103.455 127.889 1.00 78.06 393 LEU A C 1
ATOM 2606 O O . LEU A 1 393 ? 110.994 103.427 128.455 1.00 92.14 393 LEU A O 1
ATOM 2611 N N . PHE A 1 394 ? 109.731 102.962 126.653 1.00 73.17 394 PHE A N 1
ATOM 2612 C CA . PHE A 1 394 ? 110.789 102.250 125.950 1.00 76.34 394 PHE A CA 1
ATOM 2613 C C . PHE A 1 394 ? 111.865 103.193 125.382 1.00 83.25 394 PHE A C 1
ATOM 2614 O O . PHE A 1 394 ? 113.012 102.775 125.253 1.00 97.96 394 PHE A O 1
ATOM 2622 N N . PHE A 1 395 ? 111.549 104.456 125.068 1.00 74.22 395 PHE A N 1
ATOM 2623 C CA . PHE A 1 395 ? 112.576 105.461 124.820 1.00 60.89 395 PHE A CA 1
ATOM 2624 C C . PHE A 1 395 ? 113.367 105.768 126.096 1.00 70.36 395 PHE A C 1
ATOM 2625 O O . PHE A 1 395 ? 114.516 106.208 126.020 1.00 108.65 395 PHE A O 1
ATOM 2633 N N . GLY A 1 396 ? 112.754 105.579 127.267 1.00 68.75 396 GLY A N 1
ATOM 2634 C CA . GLY A 1 396 ? 113.432 105.659 128.551 1.00 72.90 396 GLY A CA 1
ATOM 2635 C C . GLY A 1 396 ? 114.487 104.570 128.712 1.00 76.94 396 GLY A C 1
ATOM 2636 O O . GLY A 1 396 ? 115.648 104.883 128.937 1.00 96.35 396 GLY A O 1
ATOM 2637 N N . THR A 1 397 ? 114.095 103.294 128.582 1.00 77.64 397 THR A N 1
ATOM 2638 C CA . THR A 1 397 ? 115.014 102.186 128.771 1.00 80.36 397 THR A CA 1
ATOM 2639 C C . THR A 1 397 ? 116.029 102.086 127.629 1.00 82.48 397 THR A C 1
ATOM 2640 O O . THR A 1 397 ? 117.153 101.639 127.851 1.00 91.72 397 THR A O 1
ATOM 2644 N N . LEU A 1 398 ? 115.665 102.499 126.412 1.00 81.48 398 LEU A N 1
ATOM 2645 C CA . LEU A 1 398 ? 116.641 102.630 125.336 1.00 72.23 398 LEU A CA 1
ATOM 2646 C C . LEU A 1 398 ? 117.748 103.607 125.747 1.00 77.44 398 LEU A C 1
ATOM 2647 O O . LEU A 1 398 ? 118.915 103.270 125.624 1.00 78.59 398 LEU A O 1
ATOM 2652 N N . THR A 1 399 ? 117.401 104.776 126.313 1.00 78.78 399 THR A N 1
ATOM 2653 C CA . THR A 1 399 ? 118.388 105.747 126.779 1.00 67.04 399 THR A CA 1
ATOM 2654 C C . THR A 1 399 ? 119.340 105.172 127.840 1.00 69.13 399 THR A C 1
ATOM 2655 O O . THR A 1 399 ? 120.532 105.486 127.818 1.00 64.92 399 THR A O 1
ATOM 2659 N N . ILE A 1 400 ? 118.825 104.304 128.729 1.00 73.33 400 ILE A N 1
ATOM 2660 C CA . ILE A 1 400 ? 119.643 103.665 129.752 1.00 73.03 400 ILE A CA 1
ATOM 2661 C C . ILE A 1 400 ? 120.631 102.694 129.100 1.00 74.86 400 ILE A C 1
ATOM 2662 O O . ILE A 1 400 ? 121.820 102.705 129.437 1.00 65.44 400 ILE A O 1
ATOM 2667 N N . THR A 1 401 ? 120.139 101.844 128.178 1.00 70.97 401 THR A N 1
ATOM 2668 C CA . THR A 1 401 ? 120.961 100.797 127.583 1.00 72.82 401 THR A CA 1
ATOM 2669 C C . THR A 1 401 ? 121.943 101.344 126.543 1.00 77.29 401 THR A C 1
ATOM 2670 O O . THR A 1 401 ? 122.939 100.688 126.256 1.00 86.06 401 THR A O 1
ATOM 2674 N N . LEU A 1 402 ? 121.686 102.532 125.974 1.00 76.38 402 LEU A N 1
ATOM 2675 C CA . LEU A 1 402 ? 122.687 103.231 125.178 1.00 66.66 402 LEU A CA 1
ATOM 2676 C C . LEU A 1 402 ? 123.771 103.814 126.088 1.00 63.07 402 LEU A C 1
ATOM 2677 O O . LEU A 1 402 ? 124.939 103.815 125.713 1.00 76.52 402 LEU A O 1
ATOM 2682 N N . THR A 1 403 ? 123.397 104.342 127.260 1.00 63.16 403 THR A N 1
ATOM 2683 C CA . THR A 1 403 ? 124.337 105.006 128.153 1.00 66.51 403 THR A CA 1
ATOM 2684 C C . THR A 1 403 ? 125.274 104.002 128.825 1.00 74.91 403 THR A C 1
ATOM 2685 O O . THR A 1 403 ? 126.471 104.253 128.941 1.00 84.39 403 THR A O 1
ATOM 2689 N N . LEU A 1 404 ? 124.729 102.877 129.306 1.00 91.05 404 LEU A N 1
ATOM 2690 C CA . LEU A 1 404 ? 125.509 101.887 130.042 1.00 96.33 404 LEU A CA 1
ATOM 2691 C C . LEU A 1 404 ? 126.033 100.782 129.112 1.00 96.64 404 LEU A C 1
ATOM 2692 O O . LEU A 1 404 ? 126.397 99.708 129.588 1.00 105.86 404 LEU A O 1
ATOM 2697 N N . GLN A 1 405 ? 126.168 101.069 127.808 1.00 82.74 405 GLN A N 1
ATOM 2698 C CA . GLN A 1 405 ? 126.497 100.066 126.803 1.00 75.31 405 GLN A CA 1
ATOM 2699 C C . GLN A 1 405 ? 127.882 99.463 127.013 1.00 76.91 405 GLN A C 1
ATOM 2700 O O . GLN A 1 405 ? 128.167 98.391 126.464 1.00 99.25 405 GLN A O 1
ATOM 2706 N N . ASP A 1 406 ? 128.735 100.130 127.805 1.00 80.52 406 ASP A N 1
ATOM 2707 C CA . ASP A 1 406 ? 130.103 99.682 128.030 1.00 99.95 406 ASP A CA 1
ATOM 2708 C C . ASP A 1 406 ? 130.231 98.750 129.237 1.00 100.99 406 ASP A C 1
ATOM 2709 O O . ASP A 1 406 ? 131.314 98.215 129.466 1.00 111.91 406 ASP A O 1
ATOM 2714 N N . HIS A 1 407 ? 129.158 98.562 130.024 1.00 102.30 407 HIS A N 1
ATOM 2715 C CA . HIS A 1 407 ? 129.249 97.878 131.312 1.00 122.01 407 HIS A CA 1
ATOM 2716 C C . HIS A 1 407 ? 129.298 96.358 131.172 1.00 122.78 407 HIS A C 1
ATOM 2717 O O . HIS A 1 407 ? 129.893 95.687 132.018 1.00 139.63 407 HIS A O 1
ATOM 2724 N N . ALA A 1 408 ? 128.659 95.825 130.126 1.00 118.54 408 ALA A N 1
ATOM 2725 C CA . ALA A 1 408 ? 128.694 94.397 129.849 1.00 136.28 408 ALA A CA 1
ATOM 2726 C C . ALA A 1 408 ? 128.382 94.154 128.372 1.00 131.26 408 ALA A C 1
ATOM 2727 O O . ALA A 1 408 ? 127.597 94.888 127.776 1.00 130.32 408 ALA A O 1
ATOM 2729 N N . PRO A 1 409 ? 128.959 93.105 127.736 1.00 118.36 409 PRO A N 1
ATOM 2730 C CA . PRO A 1 409 ? 128.865 92.942 126.283 1.00 118.73 409 PRO A CA 1
ATOM 2731 C C . PRO A 1 409 ? 127.483 92.582 125.729 1.00 115.82 409 PRO A C 1
ATOM 2732 O O . PRO A 1 409 ? 127.255 92.704 124.524 1.00 117.15 409 PRO A O 1
ATOM 2736 N N . TRP A 1 410 ? 126.552 92.175 126.606 1.00 100.87 410 TRP A N 1
ATOM 2737 C CA . TRP A 1 410 ? 125.192 91.859 126.201 1.00 89.06 410 TRP A CA 1
ATOM 2738 C C . TRP A 1 410 ? 124.297 93.097 126.179 1.00 80.42 410 TRP A C 1
ATOM 2739 O O . TRP A 1 410 ? 123.189 93.028 125.649 1.00 102.98 410 TRP A O 1
ATOM 2750 N N . VAL A 1 411 ? 124.758 94.243 126.704 1.00 72.45 411 VAL A N 1
ATOM 2751 C CA . VAL A 1 411 ? 123.876 95.393 126.882 1.00 65.61 411 VAL A CA 1
ATOM 2752 C C . VAL A 1 411 ? 123.440 95.970 125.531 1.00 64.67 411 VAL A C 1
ATOM 2753 O O . VAL A 1 411 ? 122.265 96.296 125.377 1.00 81.72 411 VAL A O 1
ATOM 2757 N N . PRO A 1 412 ? 124.314 96.151 124.512 1.00 69.67 412 PRO A N 1
ATOM 2758 C CA . PRO A 1 412 ? 123.871 96.668 123.216 1.00 74.68 412 PRO A CA 1
ATOM 2759 C C . PRO A 1 412 ? 122.695 95.932 122.583 1.00 78.21 412 PRO A C 1
ATOM 2760 O O . PRO A 1 412 ? 121.879 96.558 121.906 1.00 83.83 412 PRO A O 1
ATOM 2764 N N . TYR A 1 413 ? 122.591 94.613 122.820 1.00 87.14 413 TYR A N 1
ATOM 2765 C CA . TYR A 1 413 ? 121.514 93.804 122.264 1.00 90.85 413 TYR A CA 1
ATOM 2766 C C . TYR A 1 413 ? 120.176 94.121 122.943 1.00 87.20 413 TYR A C 1
ATOM 2767 O O . TYR A 1 413 ? 119.134 93.931 122.324 1.00 91.48 413 TYR A O 1
ATOM 2776 N N . LEU A 1 414 ? 120.188 94.639 124.177 1.00 83.12 414 LEU A N 1
ATOM 2777 C CA . LEU A 1 414 ? 118.961 95.109 124.820 1.00 76.60 414 LEU A CA 1
ATOM 2778 C C . LEU A 1 414 ? 118.411 96.354 124.122 1.00 79.23 414 LEU A C 1
ATOM 2779 O O . LEU A 1 414 ? 117.214 96.617 124.232 1.00 102.22 414 LEU A O 1
ATOM 2784 N N . SER A 1 415 ? 119.257 97.129 123.429 1.00 78.43 415 SER A N 1
ATOM 2785 C CA . SER A 1 415 ? 118.779 98.267 122.659 1.00 77.35 415 SER A CA 1
ATOM 2786 C C . SER A 1 415 ? 118.062 97.813 121.385 1.00 75.09 415 SER A C 1
ATOM 2787 O O . SER A 1 415 ? 117.256 98.575 120.849 1.00 83.81 415 SER A O 1
ATOM 2790 N N . ILE A 1 416 ? 118.327 96.590 120.892 1.00 69.76 416 ILE A N 1
ATOM 2791 C CA . ILE A 1 416 ? 117.546 96.033 119.790 1.00 75.04 416 ILE A CA 1
ATOM 2792 C C . ILE A 1 416 ? 116.130 95.729 120.280 1.00 84.32 416 ILE A C 1
ATOM 2793 O O . ILE A 1 416 ? 115.166 96.138 119.643 1.00 94.96 416 ILE A O 1
ATOM 2798 N N . VAL A 1 417 ? 116.009 95.0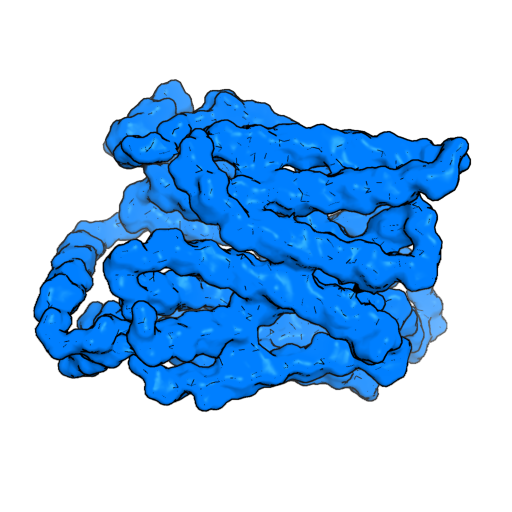41 121.425 1.00 84.96 417 VAL A N 1
ATOM 2799 C CA . VAL A 1 417 ? 114.719 94.730 122.040 1.00 65.25 417 VAL A CA 1
ATOM 2800 C C . VAL A 1 417 ? 113.969 96.028 122.382 1.00 64.93 417 VAL A C 1
ATOM 2801 O O . VAL A 1 417 ? 112.766 96.114 122.202 1.00 70.04 417 VAL A O 1
ATOM 2805 N N . GLY A 1 418 ? 114.692 97.056 122.836 1.00 69.64 418 GLY A N 1
ATOM 2806 C CA . GLY A 1 418 ? 114.145 98.384 123.065 1.00 66.79 418 GLY A CA 1
ATOM 2807 C C . GLY A 1 418 ? 113.558 99.029 121.815 1.00 56.12 418 GLY A C 1
ATOM 2808 O O . GLY A 1 418 ? 112.460 99.547 121.861 1.00 72.24 418 GLY A O 1
ATOM 2809 N N . ILE A 1 419 ? 114.286 99.035 120.701 1.00 62.90 419 ILE A N 1
ATOM 2810 C CA . ILE A 1 419 ? 113.796 99.626 119.462 1.00 65.39 419 ILE A CA 1
ATOM 2811 C C . ILE A 1 419 ? 112.628 98.811 118.919 1.00 72.18 419 ILE A C 1
ATOM 2812 O O . ILE A 1 419 ? 111.672 99.403 118.424 1.00 80.17 419 ILE A O 1
ATOM 2817 N N . LEU A 1 420 ? 112.663 97.470 119.015 1.00 77.67 420 LEU A N 1
ATOM 2818 C CA . LEU A 1 420 ? 111.567 96.635 118.525 1.00 70.25 420 LEU A CA 1
ATOM 2819 C C . LEU A 1 420 ? 110.294 96.817 119.363 1.00 71.10 420 LEU A C 1
ATOM 2820 O O . LEU A 1 420 ? 109.204 96.810 118.802 1.00 74.39 420 LEU A O 1
ATOM 2825 N N . ALA A 1 421 ? 110.414 97.013 120.683 1.00 64.30 421 ALA A N 1
ATOM 2826 C CA . ALA A 1 421 ? 109.263 97.261 121.538 1.00 61.17 421 ALA A CA 1
ATOM 2827 C C . ALA A 1 421 ? 108.615 98.624 121.254 1.00 55.59 421 ALA A C 1
ATOM 2828 O O . ALA A 1 421 ? 107.414 98.779 121.428 1.00 64.69 421 ALA A O 1
ATOM 2830 N N . ILE A 1 422 ? 109.382 99.604 120.783 1.00 56.96 422 ILE A N 1
ATOM 2831 C CA . ILE A 1 422 ? 108.850 100.885 120.334 1.00 56.21 422 ILE A CA 1
ATOM 2832 C C . ILE A 1 422 ? 108.034 100.695 119.057 1.00 51.07 422 ILE A C 1
ATOM 2833 O O . ILE A 1 422 ? 106.935 101.214 118.958 1.00 60.47 422 ILE A O 1
ATOM 2838 N N . ILE A 1 423 ? 108.545 99.918 118.097 1.00 62.61 423 ILE A N 1
ATOM 2839 C CA . ILE A 1 423 ? 107.887 99.701 116.811 1.00 65.12 423 ILE A CA 1
ATOM 2840 C C . ILE A 1 423 ? 106.604 98.889 117.002 1.00 62.26 423 ILE A C 1
ATOM 2841 O O . ILE A 1 423 ? 105.600 99.170 116.353 1.00 63.20 423 ILE A O 1
ATOM 2846 N N . ALA A 1 424 ? 106.635 97.883 117.885 1.00 59.89 424 ALA A N 1
ATOM 2847 C CA . ALA A 1 424 ? 105.472 97.063 118.180 1.00 62.41 424 ALA A CA 1
ATOM 2848 C C . ALA A 1 424 ? 104.407 97.856 118.940 1.00 69.44 424 ALA A C 1
ATOM 2849 O O . ALA A 1 424 ? 103.221 97.637 118.711 1.00 81.36 424 ALA A O 1
ATOM 2851 N N . SER A 1 425 ? 104.812 98.776 119.830 1.00 71.73 425 SER A N 1
ATOM 2852 C CA . SER A 1 425 ? 103.888 99.602 120.604 1.00 73.02 425 SER A CA 1
ATOM 2853 C C . SER A 1 425 ? 103.147 100.610 119.730 1.00 62.62 425 SER A C 1
ATOM 2854 O O . SER A 1 425 ? 101.987 100.893 119.982 1.00 85.49 425 SER A O 1
ATOM 2857 N N . PHE A 1 426 ? 103.827 101.179 118.739 1.00 69.58 426 PHE A N 1
ATOM 2858 C CA . PHE A 1 426 ? 103.223 102.106 117.795 1.00 69.71 426 PHE A CA 1
ATOM 2859 C C . PHE A 1 426 ? 102.212 101.394 116.883 1.00 73.40 426 PHE A C 1
ATOM 2860 O O . PHE A 1 426 ? 101.071 101.819 116.799 1.00 78.90 426 PHE A O 1
ATOM 2868 N N . CYS A 1 427 ? 102.600 100.300 116.221 1.00 78.83 427 CYS A N 1
ATOM 2869 C CA . CYS A 1 427 ? 101.768 99.671 115.202 1.00 94.01 427 CYS A CA 1
ATOM 2870 C C . CYS A 1 427 ? 100.557 98.921 115.776 1.00 100.67 427 CYS A C 1
ATOM 2871 O O . CYS A 1 427 ? 99.553 98.749 115.081 1.00 109.39 427 CYS A O 1
ATOM 2874 N N . SER A 1 428 ? 100.633 98.498 117.046 1.00 102.19 428 SER A N 1
ATOM 2875 C CA . SER A 1 428 ? 99.514 97.832 117.701 1.00 110.12 428 SER A CA 1
ATOM 2876 C C . SER A 1 428 ? 98.394 98.808 118.081 1.00 116.25 428 SER A C 1
ATOM 2877 O O . SER A 1 428 ? 97.298 98.365 118.428 1.00 132.44 428 SER A O 1
ATOM 2880 N N . GLY A 1 429 ? 98.657 100.124 118.036 1.00 100.89 429 GLY A N 1
ATOM 2881 C CA . GLY A 1 429 ? 97.741 101.131 118.556 1.00 94.64 429 GLY A CA 1
ATOM 2882 C C . GLY A 1 429 ? 97.777 102.446 117.773 1.00 91.16 429 GLY A C 1
ATOM 2883 O O . GLY A 1 429 ? 97.038 102.625 116.797 1.00 97.37 429 GLY A O 1
ATOM 2884 N N . PRO A 1 430 ? 98.610 103.417 118.203 1.00 85.31 430 PRO A N 1
ATOM 2885 C CA . PRO A 1 430 ? 98.732 104.721 117.540 1.00 93.76 430 PRO A CA 1
ATOM 2886 C C . PRO A 1 430 ? 98.880 104.729 116.016 1.00 85.30 430 PRO A C 1
ATOM 2887 O O . PRO A 1 430 ? 98.513 105.709 115.394 1.00 97.84 430 PRO A O 1
ATOM 2891 N N . GLY A 1 431 ? 99.386 103.655 115.414 1.00 83.04 431 GLY A N 1
ATOM 2892 C CA . GLY A 1 431 ? 99.615 103.595 113.981 1.00 98.17 431 GLY A CA 1
ATOM 2893 C C . GLY A 1 431 ? 98.385 103.932 113.133 1.00 120.22 431 GLY A C 1
ATOM 2894 O O . GLY A 1 431 ? 98.534 104.504 112.045 1.00 136.39 431 GLY A O 1
ATOM 2895 N N . GLY A 1 432 ? 97.184 103.543 113.611 1.00 120.65 432 GLY A N 1
ATOM 2896 C CA . GLY A 1 432 ? 95.944 103.637 112.845 1.00 113.24 432 GLY A CA 1
ATOM 2897 C C . GLY A 1 432 ? 94.941 104.675 113.366 1.00 98.58 432 GLY A C 1
ATOM 2898 O O . GLY A 1 432 ? 94.228 105.281 112.574 1.00 106.58 432 GLY A O 1
ATOM 2899 N N . ILE A 1 433 ? 94.904 104.900 114.688 1.00 90.62 433 ILE A N 1
ATOM 2900 C CA . ILE A 1 433 ? 93.763 105.534 115.338 1.00 85.82 433 ILE A CA 1
ATOM 2901 C C . ILE A 1 433 ? 93.643 107.032 115.017 1.00 97.69 433 ILE A C 1
ATOM 2902 O O . ILE A 1 433 ? 92.519 107.512 114.905 1.00 104.66 433 ILE A O 1
ATOM 2907 N N . PRO A 1 434 ? 94.716 107.848 114.868 1.00 107.96 434 PRO A N 1
ATOM 2908 C CA . PRO A 1 434 ? 94.556 109.272 114.553 1.00 115.83 434 PRO A CA 1
ATOM 2909 C C . PRO A 1 434 ? 93.661 109.628 113.363 1.00 114.98 434 PRO A C 1
ATOM 2910 O O . PRO A 1 434 ? 92.929 110.618 113.426 1.00 136.27 434 PRO A O 1
ATOM 2914 N N . PHE A 1 435 ? 93.686 108.823 112.294 1.00 107.68 435 PHE A N 1
ATOM 2915 C CA . PHE A 1 435 ? 92.856 109.074 111.121 1.00 121.02 435 PHE A CA 1
ATOM 2916 C C . PHE A 1 435 ? 91.413 108.603 111.339 1.00 114.67 435 PHE A C 1
ATOM 2917 O O . PHE A 1 435 ? 90.491 109.125 110.715 1.00 119.97 435 PHE A O 1
ATOM 2925 N N . ILE A 1 436 ? 91.219 107.617 112.226 1.00 102.95 436 ILE A N 1
ATOM 2926 C CA . ILE A 1 436 ? 89.899 107.187 112.671 1.00 92.23 436 ILE A CA 1
ATOM 2927 C C . ILE A 1 436 ? 89.252 108.306 113.499 1.00 90.09 436 ILE A C 1
ATOM 2928 O O . ILE A 1 436 ? 88.120 108.695 113.205 1.00 105.41 436 ILE A O 1
ATOM 2933 N N . LEU A 1 437 ? 89.977 108.876 114.478 1.00 82.08 437 LEU A N 1
ATOM 2934 C CA . LEU A 1 437 ? 89.439 109.930 115.328 1.00 86.87 437 LEU A CA 1
ATOM 2935 C C . LEU A 1 437 ? 89.038 111.162 114.517 1.00 88.45 437 LEU A C 1
ATOM 2936 O O . LEU A 1 437 ? 88.018 111.780 114.828 1.00 90.57 437 LEU A O 1
ATOM 2941 N N . THR A 1 438 ? 89.845 111.541 113.515 1.00 91.24 438 THR A N 1
ATOM 2942 C CA . THR A 1 438 ? 89.575 112.733 112.720 1.00 87.92 438 THR A CA 1
ATOM 2943 C C . THR A 1 438 ? 88.234 112.605 111.991 1.00 84.67 438 THR A C 1
ATOM 2944 O O . THR A 1 438 ? 87.602 113.609 111.672 1.00 85.08 438 THR A O 1
ATOM 2948 N N . GLY A 1 439 ? 87.806 111.369 111.699 1.00 92.97 439 GLY A N 1
ATOM 2949 C CA . GLY A 1 439 ? 86.483 111.119 111.142 1.00 96.97 439 GLY A CA 1
ATOM 2950 C C . GLY A 1 439 ? 85.382 111.178 112.202 1.00 105.34 439 GLY A C 1
ATOM 2951 O O . GLY A 1 439 ? 84.337 111.765 111.956 1.00 128.91 439 GLY A O 1
ATOM 2952 N N . GLU A 1 440 ? 85.622 110.588 113.383 1.00 93.76 440 GLU A N 1
ATOM 2953 C CA . GLU A 1 440 ? 84.612 110.462 114.422 1.00 87.04 440 GLU A CA 1
ATOM 2954 C C . GLU A 1 440 ? 84.273 111.800 115.086 1.00 87.74 440 GLU A C 1
ATOM 2955 O O . GLU A 1 440 ? 83.188 111.935 115.651 1.00 88.10 440 GLU A O 1
ATOM 2961 N N . PHE A 1 441 ? 85.183 112.792 115.028 1.00 79.45 441 PHE A N 1
ATOM 2962 C CA . PHE A 1 441 ? 85.001 114.069 115.711 1.00 73.74 441 PHE A CA 1
ATOM 2963 C C . PHE A 1 441 ? 84.120 115.076 114.951 1.00 80.56 441 PHE A C 1
ATOM 2964 O O . PHE A 1 441 ? 83.540 115.967 115.578 1.00 77.21 441 PHE A O 1
ATOM 2972 N N . PHE A 1 442 ? 84.005 114.946 113.616 1.00 75.01 442 PHE A N 1
ATOM 2973 C CA . PHE A 1 442 ? 83.494 116.021 112.768 1.00 76.33 442 PHE A CA 1
ATOM 2974 C C . PHE A 1 442 ? 82.328 115.563 111.875 1.00 85.77 442 PHE A C 1
ATOM 2975 O O . PHE A 1 442 ? 82.291 114.428 111.414 1.00 109.70 442 PHE A O 1
ATOM 2983 N N . GLN A 1 443 ? 81.385 116.475 111.591 1.00 72.11 443 GLN A N 1
ATOM 2984 C CA . GLN A 1 443 ? 80.289 116.226 110.665 1.00 74.01 443 GLN A CA 1
ATOM 2985 C C . GLN A 1 443 ? 80.780 116.117 109.221 1.00 83.56 443 GLN A C 1
ATOM 2986 O O . GLN A 1 443 ? 81.853 116.595 108.895 1.00 98.99 443 GLN A O 1
ATOM 2992 N N . GLN A 1 444 ? 79.919 115.623 108.324 1.00 100.67 444 GLN A N 1
ATOM 2993 C CA . GLN A 1 444 ? 80.257 115.450 106.914 1.00 116.06 444 GLN A CA 1
ATOM 2994 C C . GLN A 1 444 ? 80.541 116.787 106.210 1.00 94.20 444 GLN A C 1
ATOM 2995 O O . GLN A 1 444 ? 81.245 116.798 105.197 1.00 85.65 444 GLN A O 1
ATOM 3001 N N . SER A 1 445 ? 80.025 117.905 106.746 1.00 84.79 445 SER A N 1
ATOM 3002 C CA . SER A 1 445 ? 80.296 119.236 106.212 1.00 93.12 445 SER A CA 1
ATOM 3003 C C . SER A 1 445 ? 81.662 119.781 106.638 1.00 86.43 445 SER A C 1
ATOM 3004 O O . SER A 1 445 ? 82.221 120.637 105.948 1.00 101.32 445 SER A O 1
ATOM 3007 N N . GLN A 1 446 ? 82.180 119.297 107.782 1.00 76.84 446 GLN A N 1
ATOM 3008 C CA . GLN A 1 446 ? 83.426 119.761 108.376 1.00 77.26 446 GLN A CA 1
ATOM 3009 C C . GLN A 1 446 ? 84.612 118.864 108.011 1.00 62.35 446 GLN A C 1
ATOM 3010 O O . GLN A 1 446 ? 85.768 119.298 108.037 1.00 65.24 446 GLN A O 1
ATOM 3016 N N . ARG A 1 447 ? 84.323 117.617 107.639 1.00 58.85 447 ARG A N 1
ATOM 3017 C CA . ARG A 1 447 ? 85.306 116.551 107.551 1.00 66.04 447 ARG A CA 1
ATOM 3018 C C . ARG A 1 447 ? 86.313 116.826 106.441 1.00 68.94 447 ARG A C 1
ATOM 3019 O O . ARG A 1 447 ? 87.490 116.537 106.634 1.00 88.21 447 ARG A O 1
ATOM 3027 N N . PRO A 1 448 ? 85.944 117.369 105.254 1.00 82.52 448 PRO A N 1
ATOM 3028 C CA . PRO A 1 448 ? 86.928 117.746 104.237 1.00 82.27 448 PRO A CA 1
ATOM 3029 C C . PRO A 1 448 ? 87.989 118.727 104.722 1.00 78.16 448 PRO A C 1
ATOM 3030 O O . PRO A 1 448 ? 89.158 118.555 104.396 1.00 87.87 448 PRO A O 1
ATOM 3034 N N . ALA A 1 449 ? 87.596 119.730 105.514 1.00 77.35 449 ALA A N 1
ATOM 3035 C CA . ALA A 1 449 ? 88.521 120.730 106.017 1.00 71.60 449 ALA A CA 1
ATOM 3036 C C . ALA A 1 449 ? 89.377 120.163 107.145 1.00 66.41 449 ALA A C 1
ATOM 3037 O O . ALA A 1 449 ? 90.557 120.490 107.234 1.00 83.57 449 ALA A O 1
ATOM 3039 N N . ALA A 1 450 ? 88.807 119.309 107.999 1.00 68.89 450 ALA A N 1
ATOM 3040 C CA . ALA A 1 450 ? 89.545 118.729 109.114 1.00 72.85 450 ALA A CA 1
ATOM 3041 C C . ALA A 1 450 ? 90.741 117.914 108.624 1.00 64.41 450 ALA A C 1
ATOM 3042 O O . ALA A 1 450 ? 91.795 117.942 109.253 1.00 82.49 450 ALA A O 1
ATOM 3044 N N . PHE A 1 451 ? 90.607 117.197 107.505 1.00 60.09 451 PHE A N 1
ATOM 3045 C CA . PHE A 1 451 ? 91.679 116.370 106.977 1.00 61.11 451 PHE A CA 1
ATOM 3046 C C . PHE A 1 451 ? 92.747 117.189 106.242 1.00 72.64 451 PHE A C 1
ATOM 3047 O O . PHE A 1 451 ? 93.865 116.694 106.075 1.00 79.64 451 PHE A O 1
ATOM 3055 N N . ILE A 1 452 ? 92.456 118.437 105.834 1.00 69.51 452 ILE A N 1
ATOM 3056 C CA . ILE A 1 452 ? 93.491 119.340 105.334 1.00 67.14 452 ILE A CA 1
ATOM 3057 C C . ILE A 1 452 ? 94.372 119.800 106.503 1.00 68.56 452 ILE A C 1
ATOM 3058 O O . ILE A 1 452 ? 95.591 119.773 106.382 1.00 76.86 452 ILE A O 1
ATOM 3063 N N . ILE A 1 453 ? 93.774 120.192 107.639 1.00 59.63 453 ILE A N 1
ATOM 3064 C CA . ILE A 1 453 ? 94.511 120.545 108.836 1.00 54.80 453 ILE A CA 1
ATOM 3065 C C . ILE A 1 453 ? 95.350 119.350 109.281 1.00 55.59 453 ILE A C 1
ATOM 3066 O O . ILE A 1 453 ? 96.557 119.478 109.455 1.00 58.52 453 ILE A O 1
ATOM 3071 N N . ALA A 1 454 ? 94.713 118.196 109.492 1.00 58.55 454 ALA A N 1
ATOM 3072 C CA . ALA A 1 454 ? 95.379 116.989 109.963 1.00 60.66 454 ALA A CA 1
ATOM 3073 C C . ALA A 1 454 ? 96.532 116.573 109.041 1.00 67.98 454 ALA A C 1
ATOM 3074 O O . ALA A 1 454 ? 97.611 116.239 109.523 1.00 76.10 454 ALA A O 1
ATOM 3076 N N . GLY A 1 455 ? 96.322 116.602 107.718 1.00 62.38 455 GLY A N 1
ATOM 3077 C CA . GLY A 1 455 ? 97.353 116.256 106.751 1.00 67.43 455 GLY A CA 1
ATOM 3078 C C . GLY A 1 455 ? 98.508 117.260 106.693 1.00 64.47 455 GLY A C 1
ATOM 3079 O O . GLY A 1 455 ? 99.660 116.862 106.614 1.00 68.05 455 GLY A O 1
ATOM 3080 N N . THR A 1 456 ? 98.219 118.561 106.786 1.00 61.81 456 THR A N 1
ATOM 3081 C CA . THR A 1 456 ? 99.263 119.574 106.820 1.00 63.58 456 THR A CA 1
ATOM 3082 C C . THR A 1 456 ? 100.172 119.378 108.032 1.00 63.24 456 THR A C 1
ATOM 3083 O O . THR A 1 456 ? 101.391 119.398 107.887 1.00 70.34 456 THR A O 1
ATOM 3087 N N . VAL A 1 457 ? 99.585 119.189 109.223 1.00 65.43 457 VAL A N 1
ATOM 3088 C CA . VAL A 1 457 ? 100.339 119.027 110.461 1.00 62.03 457 VAL A CA 1
ATOM 3089 C C . VAL A 1 457 ? 101.159 117.733 110.440 1.00 56.58 457 VAL A C 1
ATOM 3090 O O . VAL A 1 457 ? 102.244 117.680 111.013 1.00 64.47 457 VAL A O 1
ATOM 3094 N N . ASN A 1 458 ? 100.652 116.700 109.766 1.00 55.94 458 ASN A N 1
ATOM 3095 C CA . ASN A 1 458 ? 101.341 115.430 109.590 1.00 59.64 458 ASN A CA 1
ATOM 3096 C C . ASN A 1 458 ? 102.646 115.596 108.803 1.00 56.22 458 ASN A C 1
ATOM 3097 O O . ASN A 1 458 ? 103.717 115.252 109.294 1.00 56.56 458 ASN A O 1
ATOM 3102 N N . TRP A 1 459 ? 102.579 116.171 107.593 1.00 55.74 459 TRP A N 1
ATOM 3103 C CA . TRP A 1 459 ? 103.743 116.304 106.735 1.00 51.13 459 TRP A CA 1
ATOM 3104 C C . TRP A 1 459 ? 104.768 117.316 107.270 1.00 53.99 459 TRP A C 1
ATOM 3105 O O . TRP A 1 459 ? 105.963 117.079 107.161 1.00 59.06 459 TRP A O 1
ATOM 3116 N N . LEU A 1 460 ? 104.323 118.429 107.869 1.00 50.35 460 LEU A N 1
ATOM 3117 C CA . LEU A 1 460 ? 105.241 119.386 108.456 1.00 54.54 460 LEU A CA 1
ATOM 3118 C C . LEU A 1 460 ? 105.979 118.794 109.666 1.00 57.91 460 LEU A C 1
ATOM 3119 O O . LEU A 1 460 ? 107.085 119.239 109.982 1.00 69.75 460 LEU A O 1
ATOM 3124 N N . SER A 1 461 ? 105.362 117.854 110.385 1.00 59.64 461 SER A N 1
ATOM 3125 C CA . SER A 1 461 ? 105.992 117.218 111.526 1.00 63.92 461 SER A CA 1
ATOM 3126 C C . SER A 1 461 ? 106.991 116.155 111.077 1.00 67.00 461 SER A C 1
ATOM 3127 O O . SER A 1 461 ? 108.025 115.980 111.719 1.00 77.76 461 SER A O 1
ATOM 3130 N N . ASN A 1 462 ? 106.670 115.423 110.008 1.00 65.83 462 ASN A N 1
ATOM 3131 C CA . ASN A 1 462 ? 107.567 114.433 109.426 1.00 66.32 462 ASN A CA 1
ATOM 3132 C C . ASN A 1 462 ? 108.838 115.103 108.878 1.00 64.78 462 ASN A C 1
ATOM 3133 O O . ASN A 1 462 ? 109.942 114.584 109.041 1.00 66.72 462 ASN A O 1
ATOM 3138 N N . PHE A 1 463 ? 108.686 116.265 108.241 1.00 61.23 463 PHE A N 1
ATOM 3139 C CA . PHE A 1 463 ? 109.804 117.077 107.790 1.00 53.70 463 PHE A CA 1
ATOM 3140 C C . PHE A 1 463 ? 110.723 117.450 108.957 1.00 56.15 463 PHE A C 1
ATOM 3141 O O . PHE A 1 463 ? 111.930 117.276 108.863 1.00 70.90 463 PHE A O 1
ATOM 3149 N N . ALA A 1 464 ? 110.181 117.964 110.066 1.00 60.64 464 ALA A N 1
ATOM 3150 C CA . ALA A 1 464 ? 110.984 118.421 111.193 1.00 60.11 464 ALA A CA 1
ATOM 3151 C C . ALA A 1 464 ? 111.786 117.281 111.831 1.00 64.29 464 ALA A C 1
ATOM 3152 O O . ALA A 1 464 ? 112.950 117.480 112.181 1.00 80.77 464 ALA A O 1
ATOM 3154 N N . VAL A 1 465 ? 111.201 116.086 111.961 1.00 63.46 465 VAL A N 1
ATOM 3155 C CA . VAL A 1 465 ? 111.912 114.938 112.511 1.00 75.38 465 VAL A CA 1
ATOM 3156 C C . VAL A 1 465 ? 113.030 114.514 111.561 1.00 62.90 465 VAL A C 1
ATOM 3157 O O . VAL A 1 465 ? 114.144 114.265 111.993 1.00 74.92 465 VAL A O 1
ATOM 3161 N N . GLY A 1 466 ? 112.734 114.384 110.267 1.00 71.20 466 GLY A N 1
ATOM 3162 C CA . GLY A 1 466 ? 113.733 114.021 109.275 1.00 70.80 466 GLY A CA 1
ATOM 3163 C C . GLY A 1 466 ? 114.901 115.004 109.219 1.00 64.21 466 GLY A C 1
ATOM 3164 O O . GLY A 1 466 ? 116.029 114.578 108.989 1.00 67.47 466 GLY A O 1
ATOM 3165 N N . LEU A 1 467 ? 114.625 116.308 109.385 1.00 62.53 467 LEU A N 1
ATOM 3166 C CA . LEU A 1 467 ? 115.626 117.357 109.272 1.00 59.24 467 LEU A CA 1
ATOM 3167 C C . LEU A 1 467 ? 116.470 117.493 110.544 1.00 61.97 467 LEU A C 1
ATOM 3168 O O . LEU A 1 467 ? 117.675 117.700 110.448 1.00 72.42 467 LEU A O 1
ATOM 3173 N N . LEU A 1 468 ? 115.860 117.439 111.734 1.00 67.46 468 LEU A N 1
ATOM 3174 C CA . LEU A 1 468 ? 116.549 117.816 112.964 1.00 61.14 468 LEU A CA 1
ATOM 3175 C C . LEU A 1 468 ? 117.214 116.637 113.691 1.00 61.59 468 LEU A C 1
ATOM 3176 O O . LEU A 1 468 ? 118.128 116.876 114.474 1.00 58.55 468 LEU A O 1
ATOM 3181 N N . PHE A 1 469 ? 116.820 115.382 113.435 1.00 60.26 469 PHE A N 1
ATOM 3182 C CA . PHE A 1 469 ? 117.281 114.262 114.250 1.00 54.63 469 PHE A CA 1
ATOM 3183 C C . PHE A 1 469 ? 118.810 114.162 114.247 1.00 54.50 469 PHE A C 1
ATOM 3184 O O . PHE A 1 469 ? 119.398 113.985 115.313 1.00 53.53 469 PHE A O 1
ATOM 3192 N N . PRO A 1 470 ? 119.537 114.257 113.099 1.00 58.55 470 PRO A N 1
ATOM 3193 C CA . PRO A 1 470 ? 121.003 114.230 113.115 1.00 61.30 470 PRO A CA 1
ATOM 3194 C C . PRO A 1 470 ? 121.694 115.309 113.949 1.00 67.57 470 PRO A C 1
ATOM 3195 O O . PRO A 1 470 ? 122.838 115.106 114.363 1.00 75.50 470 PRO A O 1
ATOM 3199 N N . PHE A 1 471 ? 121.004 116.430 114.218 1.00 65.03 471 PHE A N 1
ATOM 3200 C CA . PHE A 1 471 ? 121.536 117.501 115.051 1.00 71.70 471 PHE A CA 1
ATOM 3201 C C . PHE A 1 471 ? 121.241 117.260 116.529 1.00 70.89 471 PHE A C 1
ATOM 3202 O O . PHE A 1 471 ? 122.024 117.677 117.385 1.00 82.87 471 PHE A O 1
ATOM 3210 N N . ILE A 1 472 ? 120.126 116.584 116.826 1.00 72.24 472 ILE A N 1
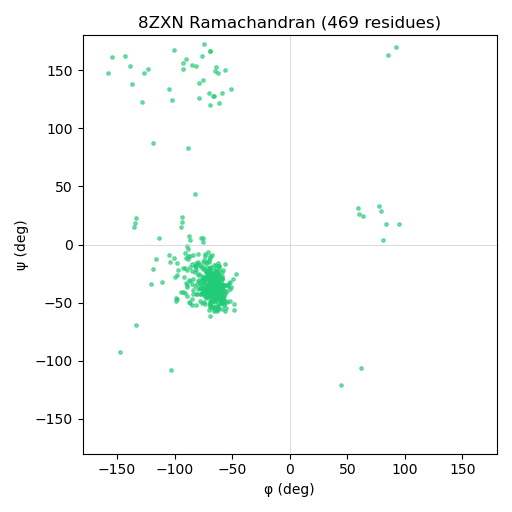ATOM 3211 C CA . ILE A 1 472 ? 119.810 116.153 118.186 1.00 66.98 472 ILE A CA 1
ATOM 3212 C C . ILE A 1 472 ? 120.795 115.057 118.606 1.00 70.52 472 ILE A C 1
ATOM 3213 O O . ILE A 1 472 ? 121.297 115.102 119.721 1.00 83.86 472 ILE A O 1
ATOM 3218 N N . GLN A 1 473 ? 121.101 114.095 117.718 1.00 71.50 473 GLN A N 1
ATOM 3219 C CA . GLN A 1 473 ? 122.122 113.081 117.958 1.00 73.52 473 GLN A CA 1
ATOM 3220 C C . GLN A 1 473 ? 123.511 113.685 118.181 1.00 84.81 473 GLN A C 1
ATOM 3221 O O . GLN A 1 473 ? 124.303 113.137 118.938 1.00 90.44 473 GLN A O 1
ATOM 3227 N N . LYS A 1 474 ? 123.834 114.773 117.473 1.00 94.32 474 LYS A N 1
ATOM 3228 C CA . LYS A 1 474 ? 125.116 115.436 117.623 1.00 103.82 474 LYS A CA 1
ATOM 3229 C C . LYS A 1 474 ? 125.204 116.099 119.001 1.00 94.60 474 LYS A C 1
ATOM 3230 O O . LYS A 1 474 ? 126.242 116.024 119.657 1.00 93.49 474 LYS A O 1
ATOM 3236 N N . SER A 1 475 ? 124.117 116.771 119.415 1.00 93.93 475 SER A N 1
ATOM 3237 C CA . SER A 1 475 ? 124.111 117.666 120.563 1.00 97.80 475 SER A CA 1
ATOM 3238 C C . SER A 1 475 ? 123.968 116.916 121.886 1.00 87.57 475 SER A C 1
ATOM 3239 O O . SER A 1 475 ? 124.739 117.165 122.813 1.00 109.44 475 SER A O 1
ATOM 3242 N N . LEU A 1 476 ? 122.957 116.047 121.987 1.00 87.41 476 LEU A N 1
ATOM 3243 C CA . LEU A 1 476 ? 122.659 115.320 123.216 1.00 84.52 476 LEU A CA 1
ATOM 3244 C C . LEU A 1 476 ? 123.404 113.982 123.283 1.00 90.59 476 LEU A C 1
ATOM 3245 O O . LEU A 1 476 ? 123.378 113.340 124.326 1.00 95.85 476 LEU A O 1
ATOM 3250 N N . ASP A 1 477 ? 124.000 113.551 122.168 1.00 93.04 477 ASP A N 1
ATOM 3251 C CA . ASP A 1 477 ? 124.784 112.329 122.105 1.00 94.15 477 ASP A CA 1
ATOM 3252 C C . ASP A 1 477 ? 123.905 111.132 122.443 1.00 79.40 477 ASP A C 1
ATOM 3253 O O . ASP A 1 477 ? 123.082 110.712 121.620 1.00 83.37 477 ASP A O 1
ATOM 3258 N N . THR A 1 478 ? 124.082 110.573 123.645 1.00 94.33 478 THR A N 1
ATOM 3259 C CA . THR A 1 478 ? 123.425 109.330 124.041 1.00 93.00 478 THR A CA 1
ATOM 3260 C C . THR A 1 478 ? 122.016 109.567 124.596 1.00 77.38 478 THR A C 1
ATOM 3261 O O . THR A 1 478 ? 121.223 108.636 124.662 1.00 82.64 478 THR A O 1
ATOM 3265 N N . TYR A 1 479 ? 121.690 110.818 124.974 1.00 78.30 479 TYR A N 1
ATOM 3266 C CA . TYR A 1 479 ? 120.390 111.148 125.538 1.00 72.20 479 TYR A CA 1
ATOM 3267 C C . TYR A 1 479 ? 119.396 111.645 124.484 1.00 69.50 479 TYR A C 1
ATOM 3268 O O . TYR A 1 479 ? 118.349 112.169 124.840 1.00 78.91 479 TYR A O 1
ATOM 3277 N N . CYS A 1 480 ? 119.681 111.437 123.199 1.00 79.48 480 CYS A N 1
ATOM 3278 C CA . CYS A 1 480 ? 118.881 112.007 122.120 1.00 77.64 480 CYS A CA 1
ATOM 3279 C C . CYS A 1 480 ? 117.449 111.483 122.149 1.00 75.69 480 CYS A C 1
ATOM 3280 O O . CYS A 1 480 ? 116.546 112.162 121.655 1.00 90.92 480 CYS A O 1
ATOM 3283 N N . PHE A 1 481 ? 117.214 110.295 122.729 1.00 80.02 481 PHE A N 1
ATOM 3284 C CA . PHE A 1 481 ? 115.868 109.727 122.744 1.00 76.22 481 PHE A CA 1
ATOM 3285 C C . PHE A 1 481 ? 115.021 110.276 123.902 1.00 69.72 481 PHE A C 1
ATOM 3286 O O . PHE A 1 481 ? 113.817 110.048 123.908 1.00 80.72 481 PHE A O 1
ATOM 3294 N N . LEU A 1 482 ? 115.594 111.030 124.850 1.00 57.64 482 LEU A N 1
ATOM 3295 C CA . LEU A 1 482 ? 114.779 111.655 125.879 1.00 58.56 482 LEU A CA 1
ATOM 3296 C C . LEU A 1 482 ? 113.887 112.756 125.293 1.00 61.89 482 LEU A C 1
ATOM 3297 O O . LEU A 1 482 ? 112.896 113.135 125.921 1.00 78.57 482 LEU A O 1
ATOM 3302 N N . VAL A 1 483 ? 114.213 113.266 124.103 1.00 61.40 483 VAL A N 1
ATOM 3303 C CA . VAL A 1 483 ? 113.355 114.210 123.401 1.00 68.71 483 VAL A CA 1
ATOM 3304 C C . VAL A 1 483 ? 112.046 113.516 123.020 1.00 63.77 483 VAL A C 1
ATOM 3305 O O . VAL A 1 483 ? 110.970 114.026 123.316 1.00 82.73 483 VAL A O 1
ATOM 3309 N N . PHE A 1 484 ? 112.135 112.332 122.408 1.00 67.18 484 PHE A N 1
ATOM 3310 C CA . PHE A 1 484 ? 110.969 111.589 121.960 1.00 71.88 484 PHE A CA 1
ATOM 3311 C C . PHE A 1 484 ? 110.205 110.950 123.128 1.00 70.25 484 PHE A C 1
ATOM 3312 O O . PHE A 1 484 ? 108.986 110.803 123.050 1.00 78.16 484 PHE A O 1
ATOM 3320 N N . ALA A 1 485 ? 110.894 110.593 124.217 1.00 61.09 485 ALA A N 1
ATOM 3321 C CA . ALA A 1 485 ? 110.231 110.216 125.455 1.00 62.91 485 ALA A CA 1
ATOM 3322 C C . ALA A 1 485 ? 109.364 111.358 125.973 1.00 69.74 485 ALA A C 1
ATOM 3323 O O . ALA A 1 485 ? 108.220 111.133 126.370 1.00 80.78 485 ALA A O 1
ATOM 3325 N N . THR A 1 486 ? 109.900 112.589 125.980 1.00 83.68 486 THR A N 1
ATOM 3326 C CA . THR A 1 486 ? 109.188 113.754 126.498 1.00 76.69 486 THR A CA 1
ATOM 3327 C C . THR A 1 486 ? 107.965 114.081 125.647 1.00 72.90 486 THR A C 1
ATOM 3328 O O . THR A 1 486 ? 106.924 114.436 126.197 1.00 102.86 486 THR A O 1
ATOM 3332 N N . ILE A 1 487 ? 108.073 113.923 124.327 1.00 72.78 487 ILE A N 1
ATOM 3333 C CA . ILE A 1 487 ? 106.966 114.177 123.409 1.00 80.76 487 ILE A CA 1
ATOM 3334 C C . ILE A 1 487 ? 105.882 113.096 123.535 1.00 75.66 487 ILE A C 1
ATOM 3335 O O . ILE A 1 487 ? 104.700 113.429 123.571 1.00 70.18 487 ILE A O 1
ATOM 3340 N N . CYS A 1 488 ? 106.268 111.817 123.646 1.00 78.06 488 CYS A N 1
ATOM 3341 C CA . CYS A 1 488 ? 105.302 110.743 123.829 1.00 74.81 488 CYS A CA 1
ATOM 3342 C C . CYS A 1 488 ? 104.529 110.899 125.139 1.00 68.51 488 CYS A C 1
ATOM 3343 O O . CYS A 1 488 ? 103.310 110.765 125.150 1.00 87.33 488 CYS A O 1
ATOM 3346 N N . ILE A 1 489 ? 105.219 111.205 126.241 1.00 65.35 489 ILE A N 1
ATOM 3347 C CA . ILE A 1 489 ? 104.567 111.316 127.532 1.00 69.85 489 ILE A CA 1
ATOM 3348 C C . ILE A 1 489 ? 103.720 112.590 127.585 1.00 83.83 489 ILE A C 1
ATOM 3349 O O . ILE A 1 489 ? 102.628 112.572 128.150 1.00 97.57 489 ILE A O 1
ATOM 3354 N N . THR A 1 490 ? 104.172 113.699 126.980 1.00 82.03 490 THR A N 1
ATOM 3355 C CA . THR A 1 490 ? 103.384 114.928 126.956 1.00 81.93 490 THR A CA 1
ATOM 3356 C C . THR A 1 490 ? 102.116 114.766 126.115 1.00 81.82 490 THR A C 1
ATOM 3357 O O . THR A 1 490 ? 101.064 115.297 126.478 1.00 101.53 490 THR A O 1
ATOM 3361 N N . GLY A 1 491 ? 102.215 114.032 125.000 1.00 78.38 491 GLY A N 1
ATOM 3362 C CA . GLY A 1 491 ? 101.059 113.682 124.189 1.00 74.39 491 GLY A CA 1
ATOM 3363 C C . GLY A 1 491 ? 100.079 112.772 124.934 1.00 83.40 491 GLY A C 1
ATOM 3364 O O . GLY A 1 491 ? 98.882 112.997 124.892 1.00 89.31 491 GLY A O 1
ATOM 3365 N N . ALA A 1 492 ? 100.588 111.736 125.611 1.00 82.68 492 ALA A N 1
ATOM 3366 C CA . ALA A 1 492 ? 99.769 110.798 126.358 1.00 69.88 492 ALA A CA 1
ATOM 3367 C C . ALA A 1 492 ? 99.028 111.496 127.492 1.00 65.46 492 ALA A C 1
ATOM 3368 O O . ALA A 1 492 ? 97.865 111.189 127.738 1.00 82.52 492 ALA A O 1
ATOM 3370 N N . ILE A 1 493 ? 99.685 112.393 128.236 1.00 65.56 493 ILE A N 1
ATOM 3371 C CA . ILE A 1 493 ? 99.048 113.078 129.354 1.00 70.36 493 ILE A CA 1
ATOM 3372 C C . ILE A 1 493 ? 97.946 114.014 128.839 1.00 70.12 493 ILE A C 1
ATOM 3373 O O . ILE A 1 493 ? 96.882 114.073 129.442 1.00 73.83 493 ILE A O 1
ATOM 3378 N N . TYR A 1 494 ? 98.169 114.719 127.723 1.00 63.24 494 TYR A N 1
ATOM 3379 C CA . TYR A 1 494 ? 97.127 115.527 127.099 1.00 66.25 494 TYR A CA 1
ATOM 3380 C C . TYR A 1 494 ? 95.883 114.679 126.793 1.00 65.04 494 TYR A C 1
ATOM 3381 O O . TYR A 1 494 ? 94.783 115.011 127.216 1.00 71.08 494 TYR A O 1
ATOM 3390 N N . LEU A 1 495 ? 96.049 113.569 126.065 1.00 62.78 495 LEU A N 1
ATOM 3391 C CA . LEU A 1 495 ? 94.933 112.739 125.645 1.00 56.03 495 LEU A CA 1
ATOM 3392 C C . LEU A 1 495 ? 94.215 112.104 126.839 1.00 64.56 495 LEU A C 1
ATOM 3393 O O . LEU A 1 495 ? 93.012 111.923 126.769 1.00 84.92 495 LEU A O 1
ATOM 3398 N N . TYR A 1 496 ? 94.898 111.811 127.947 1.00 61.57 496 TYR A N 1
ATOM 3399 C CA . TYR A 1 496 ? 94.226 111.293 129.124 1.00 59.48 496 TYR A CA 1
ATOM 3400 C C . TYR A 1 496 ? 93.196 112.295 129.658 1.00 65.76 496 TYR A C 1
ATOM 3401 O O . TYR A 1 496 ? 92.103 111.896 130.066 1.00 81.22 496 TYR A O 1
ATOM 3410 N N . PHE A 1 497 ? 93.515 113.597 129.648 1.00 68.60 497 PHE A N 1
ATOM 3411 C CA . PHE A 1 497 ? 92.637 114.627 130.199 1.00 80.84 497 PHE A CA 1
ATOM 3412 C C . PHE A 1 497 ? 91.566 115.122 129.219 1.00 79.87 497 PHE A C 1
ATOM 3413 O O . PHE A 1 497 ? 90.463 115.437 129.662 1.00 87.54 497 PHE A O 1
ATOM 3421 N N . VAL A 1 498 ? 91.859 115.193 127.904 1.00 73.23 498 VAL A N 1
ATOM 3422 C CA . VAL A 1 498 ? 90.944 115.822 126.957 1.00 73.47 498 VAL A CA 1
ATOM 3423 C C . VAL A 1 498 ? 90.074 114.795 126.222 1.00 81.82 498 VAL A C 1
ATOM 3424 O O . VAL A 1 498 ? 88.864 115.012 126.106 1.00 101.91 498 VAL A O 1
ATOM 3428 N N . LEU A 1 499 ? 90.664 113.707 125.711 1.00 67.68 499 LEU A N 1
ATOM 3429 C CA . LEU A 1 499 ? 90.028 112.865 124.699 1.00 69.39 499 LEU A CA 1
ATOM 3430 C C . LEU A 1 499 ? 88.831 112.101 125.271 1.00 80.95 499 LEU A C 1
ATOM 3431 O O . LEU A 1 499 ? 88.991 111.308 126.197 1.00 98.15 499 LEU A O 1
ATOM 3436 N N . PRO A 1 500 ? 87.590 112.277 124.738 1.00 85.64 500 PRO A N 1
ATOM 3437 C CA . PRO A 1 500 ? 86.452 111.464 125.164 1.00 88.32 500 PRO A CA 1
ATOM 3438 C C . PRO A 1 500 ? 86.439 110.114 124.460 1.00 91.15 500 PRO A C 1
ATOM 3439 O O . PRO A 1 500 ? 86.962 109.988 123.356 1.00 91.57 500 PRO A O 1
ATOM 3443 N N . GLU A 1 501 ? 85.827 109.113 125.113 1.00 94.31 501 GLU A N 1
ATOM 3444 C CA . GLU A 1 501 ? 85.683 107.786 124.536 1.00 95.36 501 GLU A CA 1
ATOM 3445 C C . GLU A 1 501 ? 84.750 107.849 123.329 1.00 93.35 501 GLU A C 1
ATOM 3446 O O . GLU A 1 501 ? 83.629 108.342 123.452 1.00 101.50 501 GLU A O 1
ATOM 3452 N N . THR A 1 502 ? 85.200 107.318 122.178 1.00 95.35 502 THR A N 1
ATOM 3453 C CA . THR A 1 502 ? 84.451 107.419 120.929 1.00 100.72 502 THR A CA 1
ATOM 3454 C C . THR A 1 502 ? 83.990 106.063 120.390 1.00 105.08 502 THR A C 1
ATOM 3455 O O . THR A 1 502 ? 83.158 106.040 119.489 1.00 114.03 502 THR A O 1
ATOM 3459 N N . LYS A 1 503 ? 84.486 104.933 120.917 1.00 126.24 503 LYS A N 1
ATOM 3460 C CA . LYS A 1 503 ? 84.112 103.630 120.374 1.00 126.36 503 LYS A CA 1
ATOM 3461 C C . LYS A 1 503 ? 82.620 103.368 120.605 1.00 141.20 503 LYS A C 1
ATOM 3462 O O . LYS A 1 503 ? 82.144 103.487 121.735 1.00 143.19 503 LYS A O 1
ATOM 3468 N N . ASN A 1 504 ? 81.906 103.010 119.518 1.00 142.60 504 ASN A N 1
ATOM 3469 C CA . ASN A 1 504 ? 80.481 102.692 119.513 1.00 140.54 504 ASN A CA 1
ATOM 3470 C C . ASN A 1 504 ? 79.611 103.890 119.911 1.00 127.90 504 ASN A C 1
ATOM 3471 O O . ASN A 1 504 ? 78.470 103.690 120.333 1.00 133.67 504 ASN A O 1
ATOM 3476 N N . ARG A 1 505 ? 80.099 105.131 119.719 1.00 116.07 505 ARG A N 1
ATOM 3477 C CA . ARG A 1 505 ? 79.363 106.316 120.144 1.00 113.15 505 ARG A CA 1
ATOM 3478 C C . ARG A 1 505 ? 79.102 107.275 118.977 1.00 125.38 505 ARG A C 1
ATOM 3479 O O . ARG A 1 505 ? 79.871 107.362 118.016 1.00 135.98 505 ARG A O 1
ATOM 3487 N N . THR A 1 506 ? 77.990 108.018 119.101 1.00 116.24 506 THR A N 1
ATOM 3488 C CA . THR A 1 506 ? 77.460 108.866 118.043 1.00 126.01 506 THR A CA 1
ATOM 3489 C C . THR A 1 506 ? 78.038 110.281 118.123 1.00 114.52 506 THR A C 1
ATOM 3490 O O . THR A 1 506 ? 78.490 110.704 119.184 1.00 109.91 506 THR A O 1
ATOM 3494 N N . TYR A 1 507 ? 77.983 111.026 117.005 1.00 100.71 507 TYR A N 1
ATOM 3495 C CA . TYR A 1 507 ? 78.447 112.406 116.967 1.00 97.95 507 TYR A CA 1
ATOM 3496 C C . TYR A 1 507 ? 77.702 113.247 118.005 1.00 90.19 507 TYR A C 1
ATOM 3497 O O . TYR A 1 507 ? 78.276 114.159 118.602 1.00 111.07 507 TYR A O 1
ATOM 3506 N N . ALA A 1 508 ? 76.418 112.937 118.224 1.00 99.96 508 ALA A N 1
ATOM 3507 C CA . ALA A 1 508 ? 75.571 113.650 119.179 1.00 114.73 508 ALA A CA 1
ATOM 3508 C C . ALA A 1 508 ? 76.062 113.504 120.626 1.00 113.18 508 ALA A C 1
ATOM 3509 O O . ALA A 1 508 ? 75.792 114.378 121.443 1.00 120.18 508 ALA A O 1
ATOM 3511 N N . GLU A 1 509 ? 76.762 112.404 120.948 1.00 116.05 509 GLU A N 1
ATOM 3512 C CA . GLU A 1 509 ? 77.320 112.178 122.276 1.00 118.81 509 GLU A CA 1
ATOM 3513 C C . GLU A 1 509 ? 78.748 112.714 122.383 1.00 100.25 509 GLU A C 1
ATOM 3514 O O . GLU A 1 509 ? 79.108 113.299 123.399 1.00 104.07 509 GLU A O 1
ATOM 3520 N N . ILE A 1 510 ? 79.570 112.498 121.345 1.00 98.63 510 ILE A N 1
ATOM 3521 C CA . ILE A 1 510 ? 80.969 112.907 121.349 1.00 84.67 510 ILE A CA 1
ATOM 3522 C C . ILE A 1 510 ? 81.069 114.436 121.362 1.00 86.87 510 ILE A C 1
ATOM 3523 O O . ILE A 1 510 ? 81.857 114.989 122.129 1.00 95.99 510 ILE A O 1
ATOM 3528 N N . SER A 1 511 ? 80.255 115.129 120.552 1.00 85.22 511 SER A N 1
ATOM 3529 C CA . SER A 1 511 ? 80.260 116.584 120.531 1.00 100.84 511 SER A CA 1
ATOM 3530 C C . SER A 1 511 ? 79.765 117.161 121.861 1.00 98.92 511 SER A C 1
ATOM 3531 O O . SER A 1 511 ? 80.245 118.212 122.296 1.00 114.00 511 SER A O 1
ATOM 3534 N N . GLN A 1 512 ? 78.835 116.467 122.524 1.00 98.34 512 GLN A N 1
ATOM 3535 C CA . GLN A 1 512 ? 78.353 116.883 123.835 1.00 110.30 512 GLN A CA 1
ATOM 3536 C C . GLN A 1 512 ? 79.440 116.680 124.894 1.00 103.98 512 GLN A C 1
ATOM 3537 O O . GLN A 1 512 ? 79.556 117.506 125.797 1.00 126.66 512 GLN A O 1
ATOM 3543 N N . ALA A 1 513 ? 80.277 115.638 124.765 1.00 102.71 513 ALA A N 1
ATOM 3544 C CA . ALA A 1 513 ? 81.396 115.413 125.678 1.00 102.48 513 ALA A CA 1
ATOM 3545 C C . ALA A 1 513 ? 82.456 116.518 125.572 1.00 116.91 513 ALA A C 1
ATOM 3546 O O . ALA A 1 513 ? 82.994 116.941 126.590 1.00 130.74 513 ALA A O 1
ATOM 3548 N N . PHE A 1 514 ? 82.763 116.991 124.352 1.00 109.89 514 PHE A N 1
ATOM 3549 C CA . PHE A 1 514 ? 83.664 118.123 124.158 1.00 91.74 514 PHE A CA 1
ATOM 3550 C C . PHE A 1 514 ? 83.037 119.452 124.600 1.00 88.12 514 PHE A C 1
ATOM 3551 O O . PHE A 1 514 ? 83.774 120.356 124.988 1.00 97.57 514 PHE A O 1
ATOM 3559 N N . SER A 1 515 ? 81.699 119.573 124.578 1.00 96.96 515 SER A N 1
ATOM 3560 C CA . SER A 1 515 ? 81.017 120.848 124.803 1.00 110.38 515 SER A CA 1
ATOM 3561 C C . SER A 1 515 ? 81.294 121.436 126.193 1.00 119.46 515 SER A C 1
ATOM 3562 O O . SER A 1 515 ? 81.141 122.644 126.382 1.00 126.23 515 SER A O 1
ATOM 3565 N N . LYS A 1 516 ? 81.722 120.605 127.157 1.00 118.74 516 LYS A N 1
ATOM 3566 C CA . LYS A 1 516 ? 82.029 121.062 128.504 1.00 141.87 516 LYS A CA 1
ATOM 3567 C C . LYS A 1 516 ? 83.238 122.005 128.540 1.00 131.17 516 LYS A C 1
ATOM 3568 O O . LYS A 1 516 ? 83.390 122.756 129.506 1.00 138.56 516 LYS A O 1
ATOM 3574 N N . ARG A 1 517 ? 84.107 121.955 127.512 1.00 115.71 517 ARG A N 1
ATOM 3575 C CA . ARG A 1 517 ? 85.311 122.780 127.465 1.00 104.26 517 ARG A CA 1
ATOM 3576 C C . ARG A 1 517 ? 85.323 123.739 126.266 1.00 104.51 517 ARG A C 1
ATOM 3577 O O . ARG A 1 517 ? 86.015 124.758 126.314 1.00 113.23 517 ARG A O 1
ATOM 3585 N N . ASN A 1 518 ? 84.546 123.457 125.207 1.00 101.32 518 ASN A N 1
ATOM 3586 C CA . ASN A 1 518 ? 84.308 124.418 124.136 1.00 87.28 518 ASN A CA 1
ATOM 3587 C C . ASN A 1 518 ? 83.526 125.623 124.666 1.00 101.83 518 ASN A C 1
ATOM 3588 O O . ASN A 1 518 ? 83.762 126.742 124.204 1.00 127.06 518 ASN A O 1
ATOM 3593 N N . LYS A 1 519 ? 82.575 125.380 125.587 1.00 115.93 519 LYS A N 1
ATOM 3594 C CA . LYS A 1 519 ? 81.716 126.395 126.197 1.00 151.84 519 LYS A CA 1
ATOM 3595 C C . LYS A 1 519 ? 80.874 127.139 125.151 1.00 165.39 519 LYS A C 1
ATOM 3596 O O . LYS A 1 519 ? 80.415 128.258 125.403 1.00 165.48 519 LYS A O 1
ATOM 3602 N N . ALA A 1 520 ? 80.601 126.476 124.014 1.00 181.48 520 ALA A N 1
ATOM 3603 C CA . ALA A 1 520 ? 79.890 127.076 122.891 1.00 214.70 520 ALA A CA 1
ATOM 3604 C C . ALA A 1 520 ? 79.198 125.991 122.061 1.00 233.20 520 ALA A C 1
ATOM 3605 O O . ALA A 1 520 ? 79.558 124.816 122.147 1.00 226.30 520 ALA A O 1
ATOM 3607 N N . TYR A 1 521 ? 78.211 126.408 121.247 1.00 247.75 521 TYR A N 1
ATOM 3608 C CA . TYR A 1 521 ? 77.400 125.504 120.437 1.00 249.73 521 TYR A CA 1
ATOM 3609 C C . TYR A 1 521 ? 77.180 126.096 119.041 1.00 231.04 521 TYR A C 1
ATOM 3610 O O . TYR A 1 521 ? 77.208 127.314 118.873 1.00 229.31 521 TYR A O 1
ATOM 3619 N N . PRO A 1 522 ? 76.944 125.261 117.997 1.00 223.02 522 PRO A N 1
ATOM 3620 C CA . PRO A 1 522 ? 76.731 125.759 116.633 1.00 223.72 522 PRO A CA 1
ATOM 3621 C C . PRO A 1 522 ? 75.679 126.877 116.504 1.00 213.86 522 PRO A C 1
ATOM 3622 O O . PRO A 1 522 ? 74.515 126.638 116.790 1.00 204.24 522 PRO A O 1
#

Secondary structure (DSSP, 8-state):
--HHHHHHHHHHHHTTHHHHHHHHHTTTTTHHHHHHHHHHHHHHHHSSPPPHHHHHHHHHHHHHHHHHHHHHHHHHHHHHTTTT-HHHHHHHTHHHHHHHHHHHHTHHHHT-THHHHHHHHHHHHHHHHHHHHHHHHHHHHS-GGGTTTHHHHHHHHHHHHHHHHHHHTSTTTT-STTTTHHHHHTTHHHHHHHHTTGGGSPPPTTHHHHTS--HHHHHHHHHHHH--S--HHHHHHHHHHHHHHTT-PPPPHHHHHH-GGGHHHHHHHHHHHHHHHHT-HHHHHHHHHHHHHHTT--TTTHHHHHHHHHHHHHHHHHHHHHHHTTS-HHHHHHHHHHHHHHHHHHHHHHHHTTTS-TTHHHHHHHHHHHHHHHHHTTTTTHHHHHHHHTS-TTTHHHHHHHHHHHHHHHHHHHHHHHHHHHHHHGGGTTHHHHHHHHHHHHHHHHHPPP-TT--HHHHHHHHHHHH----

Sequence (471 aa):
WSCSLLVASLAGAFGSSFLYGYNLSVVNAPTPYIKAFYNESWERRHGRPIDPDTLTLLWSVTVSIFAIGGLVGTLIVKMIGKVLGRKHTLLANNGFAISAALLMACSLQAGAFEMLIVGRFIMGIDGGVALSVLPMYLSEISPKEIRGSLGQVTAIFICIGVFTGQLLGLPELLGKESTWPYLFGVIVVPAVVQLLSLPFLPDSPRYLLLEKHNEARAVKAFQTFLGKADVSQEVEEVLAESRVQRSIRLVSVLELLRAPYVRWQVVTVIVTMACYQLCGLNAIWFYTNSIFGKAGIPPAKIPYVTLSTGGIETLAAVFSGLVIEHLGRRPLLIGGFGLMGLFFGTLTITLTLQDHAPWVPYLSIVGILAIIASFCSGPGGIPFILTGEFFQQSQRPAAFIIAGTVNWLSNFAVGLLFPFIQKSLDTYCFLVFATICITGAIYLYFVLPETKNRTYAEISQAFSKRNKAYP

Foldseek 3Di:
DADLLVLCLCLLQLLFLLLVLQLLFLQALLVVLLLVLVQVLVCVVPVDGDDPVRSLQLSLLLNQLLLVLLLLLLVVCVVCPLPQALLRLLLVLLVLLQQLLVLCLCCSVVSHSVSSSVSSSSSSSSNNNRVNRSLVQSLQLDDPVCNVVVLLSSVLSSLVSLLVSLVCSDCVHQVPSVRSSVSSNVSNVSSVSSNVRSVVAQGRLLSCVPSVVNNVSSQVSNCRRVVDNCCVVVSVVSVVVVVVCVVFAAQAQVNCCPDLLCPLVLVLLLLLLLLLQQLLLSVCSNHVLVLLVLLPDPNNCSSVLSSVQSVLLSVLSVCLVVQCLPPAQQCLLLVLLVQLLVLLVVLLVLSVCVPVDVCSSVVNSVSSSSNSNSCNNGVVRVSVVSLVQQDDPSHSVSSVSSSSNSNSVSNSCSSSCLSVLCVVVPSNSSNSSSVSSNVSSVVSVPQPDGRPPDHNVVRSVSNCVPSVDHD

Radius of gyration: 23.13 Å; Cα contacts (8 Å, |Δi|>4): 687; chains: 1; bounding box: 68×42×50 Å

Organism: Homo sapiens (NCBI:txid9606)

InterPro domains:
  IPR003663 Sugar/inositol transporter [PR00171] (68-78)
  IPR003663 Sugar/inositol transporter [PR00171] (168-187)
  IPR003663 Sugar/inositol transporter [PR00171] (327-337)
  IPR003663 Sugar/inositol transporter [PR00171] (416-437)
  IPR003663 Sugar/inositol transporter [PR00171] (439-451)
  IPR003663 Sugar/inositol transporter [TIGR00879] (82-510)
  IPR005828 Major facilitator, sugar transporter-like [PF00083] (63-514)
  IPR005829 Sugar transporter, conserved site [PS00216] (371-387)
  IPR005829 Sugar transporter, conserved site [PS00217] (173-198)
  IPR020846 Major facilitator superfamily domain [PS50850] (60-503)
  IPR036259 MFS transporter superfamily [G3DSA:1.20.1250.20] (49-519)
  IPR036259 MFS transporter superfamily [SSF103473] (61-511)
  IPR045263 Glucose transporter GLUT [PTHR23503] (49-520)

GO terms:
  GO:0005886 plasma membrane (C, IDA)
  GO:0015747 urate transport (P, IDA)
  GO:0015143 urate transmembrane transporter activity (F, IDA)
  GO:0005515 protein binding (F, IPI)
  GO:0055056 D-glucose transmembrane transporter activity (F, IDA)
  GO:0005353 fructose transmembrane transporter activity (F, IDA)
  GO:0015755 fructose transmembrane transport (P, IDA)
  GO:1904659 D-glucose transmembrane transport (P, IDA)
  GO:0005886 plasma membrane (C, EXP)
  GO:0016323 basolateral plasma membrane (C, EXP)
  GO:0016324 apical plasma membrane (C, EXP)
  GO:0005886 plasma membrane (C, TAS)
  GO:0008645 hexose transmembrane transport (P, TAS)
  GO:0022857 transmembrane transporter activity (F, TAS)
  GO:0046415 urate metabolic process (P, IMP)